Protein AF-A0A9Q9ATJ6-F1 (afdb_monomer)

Radius of gyration: 29.48 Å; Cα contacts (8 Å, |Δi|>4): 956; chains: 1; bounding box: 85×64×83 Å

Sequence (629 aa):
MHLYARLYVDLELEALQLSGSVGLPGTPNLETTREQLLGRWKDLPFPRQVELGPRILDLRKAFKDYRDTERQFNYVAARYRGAPDDFMQDSEADWRPGFGLFDEKAAKCLTEARKMAASVQAVMTSRNAGPEDPGTVALKSLWEKVDTFAQDLANDRRTQHPEMKKAADTRMAQLDRQEKRPMTPEPEEPICEAEPPTGTDGDTDVEMTDTDEIEPAWHGRLELGRGSYGAAYLWLKTDARGKIRERVVQKVCELTNMWSKNVWWSNGAPGNMGIGRQTVPNEIRAHLALRRKPGSESVVELLNYNLRYADKAADLYLEFCPFGDAYELLKQGYHSKSHGDRDKYDFEDHRSECKFIPEPFCWSAFQSLVLAGLLMANGTTDTSSPNAADPEWRLIVHRDLKLDNVFLGIPARDRFRGYPQLKVADFGGAIFIPPNDSRPPEDLMTLATKDHSAPEMDCALRYGRRDELIVPQSSKTNVWGIGIILYRLLSGRHGPVHPSSFPAGYFQWALPSRREPPDFDESTRLFYSDDLLNLVLACLRYDDRDRPTLEYLIREVRRCTNPHSPEEDRAAGLKNRRENDEGYEVGRWGLNVRRDGWRVGLALGEVGFVSGGTGEKGDVAAKLFEMGL

Organism: NCBI:txid215465

Solvent-accessible surface area (backbone atoms only — not comparable to full-atom values): 35338 Å² total; per-residue (Å²): 104,71,66,34,46,49,57,50,33,55,52,44,50,52,17,30,47,78,68,64,70,51,81,54,98,88,48,74,55,73,63,62,51,47,50,52,40,46,44,58,53,67,72,41,56,67,73,53,48,65,58,43,30,55,38,52,52,52,30,52,48,26,47,42,54,20,54,52,28,46,52,55,24,54,61,35,61,79,42,25,41,44,36,98,70,63,82,75,63,99,49,80,60,63,62,45,35,47,45,72,55,40,53,49,29,48,54,49,22,43,51,28,24,50,49,27,29,52,27,40,51,56,38,59,76,59,62,84,66,56,79,85,34,53,48,48,43,42,44,48,54,51,29,53,54,35,44,50,51,35,49,52,55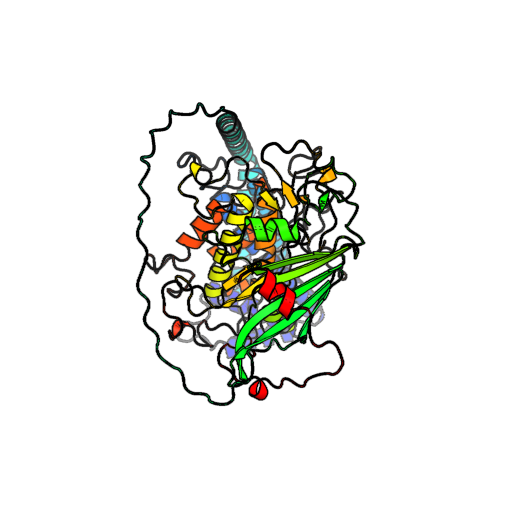,55,45,42,63,68,67,47,43,67,56,44,45,52,44,16,58,50,48,50,64,46,52,66,51,57,78,68,52,82,82,75,84,75,85,84,80,85,83,83,86,81,86,85,88,80,85,86,89,82,89,79,91,75,93,78,80,92,70,96,74,46,73,68,47,78,44,63,80,45,73,78,48,75,59,101,49,35,38,30,24,40,30,36,29,27,44,59,82,43,23,32,68,47,60,35,26,41,36,42,34,60,33,69,95,48,47,80,43,39,73,46,21,72,74,35,19,80,87,78,56,68,91,88,67,82,61,48,47,26,29,60,49,48,36,69,71,44,48,96,43,76,53,30,82,16,32,56,45,60,78,49,73,47,80,39,76,91,78,36,30,37,39,38,32,26,59,62,44,57,45,44,32,49,43,61,45,37,66,64,61,32,30,40,90,78,32,71,62,47,88,77,45,42,76,44,79,44,61,92,67,48,51,76,69,35,56,42,53,54,52,51,41,50,51,22,51,38,33,35,46,28,35,32,48,40,72,29,60,68,87,84,46,85,83,65,40,58,88,81,49,48,26,46,38,42,63,53,51,40,37,81,33,25,28,26,30,72,43,39,91,82,44,36,30,58,40,61,30,38,16,45,49,73,37,78,57,22,41,73,46,46,84,82,62,84,69,61,62,70,77,72,52,62,94,55,58,66,45,57,50,45,70,62,53,44,91,88,48,56,34,62,105,37,78,87,38,76,50,68,78,45,66,49,46,44,39,24,18,51,16,50,38,49,47,17,57,66,62,20,42,96,47,67,22,33,54,87,77,58,98,71,30,49,44,38,82,92,39,88,91,18,47,44,69,80,75,79,36,40,30,45,63,75,70,46,58,68,72,60,56,51,53,37,54,33,23,41,38,64,37,58,74,42,25,61,42,58,62,26,50,52,49,49,53,47,54,40,47,28,69,90,40,71,93,55,19,62,28,74,59,44,44,76,44,60,50,91,38,79,70,44,36,78,89,78,44,27,73,78,66,61,69,57,74,80,44,71,69,44,43,53,79,79,59,69,70,74,83,79,78,81,91,84,85,86,59,71,65,59,64,50,64,80,64,75,123

pLDDT: mean 80.81, std 18.76, range [28.34, 98.56]

Secondary structure (DSSP, 8-state):
-HHHHHHHHHHHHHHHHHTT-SSSTTSPPHHHHHHHHHHHHHHS-HHHHHHHHHHHHHHHHHHHHHHHHHHHHHHHHTT-TT-TTTTS---TTS----HHHHHHHHHHHHHHHHHHHHHHHHHHHHS---TTSHHHHHHHHHHHHHHHHHHHHHHHHHHTHHHHHHHHHHHHHHHHHHTTSPPPPPPPPPPPP-PPP---------PPPP--PPP--EEEEEEEEEETTEEEEEEEEE-TTSBEEEEEEEEEEE-TTTTT-GGGBBTB-TTSS-TT----BHHHHHHHHHTTSTTGGGB--EEEEEEETTTTEEEEEEE--TT-BHHHHHHTTT-GGGSGGGGT-TTS--TTT-----HHHHHHHHHHHHHHHHHHHHS-S--S-GGGS-TT--EEE-S---GGGEEEESPPSSS-TTSPEEEE--GGG-EEE-TT--S-GGGG-----TTT--GGG-TT---SS-TTSPPPP-HHHHHHHHHHHHHHHHH-SS-S--TTSSS--S--TTSGGGSSPPPPPHHHHTTS-HHHHHHHHHHT-SSGGGSPPHHHHHHHHHHTT-TT-TTT-TTTT-TTS-TT-GGGSTTTT-------TT-TT-BTTTTT---------SSHHHHHHTTT-

Nearest PDB structures (foldseek):
  3hiu-assembly2_D  TM=3.872E-01  e=1.191E+00  Xanthomonas campestris pv. campestris
  8d9p-assembly1_A  TM=2.263E-01  e=4.446E-01  synthetic construct
  8aey-assembly1_A  TM=4.149E-01  e=3.501E+00  Mycobacterium tuberculosis H37Rv
  5i6j-assembly1_A-2  TM=2.208E-01  e=7.771E+00  Homo sapiens

Foldseek 3Di:
DVQLLVLQLVLLVVLCVVVVNPDDVPHDDPVVSSVVSSVVLVPPPPVLSVQQSVLSVQLLVLVVQLVLLVLQLVVQQVFEQLRPCNPPDPDLLRAHFHLVSNLLSLVSNLVSLVSNLVSLVSNLVSVPDDCPRSSNVSSVVVSVVSVVVSVVSVVCSVPVSVVSNVSRVVSVVVVVVVVPDDDDDDDDDDDDDDDDDDDDDDDDDDDDDDDDFDPFDKDWQQWPDDDPFWTWIWIFTAGSQQFTAAIKIKTKGQCVVPQQQQQQKPRGHPPVDDPPDDIDGQQVVLLVLLPPAVLSVLAWHFPDKDCDPVRNIIITITGDAQQAWQVVLLVLFQAVVQQPCCVPPLSDASLVRGDAAFLLVLLLLLLSLLSVLCCLAFVHSDPPDPVVGDLFFWRKQQQAQARNQWGFHQADPAWLNQGTHIHGGDSSRIGTHTPPRPDDLVSNADDDQQFQFAPLNDPVDPDDVRNPDRDHDHSLRSLSSSLQHSQCNLQSYSGQTDCPPDHCRQADPVDPNRQFHRQGGPNSVVNADPLSRVLSSQSGHNHSSSHRDSSNSNVSSCQCCPLVCCVSPSSNNSTRDHNPDPCCDDPRNPRDTDDRLSDGRDRPVVSVDDDDDDDDPDDVVVVVVVPPD

InterPro domains:
  IPR000719 Protein kinase domain [PF00069] (396-554)
  IPR000719 Protein kinase domain [PS50011] (218-565)
  IPR000719 Protein kinase domain [SM00220] (218-561)
  IPR008271 Serine/threonine-protein kinase, active site [PS00108] (396-408)
  IPR011009 Protein kinase-like domain superfamily [SSF56112] (223-558)
  IPR050660 NEK Serine/Threonine Protein Kinase [PTHR43671] (223-564)

Structure (mmCIF, N/CA/C/O backbone):
data_AF-A0A9Q9ATJ6-F1
#
_entry.id   AF-A0A9Q9ATJ6-F1
#
loop_
_atom_site.group_PDB
_atom_site.id
_atom_site.type_symbol
_atom_site.label_atom_id
_atom_site.label_alt_id
_atom_site.label_comp_id
_atom_site.label_asym_id
_atom_site.label_entity_id
_atom_site.label_seq_id
_atom_site.pdbx_PDB_ins_code
_atom_site.Cartn_x
_atom_site.Cartn_y
_atom_site.Cartn_z
_atom_site.occupancy
_atom_site.B_iso_or_equiv
_atom_site.auth_seq_id
_atom_site.auth_comp_id
_atom_site.auth_asym_id
_atom_site.auth_atom_id
_atom_site.pdbx_PDB_model_num
ATOM 1 N N . MET A 1 1 ? -34.273 6.459 9.712 1.00 81.75 1 MET A N 1
ATOM 2 C CA . MET A 1 1 ? -35.115 5.650 10.625 1.00 81.75 1 MET A CA 1
ATOM 3 C C . MET A 1 1 ? -34.648 4.203 10.711 1.00 81.75 1 MET A C 1
ATOM 5 O O . MET A 1 1 ? -33.990 3.916 11.695 1.00 81.75 1 MET A O 1
ATOM 9 N N . HIS A 1 2 ? -34.878 3.323 9.722 1.00 85.19 2 HIS A N 1
ATOM 10 C CA . HIS A 1 2 ? -34.479 1.899 9.819 1.00 85.19 2 HIS A CA 1
ATOM 11 C C . HIS A 1 2 ? -33.005 1.673 10.217 1.00 85.19 2 HIS A C 1
ATOM 13 O O . HIS A 1 2 ? -32.747 0.879 11.115 1.00 85.19 2 HIS A O 1
ATOM 19 N N . LEU A 1 3 ? -32.062 2.433 9.641 1.00 86.88 3 LEU A N 1
ATOM 20 C CA . LEU A 1 3 ? -30.650 2.423 10.056 1.00 86.88 3 LEU A CA 1
ATOM 21 C C . LEU A 1 3 ? -30.468 2.701 11.558 1.00 86.88 3 LEU A C 1
ATOM 23 O O . LEU A 1 3 ? -29.774 1.962 12.239 1.00 86.88 3 LEU A O 1
ATOM 27 N N . TYR A 1 4 ? -31.102 3.753 12.082 1.00 92.06 4 TYR A N 1
ATOM 28 C CA . TYR A 1 4 ? -30.977 4.141 13.491 1.00 92.06 4 TYR A CA 1
ATOM 29 C C . TYR A 1 4 ? -31.569 3.086 14.430 1.00 92.06 4 TYR A C 1
ATOM 31 O O . TYR A 1 4 ? -30.982 2.810 15.469 1.00 92.06 4 TYR A O 1
ATOM 39 N N . ALA A 1 5 ? -32.671 2.444 14.029 1.00 89.69 5 ALA A N 1
ATOM 40 C CA . ALA A 1 5 ? -33.238 1.317 14.762 1.00 89.69 5 ALA A CA 1
ATOM 41 C C . ALA A 1 5 ? -32.262 0.126 14.819 1.00 89.69 5 ALA A C 1
ATOM 43 O O . ALA A 1 5 ? -32.078 -0.445 15.889 1.00 89.69 5 ALA A O 1
ATOM 44 N N . ARG A 1 6 ? -31.589 -0.207 13.702 1.00 90.38 6 ARG A N 1
ATOM 45 C CA . ARG A 1 6 ? -30.525 -1.229 13.661 1.00 90.38 6 ARG A CA 1
ATOM 46 C C . ARG A 1 6 ? -29.367 -0.860 14.595 1.00 90.38 6 ARG A C 1
ATOM 48 O O . ARG A 1 6 ? -29.085 -1.596 15.530 1.00 90.38 6 ARG A O 1
ATOM 55 N N . LEU A 1 7 ? -28.764 0.316 14.400 1.00 89.62 7 LEU A N 1
ATOM 56 C CA . LEU A 1 7 ? -27.598 0.763 15.173 1.00 89.62 7 LEU A CA 1
ATOM 57 C C . LEU A 1 7 ? -27.879 0.884 16.681 1.00 89.62 7 LEU A C 1
ATOM 59 O O . LEU A 1 7 ? -26.991 0.604 17.482 1.00 89.62 7 LEU A O 1
ATOM 63 N N . TYR A 1 8 ? -29.099 1.273 17.071 1.00 90.94 8 TYR A N 1
ATOM 64 C CA . TYR A 1 8 ? -29.541 1.262 18.468 1.00 90.94 8 TYR A CA 1
ATOM 65 C C . TYR A 1 8 ? -29.593 -0.160 19.031 1.00 90.94 8 TYR A C 1
ATOM 67 O O . TYR A 1 8 ? -28.980 -0.432 20.059 1.00 90.94 8 TYR A O 1
ATOM 75 N N . VAL A 1 9 ? -30.281 -1.073 18.342 1.00 89.69 9 VAL A N 1
ATOM 76 C CA . VAL A 1 9 ? -30.405 -2.476 18.759 1.00 89.69 9 VAL A CA 1
ATOM 77 C C . VAL A 1 9 ? -29.032 -3.138 18.896 1.00 89.69 9 VAL A C 1
ATOM 79 O O . VAL A 1 9 ? -28.782 -3.824 19.883 1.00 89.69 9 VAL A O 1
ATOM 82 N N . ASP A 1 10 ? -28.126 -2.891 17.953 1.00 88.12 10 ASP A N 1
ATOM 83 C CA . ASP A 1 10 ? -26.794 -3.495 17.959 1.00 88.12 10 ASP A CA 1
ATOM 84 C C . ASP A 1 10 ? -25.897 -2.909 19.072 1.00 88.12 10 ASP A C 1
ATOM 86 O O . ASP A 1 10 ? -25.111 -3.639 19.670 1.00 88.12 10 ASP A O 1
ATOM 90 N N . LEU A 1 11 ? -26.051 -1.621 19.417 1.00 88.81 11 LEU A N 1
ATOM 91 C CA . LEU A 1 11 ? -25.393 -0.997 20.580 1.00 88.81 11 LEU A CA 1
ATOM 92 C C . LEU A 1 11 ? -25.892 -1.574 21.918 1.00 88.81 11 LEU A C 1
ATOM 94 O O . LEU A 1 11 ? -25.098 -1.812 22.826 1.00 88.81 11 LEU A O 1
ATOM 98 N N . GLU A 1 12 ? -27.199 -1.806 22.048 1.00 88.44 12 GLU A N 1
ATOM 99 C CA . GLU A 1 12 ? -27.793 -2.391 23.257 1.00 88.44 12 GLU A CA 1
ATOM 100 C C . GLU A 1 12 ? -27.404 -3.871 23.429 1.00 88.44 12 GLU A C 1
ATOM 102 O O . GLU A 1 12 ? -27.119 -4.306 24.544 1.00 88.44 12 GLU A O 1
ATOM 107 N N . LEU A 1 13 ? -27.340 -4.648 22.338 1.00 86.75 13 LEU A N 1
ATOM 108 C CA . LEU A 1 13 ? -26.878 -6.043 22.369 1.00 86.75 13 LEU A CA 1
ATOM 109 C C . LEU A 1 13 ? -25.412 -6.153 22.813 1.00 86.75 13 LEU A C 1
ATOM 111 O O . LEU A 1 13 ? -25.091 -6.994 23.651 1.00 86.75 13 LEU A O 1
ATOM 115 N N . GLU A 1 14 ? -24.537 -5.289 22.296 1.00 84.81 14 GLU A N 1
ATOM 116 C CA . GLU A 1 14 ? -23.119 -5.227 22.675 1.00 84.81 14 GLU A CA 1
ATOM 117 C C . GLU A 1 14 ? -22.949 -4.899 24.171 1.00 84.81 14 GLU A C 1
ATOM 119 O O . GLU A 1 14 ? -22.194 -5.565 24.881 1.00 84.81 14 GLU A O 1
ATOM 124 N N . ALA A 1 15 ? -23.732 -3.953 24.698 1.00 82.44 15 ALA A N 1
ATOM 125 C CA . ALA A 1 15 ? -23.761 -3.648 26.129 1.00 82.44 15 ALA A CA 1
ATOM 126 C C . ALA A 1 15 ? -24.281 -4.811 27.000 1.00 82.44 15 ALA A C 1
ATOM 128 O O . ALA A 1 15 ? -23.748 -5.083 28.082 1.00 82.44 15 ALA A O 1
ATOM 129 N N . LEU A 1 16 ? -25.313 -5.524 26.540 1.00 81.31 16 LEU A N 1
ATOM 130 C CA . LEU A 1 16 ? -25.863 -6.693 27.234 1.00 81.31 16 LEU A CA 1
ATOM 131 C C . LEU A 1 16 ? -24.885 -7.880 27.253 1.00 81.31 16 LEU A C 1
ATOM 133 O O . LEU A 1 16 ? -24.848 -8.618 28.236 1.00 81.31 16 LEU A O 1
ATOM 137 N N . GLN A 1 17 ? -24.057 -8.035 26.218 1.00 80.25 17 GLN A N 1
ATOM 138 C CA . GLN A 1 17 ? -22.956 -9.005 26.203 1.00 80.25 17 GLN A CA 1
ATOM 139 C C . GLN A 1 17 ? -21.839 -8.598 27.176 1.00 80.25 17 GLN A C 1
ATOM 141 O O . GLN A 1 17 ? -21.421 -9.409 28.000 1.00 80.25 17 GLN A O 1
ATOM 146 N N . LEU A 1 18 ? -21.405 -7.331 27.151 1.00 74.31 18 LEU A N 1
ATOM 147 C CA . LEU A 1 18 ? -20.355 -6.807 28.039 1.00 74.31 18 LEU A CA 1
ATOM 148 C C . LEU A 1 18 ? -20.734 -6.835 29.532 1.00 74.31 18 LEU A C 1
ATOM 150 O O . LEU A 1 18 ? -19.852 -6.924 30.383 1.00 74.31 18 LEU A O 1
ATOM 154 N N . SER A 1 19 ? -22.028 -6.783 29.854 1.00 68.06 19 SER A N 1
ATOM 155 C CA . SER A 1 19 ? -22.553 -6.938 31.222 1.00 68.06 19 SER A CA 1
ATOM 156 C C . SER A 1 19 ? -22.833 -8.394 31.627 1.00 68.06 19 SER A C 1
ATOM 158 O O . SER A 1 19 ? -23.316 -8.628 32.732 1.00 68.06 19 SER A O 1
ATOM 160 N N . GLY A 1 20 ? -22.558 -9.380 30.762 1.00 64.94 20 GLY A N 1
ATOM 161 C CA . GLY A 1 20 ? -22.837 -10.799 31.027 1.00 64.94 20 GLY A CA 1
ATOM 162 C C . GLY A 1 20 ? -24.331 -11.158 31.068 1.00 64.94 20 GLY A C 1
ATOM 163 O O . GLY A 1 20 ? -24.693 -12.233 31.543 1.00 64.94 20 GLY A O 1
ATOM 164 N N . SER A 1 21 ? -25.202 -10.272 30.577 1.00 60.81 21 SER A N 1
ATOM 165 C CA . SER A 1 21 ? -26.665 -10.371 30.694 1.00 60.81 21 SER A CA 1
ATOM 166 C C . SER A 1 21 ? -27.323 -11.239 29.609 1.00 60.81 21 SER A C 1
ATOM 168 O O . SER A 1 21 ? -28.523 -11.502 29.675 1.00 60.81 21 SER A O 1
ATOM 170 N N . VAL A 1 22 ? -26.563 -11.675 28.599 1.00 53.81 22 VAL A N 1
ATOM 171 C CA . VAL A 1 22 ? -27.028 -12.478 27.453 1.00 53.81 22 VAL A CA 1
ATOM 172 C C . VAL A 1 22 ? -26.066 -13.643 27.220 1.00 53.81 22 VAL A C 1
ATOM 174 O O . VAL A 1 22 ? -24.855 -13.442 27.175 1.00 53.81 22 VAL A O 1
ATOM 177 N N . GLY A 1 23 ? -26.603 -14.855 27.036 1.00 51.09 23 GLY A N 1
ATOM 178 C CA . GLY A 1 23 ? -25.827 -16.058 26.695 1.00 51.09 23 GLY A CA 1
ATOM 179 C C . GLY A 1 23 ? -25.661 -17.080 27.826 1.00 51.09 23 GLY A C 1
ATOM 180 O O . GLY A 1 23 ? -25.114 -18.156 27.593 1.00 51.09 23 GLY A O 1
ATOM 181 N N . LEU A 1 24 ? -26.161 -16.796 29.033 1.00 51.16 24 LEU A N 1
ATOM 182 C CA . LEU A 1 24 ? -26.224 -17.779 30.121 1.00 51.16 24 LEU A CA 1
ATOM 183 C C . LEU A 1 24 ? -27.413 -18.749 29.938 1.00 51.16 24 LEU A C 1
ATOM 185 O O . LEU A 1 24 ? -28.456 -18.331 29.415 1.00 51.16 24 LEU A O 1
ATOM 189 N N . PRO A 1 25 ? -27.314 -20.013 30.405 1.00 41.91 25 PRO A N 1
ATOM 190 C CA . PRO A 1 25 ? -28.431 -20.958 30.390 1.00 41.91 25 PRO A CA 1
ATOM 191 C C . PRO A 1 25 ? -29.649 -20.399 31.142 1.00 41.91 25 PRO A C 1
ATOM 193 O O . PRO A 1 25 ? -29.608 -20.223 32.357 1.00 41.91 25 PRO A O 1
ATOM 196 N N . GLY A 1 26 ? -30.729 -20.109 30.409 1.00 55.41 26 GLY A N 1
ATOM 197 C CA . GLY A 1 26 ? -31.951 -19.488 30.940 1.00 55.41 26 GLY A CA 1
ATOM 198 C C . GLY A 1 26 ? -32.192 -18.033 30.511 1.00 55.41 26 GLY A C 1
ATOM 199 O O . GLY A 1 26 ? -33.264 -17.504 30.792 1.00 55.41 26 GLY A O 1
ATOM 200 N N . THR A 1 27 ? -31.256 -17.387 29.804 1.00 57.25 27 THR A N 1
ATOM 201 C CA . THR A 1 27 ? -31.516 -16.086 29.150 1.00 57.25 27 THR A CA 1
ATOM 202 C C . THR A 1 27 ? -32.397 -16.246 27.894 1.00 57.25 27 THR A C 1
ATOM 204 O O . THR A 1 27 ? -32.376 -17.315 27.276 1.00 57.25 27 THR A O 1
ATOM 207 N N . PRO A 1 28 ? -33.182 -15.222 27.489 1.00 61.66 28 PRO A N 1
ATOM 208 C CA . PRO A 1 28 ? -33.899 -15.225 26.210 1.00 61.66 28 PRO A CA 1
ATOM 209 C C . PRO A 1 28 ? -32.955 -15.433 25.018 1.00 61.66 28 PRO A C 1
ATOM 211 O O . PRO A 1 28 ? -31.783 -15.058 25.081 1.00 61.66 28 PRO A O 1
ATOM 214 N N . ASN A 1 29 ? -33.453 -15.986 23.904 1.00 76.88 29 ASN A N 1
ATOM 215 C CA . ASN A 1 29 ? -32.613 -16.130 22.712 1.00 76.88 29 ASN A CA 1
ATOM 216 C C . ASN A 1 29 ? -32.259 -14.753 22.103 1.00 76.88 29 ASN A C 1
ATOM 218 O O . ASN A 1 29 ? -32.886 -13.724 22.391 1.00 76.88 29 ASN A O 1
ATOM 222 N N . LEU A 1 30 ? -31.226 -14.731 21.254 1.00 78.38 30 LEU A N 1
ATOM 223 C CA . LEU A 1 30 ? -30.707 -13.493 20.668 1.00 78.38 30 LEU A CA 1
ATOM 224 C C . LEU A 1 30 ? -31.780 -12.740 19.859 1.00 78.38 30 LEU A C 1
ATOM 226 O O . LEU A 1 30 ? -31.857 -11.519 19.941 1.00 78.38 30 LEU A O 1
ATOM 230 N N . GLU A 1 31 ? -32.633 -13.460 19.128 1.00 83.06 31 GLU A N 1
ATOM 231 C CA . GLU A 1 31 ? -33.714 -12.889 18.313 1.00 83.06 31 GLU A CA 1
ATOM 232 C C . GLU A 1 31 ? -34.796 -12.233 19.175 1.00 83.06 31 GLU A C 1
ATOM 234 O O . GLU A 1 31 ? -35.115 -11.071 18.952 1.00 83.06 31 GLU A O 1
ATOM 239 N N . THR A 1 32 ? -35.274 -12.916 20.221 1.00 84.44 32 THR A N 1
ATOM 240 C CA . THR A 1 32 ? -36.240 -12.375 21.196 1.00 84.44 32 THR A CA 1
ATOM 241 C C . THR A 1 32 ? -35.705 -11.086 21.820 1.00 84.44 32 THR A C 1
ATOM 243 O O . THR A 1 32 ? -36.421 -10.093 21.941 1.00 84.44 32 THR A O 1
ATOM 246 N N . THR A 1 33 ? -34.415 -11.072 22.170 1.00 84.56 33 THR A N 1
ATOM 247 C CA . THR A 1 33 ? -33.736 -9.882 22.701 1.00 84.56 33 THR A CA 1
ATOM 248 C C . THR A 1 33 ? -33.688 -8.767 21.646 1.00 84.56 33 THR A C 1
ATOM 250 O O . THR A 1 33 ? -33.995 -7.612 21.942 1.00 84.56 33 THR A O 1
ATOM 253 N N . ARG A 1 34 ? -33.378 -9.104 20.387 1.00 88.06 34 ARG A N 1
ATOM 254 C CA . ARG A 1 34 ? -33.343 -8.163 19.255 1.00 88.06 34 ARG A CA 1
ATOM 255 C C . ARG A 1 34 ? -34.715 -7.545 18.964 1.00 88.06 34 ARG A C 1
ATOM 257 O O . ARG A 1 34 ? -34.797 -6.344 18.715 1.00 88.06 34 ARG A O 1
ATOM 264 N N . GLU A 1 35 ? -35.788 -8.330 19.046 1.00 89.81 35 GLU A N 1
ATOM 265 C CA . GLU A 1 35 ? -37.169 -7.860 18.894 1.00 89.81 35 GLU A CA 1
ATOM 266 C C . GLU A 1 35 ? -37.602 -6.943 20.043 1.00 89.81 35 GLU A C 1
ATOM 268 O O . GLU A 1 35 ? -38.184 -5.889 19.785 1.00 89.81 35 GLU A O 1
ATOM 273 N N . GLN A 1 36 ? -37.267 -7.279 21.295 1.00 88.38 36 GLN A N 1
ATOM 274 C CA . GLN A 1 36 ? -37.548 -6.430 22.462 1.00 88.38 36 GLN A CA 1
ATOM 275 C C . GLN A 1 36 ? -36.838 -5.071 22.373 1.00 88.38 36 GLN A C 1
ATOM 277 O O . GLN A 1 36 ? -37.448 -4.031 22.628 1.00 88.38 36 GLN A O 1
ATOM 282 N N . LEU A 1 37 ? -35.568 -5.056 21.958 1.00 90.31 37 LEU A N 1
ATOM 283 C CA . LEU A 1 37 ? -34.804 -3.824 21.735 1.00 90.31 37 LEU A CA 1
ATOM 284 C C . LEU A 1 37 ? -35.362 -3.011 20.552 1.00 90.31 37 LEU A C 1
ATOM 286 O O . LEU A 1 37 ? -35.451 -1.785 20.624 1.00 90.31 37 LEU A O 1
ATOM 290 N N . LEU A 1 38 ? -35.813 -3.677 19.485 1.00 92.62 38 LEU A N 1
ATOM 291 C CA . LEU A 1 38 ? -36.494 -3.019 18.366 1.00 92.62 38 LEU A CA 1
ATOM 292 C C . LEU A 1 38 ? -37.870 -2.458 18.775 1.00 92.62 38 LEU A C 1
ATOM 294 O O . LEU A 1 38 ? -38.293 -1.438 18.228 1.00 92.62 38 LEU A O 1
ATOM 298 N N . GLY A 1 39 ? -38.549 -3.090 19.738 1.00 90.88 39 GLY A N 1
ATOM 299 C CA . GLY A 1 39 ? -39.724 -2.559 20.434 1.00 90.88 39 GLY A CA 1
ATOM 300 C C . GLY A 1 39 ? -39.390 -1.265 21.175 1.00 90.88 39 GLY A C 1
ATOM 301 O O . GLY A 1 39 ? -39.901 -0.214 20.794 1.00 90.88 39 GLY A O 1
ATOM 302 N N . ARG A 1 40 ? -38.421 -1.311 22.109 1.00 89.25 40 ARG A N 1
ATOM 303 C CA . ARG A 1 40 ? -37.918 -0.127 22.844 1.00 89.25 40 ARG A CA 1
ATOM 304 C C . ARG A 1 40 ? -37.632 1.056 21.915 1.00 89.25 40 ARG A C 1
ATOM 306 O O . ARG A 1 40 ? -38.018 2.173 22.238 1.00 89.25 40 ARG A O 1
ATOM 313 N N . TRP A 1 41 ? -37.004 0.829 20.755 1.00 91.50 41 TRP A N 1
ATOM 314 C CA . TRP A 1 41 ? -36.769 1.894 19.771 1.00 91.50 41 TRP A CA 1
ATOM 315 C C . TRP A 1 41 ? -38.059 2.468 19.168 1.00 91.50 41 TRP A C 1
ATOM 317 O O . TRP A 1 41 ? -38.184 3.686 19.040 1.00 91.50 41 TRP A O 1
ATOM 327 N N . LYS A 1 42 ? -39.004 1.612 18.756 1.00 92.19 42 LYS A N 1
ATOM 328 C CA . LYS A 1 42 ? -40.281 2.035 18.152 1.00 92.19 42 LYS A CA 1
ATOM 329 C C . LYS A 1 42 ? -41.137 2.836 19.135 1.00 92.19 42 LYS A C 1
ATOM 331 O O . LYS A 1 42 ? -41.785 3.788 18.705 1.00 92.19 42 LYS A O 1
ATOM 336 N N . ASP A 1 43 ? -41.087 2.477 20.415 1.00 92.50 43 ASP A N 1
ATOM 337 C CA . ASP A 1 43 ? -41.852 3.111 21.494 1.00 92.50 43 ASP A CA 1
ATOM 338 C C . ASP A 1 43 ? -41.289 4.486 21.910 1.00 92.50 43 ASP A C 1
ATOM 340 O O . ASP A 1 43 ? -41.991 5.285 22.535 1.00 92.50 43 ASP A O 1
ATOM 344 N N . LEU A 1 44 ? -40.043 4.819 21.534 1.00 89.69 44 LEU A N 1
ATOM 345 C CA . LEU A 1 44 ? -39.509 6.174 21.705 1.00 89.69 44 LEU A CA 1
ATO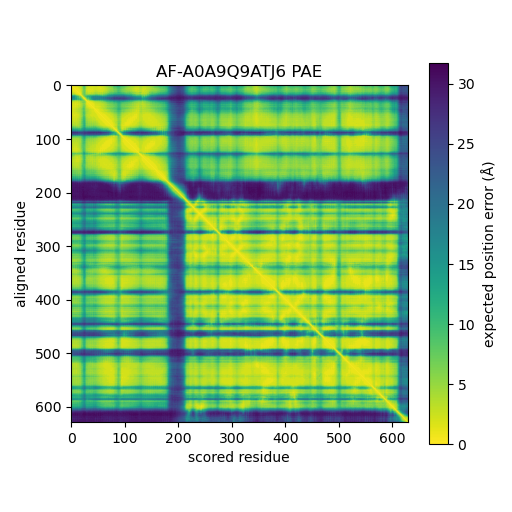M 346 C C . LEU A 1 44 ? -40.322 7.178 20.865 1.00 89.69 44 LEU A C 1
ATOM 348 O O . LEU A 1 44 ? -40.479 6.973 19.657 1.00 89.69 44 LEU A O 1
ATOM 352 N N . PRO A 1 45 ? -40.753 8.325 21.430 1.00 91.94 45 PRO A N 1
ATOM 353 C CA . PRO A 1 45 ? -41.395 9.386 20.659 1.00 91.94 45 PRO A CA 1
ATOM 354 C C . PRO A 1 45 ? -40.536 9.823 19.467 1.00 91.94 45 PRO A C 1
ATOM 356 O O . PRO A 1 45 ? -39.322 9.982 19.601 1.00 91.94 45 PRO A O 1
ATOM 359 N N . PHE A 1 46 ? -41.156 10.085 18.312 1.00 91.38 46 PHE A N 1
ATOM 360 C CA . PHE A 1 46 ? -40.434 10.414 17.074 1.00 91.38 46 PHE A CA 1
ATOM 361 C C . PHE A 1 46 ? -39.350 11.511 17.225 1.00 91.38 46 PHE A C 1
ATOM 363 O O . PHE A 1 46 ? -38.244 11.292 16.728 1.00 91.38 46 PHE A O 1
ATOM 370 N N . PRO A 1 47 ? -39.556 12.622 17.972 1.00 91.62 47 PRO A N 1
ATOM 371 C CA . PRO A 1 47 ? -38.490 13.598 18.226 1.00 91.62 47 PRO A CA 1
ATOM 372 C C . PRO A 1 47 ? -37.253 13.012 18.928 1.00 91.62 47 PRO A C 1
ATOM 374 O O . PRO A 1 47 ? -36.133 13.398 18.606 1.00 91.62 47 PRO A O 1
ATOM 377 N N . ARG A 1 48 ? -37.426 12.038 19.835 1.00 89.50 48 ARG A N 1
ATOM 378 C CA . ARG A 1 48 ? -36.313 11.328 20.490 1.00 89.50 48 ARG A CA 1
ATOM 379 C C . ARG A 1 48 ? -35.626 10.340 19.553 1.00 89.50 48 ARG A C 1
ATOM 381 O O . ARG A 1 48 ? -34.408 10.243 19.603 1.00 89.50 48 ARG A O 1
ATOM 388 N N . GLN A 1 49 ? -36.354 9.670 18.656 1.00 90.50 49 GLN A N 1
ATOM 389 C CA . GLN A 1 49 ? -35.726 8.846 17.610 1.00 90.50 49 GLN A CA 1
ATOM 390 C C . GLN A 1 49 ? -34.872 9.696 16.645 1.00 90.50 49 GLN A C 1
ATOM 392 O O . GLN A 1 49 ? -33.807 9.257 16.208 1.00 90.50 49 GLN A O 1
ATOM 397 N N . VAL A 1 50 ? -35.328 10.915 16.328 1.00 90.62 50 VAL A N 1
ATOM 398 C CA . VAL A 1 50 ? -34.600 11.892 15.496 1.00 90.62 50 VAL A CA 1
ATOM 399 C C . VAL A 1 50 ? -33.389 12.487 16.224 1.00 90.62 50 VAL A C 1
ATOM 401 O O . VAL A 1 50 ? -32.380 12.743 15.579 1.00 90.62 50 VAL A O 1
ATOM 404 N N . GLU A 1 51 ? -33.446 12.662 17.546 1.00 91.50 51 GLU A N 1
ATOM 405 C CA . GLU A 1 51 ? -32.298 13.100 18.353 1.00 91.50 51 GLU A CA 1
ATOM 406 C C . GLU A 1 51 ? -31.260 11.985 18.574 1.00 91.50 51 GLU A C 1
ATOM 408 O O . GLU A 1 51 ? -30.064 12.200 18.387 1.00 91.50 51 GLU A O 1
ATOM 413 N N . LEU A 1 52 ? -31.699 10.800 19.003 1.00 92.25 52 LEU A N 1
ATOM 414 C CA . LEU A 1 52 ? -30.816 9.724 19.458 1.00 92.25 52 LEU A CA 1
ATOM 415 C C . LEU A 1 52 ? -30.147 8.982 18.291 1.00 92.25 52 LEU A C 1
ATOM 417 O O . LEU A 1 52 ? -28.990 8.582 18.401 1.00 92.25 52 LEU A O 1
ATOM 421 N N . GLY A 1 53 ? -30.849 8.824 17.165 1.00 92.25 53 GLY A N 1
ATOM 422 C CA . GLY A 1 53 ? -30.365 8.073 16.002 1.00 92.25 53 GLY A CA 1
ATOM 423 C C . GLY A 1 53 ? -29.059 8.610 15.401 1.00 92.25 53 GLY A C 1
ATOM 424 O O . GLY A 1 53 ? -28.111 7.835 15.266 1.00 92.25 53 GLY A O 1
ATOM 425 N N . PRO A 1 54 ? -28.966 9.919 15.088 1.00 94.19 54 PRO A N 1
ATOM 426 C CA . PRO A 1 54 ? -27.725 10.549 14.646 1.00 94.19 54 PRO A CA 1
ATOM 427 C C . PRO A 1 54 ? -26.599 10.417 15.674 1.00 94.19 54 PRO A C 1
ATOM 429 O O . PRO A 1 54 ? -25.514 9.989 15.308 1.00 94.19 54 PRO A O 1
ATOM 432 N N . ARG A 1 55 ? -26.867 10.648 16.969 1.00 95.25 55 ARG A N 1
ATOM 433 C CA . ARG A 1 55 ? -25.840 10.535 18.025 1.00 95.25 55 ARG A CA 1
ATOM 434 C C . ARG A 1 55 ? -25.244 9.126 18.133 1.00 95.25 55 ARG A C 1
ATOM 436 O O . ARG A 1 55 ? -24.064 8.988 18.436 1.00 95.25 55 ARG A O 1
ATOM 443 N N . ILE A 1 56 ? -26.035 8.078 17.882 1.00 93.56 56 ILE A N 1
ATOM 444 C CA . ILE A 1 56 ? -25.547 6.688 17.847 1.00 93.56 56 ILE A CA 1
ATOM 445 C C . ILE A 1 56 ? -24.696 6.425 16.593 1.00 93.56 56 ILE A C 1
ATOM 447 O O . ILE A 1 56 ? -23.694 5.716 16.679 1.00 93.56 56 ILE A O 1
ATOM 451 N N . LEU A 1 57 ? -25.048 7.015 15.446 1.00 92.56 57 LEU A N 1
ATOM 452 C CA . LEU A 1 57 ? -24.218 6.967 14.237 1.00 92.56 57 LEU A CA 1
ATOM 453 C C . LEU A 1 57 ? -22.886 7.716 14.440 1.00 92.56 57 LEU A C 1
ATOM 455 O O . LEU A 1 57 ? -21.831 7.178 14.106 1.00 92.56 57 LEU A O 1
ATOM 459 N N . ASP A 1 58 ? -22.925 8.901 15.053 1.00 93.88 58 ASP A N 1
ATOM 460 C CA . ASP A 1 58 ? -21.739 9.688 15.411 1.00 93.88 58 ASP A CA 1
ATOM 461 C C . ASP A 1 58 ? -20.841 8.920 16.395 1.00 93.88 58 ASP A C 1
ATOM 463 O O . ASP A 1 58 ? -19.630 8.856 16.194 1.00 93.88 58 ASP A O 1
ATOM 467 N N . LEU A 1 59 ? -21.425 8.255 17.402 1.00 94.38 59 LEU A N 1
ATOM 468 C CA . LEU A 1 59 ? -20.710 7.371 18.329 1.00 94.38 59 LEU A CA 1
ATOM 469 C C . LEU A 1 59 ? -20.038 6.192 17.608 1.00 94.38 59 LEU A C 1
ATOM 471 O O . LEU A 1 59 ? -18.858 5.934 17.840 1.00 94.38 59 LEU A O 1
ATOM 475 N N . ARG A 1 60 ? -20.751 5.489 16.716 1.00 92.88 60 ARG A N 1
ATOM 476 C CA . ARG A 1 60 ? -20.173 4.384 15.926 1.00 92.88 60 ARG A CA 1
ATOM 477 C C . ARG A 1 60 ? -19.012 4.864 15.052 1.00 92.88 60 ARG A C 1
ATOM 479 O O . ARG A 1 60 ? -17.985 4.189 14.991 1.00 92.88 60 ARG A O 1
ATOM 486 N N . LYS A 1 61 ? -19.127 6.052 14.448 1.00 92.06 61 LYS A N 1
ATOM 487 C CA . LYS A 1 61 ? -18.037 6.660 13.677 1.00 92.06 61 LYS A CA 1
ATOM 488 C C . LYS A 1 61 ? -16.849 7.053 14.567 1.00 92.06 61 LYS A C 1
ATOM 490 O O . LYS A 1 61 ? -15.720 6.694 14.247 1.00 92.06 61 LYS A O 1
ATOM 495 N N . ALA A 1 62 ? -17.092 7.734 15.688 1.00 94.50 62 ALA A N 1
ATOM 496 C CA . ALA A 1 62 ? -16.043 8.157 16.617 1.00 94.50 62 ALA A CA 1
ATOM 497 C C . ALA A 1 62 ? -15.292 6.961 17.227 1.00 94.5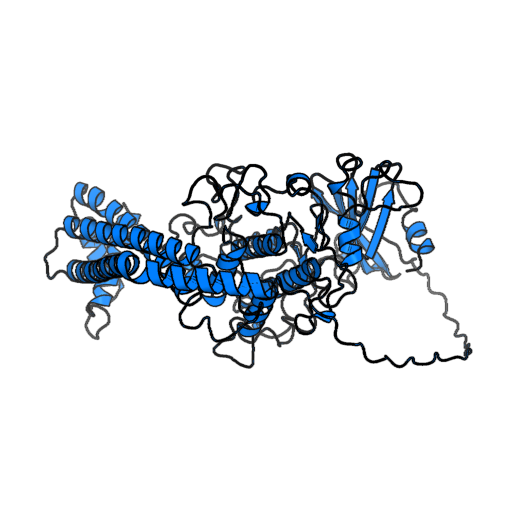0 62 ALA A C 1
ATOM 499 O O . ALA A 1 62 ? -14.083 7.040 17.432 1.00 94.50 62 ALA A O 1
ATOM 500 N N . PHE A 1 63 ? -15.975 5.833 17.446 1.00 93.75 63 PHE A N 1
ATOM 501 C CA . PHE A 1 63 ? -15.349 4.582 17.876 1.00 93.75 63 PHE A CA 1
ATOM 502 C C . PHE A 1 63 ? -14.414 4.000 16.808 1.00 93.75 63 PHE A C 1
ATOM 504 O O . PHE A 1 63 ? -13.317 3.557 17.148 1.00 93.75 63 PHE A O 1
ATOM 511 N N . LYS A 1 64 ? -14.799 4.055 15.522 1.00 92.50 64 LYS A N 1
ATOM 512 C CA . LYS A 1 64 ? -13.911 3.677 14.410 1.00 92.50 64 LYS A CA 1
ATOM 513 C C . LYS A 1 64 ? -12.697 4.605 14.333 1.00 92.50 64 LYS A C 1
ATOM 515 O O . LYS A 1 64 ? -11.571 4.118 14.373 1.00 92.50 64 LYS A O 1
ATOM 520 N N . ASP A 1 65 ? -12.920 5.922 14.295 1.00 93.38 65 ASP A N 1
ATOM 521 C CA . ASP A 1 65 ? -11.851 6.932 14.222 1.00 93.38 65 ASP A CA 1
ATOM 522 C C . ASP A 1 65 ? -10.855 6.781 15.396 1.00 93.38 65 ASP A C 1
ATOM 524 O O . ASP A 1 65 ? -9.638 6.882 15.209 1.00 93.38 65 ASP A O 1
ATOM 528 N N . TYR A 1 66 ? -11.361 6.486 16.601 1.00 95.50 66 TYR A N 1
ATOM 529 C CA . TYR A 1 66 ? -10.549 6.185 17.780 1.00 95.50 66 TYR A CA 1
ATOM 530 C C . TYR A 1 66 ? -9.740 4.889 17.616 1.00 95.50 66 TYR A C 1
ATOM 532 O O . TYR A 1 66 ? -8.517 4.954 17.665 1.00 95.50 66 TYR A O 1
ATOM 540 N N . ARG A 1 67 ? -10.372 3.733 17.353 1.00 93.88 67 ARG A N 1
ATOM 541 C CA . ARG A 1 67 ? -9.660 2.440 17.226 1.00 93.88 67 ARG A CA 1
ATOM 542 C C . ARG A 1 67 ? -8.644 2.423 16.081 1.00 93.88 67 ARG A C 1
ATOM 544 O O . ARG A 1 67 ? -7.569 1.841 16.218 1.00 93.88 67 ARG A O 1
ATOM 551 N N . ASP A 1 68 ? -8.956 3.077 14.963 1.00 93.19 68 ASP A N 1
ATOM 552 C CA . ASP A 1 68 ? -8.026 3.240 13.844 1.00 93.19 68 ASP A CA 1
ATOM 553 C C . ASP A 1 68 ? -6.782 4.039 14.292 1.00 93.19 68 ASP A C 1
ATOM 555 O O . ASP A 1 68 ? -5.644 3.628 14.055 1.00 93.19 68 ASP A O 1
ATOM 559 N N . THR A 1 69 ? -6.970 5.160 15.000 1.00 94.56 69 THR A N 1
ATOM 560 C CA . THR A 1 69 ? -5.852 6.015 15.445 1.00 94.56 69 THR A CA 1
ATOM 561 C C . THR A 1 69 ? -5.077 5.462 16.644 1.00 94.56 69 THR A C 1
ATOM 563 O O . THR A 1 69 ? -3.859 5.633 16.678 1.00 94.56 69 THR A O 1
ATOM 566 N N . GLU A 1 70 ? -5.728 4.736 17.554 1.00 95.12 70 GLU A N 1
ATOM 567 C CA . GLU A 1 70 ? -5.121 3.959 18.646 1.00 95.12 70 GLU A CA 1
ATOM 568 C C . GLU A 1 70 ? -4.193 2.870 18.090 1.00 95.12 70 GLU A C 1
ATOM 570 O O . GLU A 1 70 ? -3.020 2.799 18.462 1.00 95.12 70 GLU A O 1
ATOM 575 N N . ARG A 1 71 ? -4.662 2.075 17.117 1.00 93.69 71 ARG A N 1
ATOM 576 C CA . ARG A 1 71 ? -3.853 1.025 16.476 1.00 93.69 71 ARG A CA 1
ATOM 577 C C . ARG A 1 71 ? -2.646 1.603 15.731 1.00 93.69 71 ARG A C 1
ATOM 579 O O . ARG A 1 71 ? -1.533 1.098 15.883 1.00 93.69 71 ARG A O 1
ATOM 586 N N . GLN A 1 72 ? -2.839 2.693 14.982 1.00 93.19 72 GLN A N 1
ATOM 587 C CA . GLN A 1 72 ? -1.745 3.388 14.288 1.00 93.19 72 GLN A CA 1
ATOM 588 C C . GLN A 1 72 ? -0.747 4.051 15.252 1.00 93.19 72 GLN A C 1
ATOM 590 O O . GLN A 1 72 ? 0.450 4.067 14.963 1.00 93.19 72 GLN A O 1
ATOM 595 N N . PHE A 1 73 ? -1.202 4.567 16.398 1.00 94.94 73 PHE A N 1
ATOM 596 C CA . PHE A 1 73 ? -0.326 5.053 17.465 1.00 94.94 73 PHE A CA 1
ATOM 597 C C . PHE A 1 73 ? 0.505 3.909 18.056 1.00 94.94 73 PHE A C 1
ATOM 599 O O . PHE A 1 73 ? 1.732 3.988 18.024 1.00 94.94 73 PHE A O 1
ATOM 606 N N . ASN A 1 74 ? -0.131 2.816 18.486 1.00 93.62 74 ASN A N 1
ATOM 607 C CA . ASN A 1 74 ? 0.541 1.668 19.101 1.00 93.62 74 ASN A CA 1
ATOM 608 C C . ASN A 1 74 ? 1.575 1.012 18.163 1.00 93.62 74 ASN A C 1
ATOM 610 O O . ASN A 1 74 ? 2.682 0.683 18.593 1.00 93.62 74 ASN A O 1
ATOM 614 N N . TYR A 1 75 ? 1.266 0.885 16.864 1.00 91.94 75 TYR A N 1
ATOM 615 C CA . TYR A 1 75 ? 2.203 0.350 15.866 1.00 91.94 75 TYR A CA 1
ATOM 616 C C . TYR A 1 75 ? 3.499 1.174 15.755 1.00 91.94 75 TYR A C 1
ATOM 618 O O . TYR A 1 75 ? 4.586 0.596 15.647 1.00 91.94 75 TYR A O 1
ATOM 626 N N . VAL A 1 76 ? 3.385 2.509 15.793 1.00 92.69 76 VAL A N 1
ATOM 627 C CA . VAL A 1 76 ? 4.515 3.450 15.692 1.00 92.69 76 VAL A CA 1
ATOM 628 C C . VAL A 1 76 ? 5.239 3.612 17.037 1.00 92.69 76 VAL A C 1
ATOM 630 O O . VAL A 1 76 ? 6.467 3.695 17.057 1.00 92.69 76 VAL A O 1
ATOM 633 N N . ALA A 1 77 ? 4.512 3.604 18.157 1.00 91.31 77 ALA A N 1
ATOM 634 C CA . ALA A 1 77 ? 5.061 3.694 19.512 1.00 91.31 77 ALA A CA 1
ATOM 635 C C . ALA A 1 77 ? 6.052 2.562 19.818 1.00 91.31 77 ALA A C 1
ATOM 637 O O . ALA A 1 77 ? 7.115 2.811 20.377 1.00 91.31 77 ALA A O 1
ATOM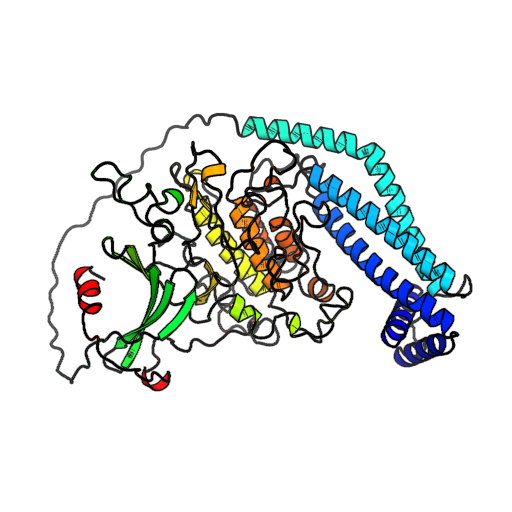 638 N N . ALA A 1 78 ? 5.757 1.344 19.363 1.00 88.38 78 ALA A N 1
ATOM 639 C CA . ALA A 1 78 ? 6.638 0.188 19.518 1.00 88.38 78 ALA A CA 1
ATOM 640 C C . ALA A 1 78 ? 7.876 0.190 18.590 1.00 88.38 78 ALA A C 1
ATOM 642 O O . ALA A 1 78 ? 8.602 -0.800 18.570 1.00 88.38 78 ALA A O 1
ATOM 643 N N . ARG A 1 79 ? 8.077 1.218 17.744 1.00 88.44 79 ARG A N 1
ATOM 644 C CA . ARG A 1 79 ? 9.062 1.179 16.641 1.00 88.44 79 ARG A CA 1
ATOM 645 C C . ARG A 1 79 ? 9.804 2.485 16.351 1.00 88.44 79 ARG A C 1
ATOM 647 O O . ARG A 1 79 ? 10.627 2.482 15.448 1.00 88.44 79 ARG A O 1
ATOM 654 N N . TYR A 1 80 ? 9.534 3.610 17.012 1.00 89.12 80 TYR A N 1
ATOM 655 C CA . TYR A 1 80 ? 10.148 4.888 16.614 1.00 89.12 80 TYR A CA 1
ATOM 656 C C . TYR A 1 80 ? 11.665 4.960 16.926 1.00 89.12 80 TYR A C 1
ATOM 658 O O . TYR A 1 80 ? 12.163 4.280 17.824 1.00 89.12 80 TYR A O 1
ATOM 666 N N . ARG A 1 81 ? 12.421 5.785 16.184 1.00 83.56 81 ARG A N 1
ATOM 667 C CA . ARG A 1 81 ? 13.851 6.061 16.459 1.00 83.56 81 ARG A CA 1
ATOM 668 C C . ARG A 1 81 ? 13.993 6.838 17.765 1.00 83.56 81 ARG A C 1
ATOM 670 O O . ARG A 1 81 ? 13.379 7.893 17.900 1.00 83.56 81 ARG A O 1
ATOM 677 N N . GLY A 1 82 ? 14.806 6.353 18.696 1.00 79.25 82 GLY A N 1
ATOM 678 C CA . GLY A 1 82 ? 14.858 6.815 20.085 1.00 79.25 82 GLY A CA 1
ATOM 679 C C . GLY A 1 82 ? 13.856 6.127 21.022 1.00 79.25 82 GLY A C 1
ATOM 680 O O . GLY A 1 82 ? 13.627 6.629 22.124 1.00 79.25 82 GLY A O 1
ATOM 681 N N . ALA A 1 83 ? 13.240 5.016 20.607 1.00 80.81 83 ALA A N 1
ATOM 682 C CA . ALA A 1 83 ? 12.540 4.111 21.519 1.00 80.81 83 ALA A CA 1
ATOM 683 C C . ALA A 1 83 ? 13.539 3.375 22.444 1.00 80.81 83 ALA A C 1
ATOM 685 O O . ALA A 1 83 ? 14.713 3.248 22.087 1.00 80.81 83 ALA A O 1
ATOM 686 N N . PRO A 1 84 ? 13.117 2.867 23.621 1.00 74.75 84 PRO A N 1
ATOM 687 C CA . PRO A 1 84 ? 14.027 2.228 24.582 1.00 74.75 84 PRO A CA 1
ATOM 688 C C . PRO A 1 84 ? 14.785 0.994 24.060 1.00 74.75 84 PRO A C 1
ATOM 690 O O . PRO A 1 84 ? 15.803 0.620 24.635 1.00 74.75 84 PRO A O 1
ATOM 693 N N . ASP A 1 85 ? 14.302 0.366 22.988 1.00 72.81 85 ASP A N 1
ATOM 694 C CA . ASP A 1 85 ? 14.888 -0.809 22.334 1.00 72.81 85 ASP A CA 1
ATOM 695 C C . ASP A 1 85 ? 15.757 -0.468 21.101 1.00 72.81 85 ASP A C 1
ATOM 697 O O . ASP A 1 85 ? 16.468 -1.330 20.587 1.00 72.81 85 ASP A O 1
ATOM 701 N N . ASP A 1 86 ? 15.770 0.795 20.656 1.00 70.44 86 ASP A N 1
ATOM 702 C CA . ASP A 1 86 ? 16.503 1.286 19.471 1.00 70.44 86 ASP A CA 1
ATOM 703 C C . ASP A 1 86 ? 18.042 1.275 19.633 1.00 70.44 86 ASP A C 1
ATOM 705 O O . ASP A 1 86 ? 18.787 1.672 18.740 1.00 70.44 86 ASP A O 1
ATOM 709 N N . PHE A 1 87 ? 18.538 0.804 20.778 1.00 56.41 87 PHE A N 1
ATOM 710 C CA . PHE A 1 87 ? 19.962 0.619 21.073 1.00 56.41 87 PHE A CA 1
ATOM 711 C C . PHE A 1 87 ? 20.488 -0.790 20.737 1.00 56.41 87 PHE A C 1
ATOM 713 O O . PHE A 1 87 ? 21.674 -1.043 20.925 1.00 56.41 87 PHE A O 1
ATOM 720 N N . MET A 1 88 ? 19.632 -1.718 20.288 1.00 49.56 88 MET A N 1
ATOM 721 C CA . MET A 1 88 ? 20.000 -3.137 20.134 1.00 49.56 88 MET A CA 1
ATOM 722 C C . MET A 1 88 ? 20.532 -3.545 18.750 1.00 49.56 88 MET A C 1
ATOM 724 O O . MET A 1 88 ? 21.217 -4.563 18.663 1.00 49.56 88 MET A O 1
ATOM 728 N N . GLN A 1 89 ? 20.203 -2.827 17.669 1.00 50.12 89 GLN A N 1
ATOM 729 C CA . GLN A 1 89 ? 20.521 -3.248 16.292 1.00 50.12 89 GLN A CA 1
ATOM 730 C C . GLN A 1 89 ? 20.888 -2.047 15.400 1.00 50.12 89 GLN A C 1
ATOM 732 O O . GLN A 1 89 ? 20.022 -1.298 14.959 1.00 50.12 89 GLN A O 1
ATOM 737 N N . ASP A 1 90 ? 22.185 -1.871 15.124 1.00 46.44 90 ASP A N 1
ATOM 738 C CA . ASP A 1 90 ? 22.730 -0.824 14.240 1.00 46.44 90 ASP A CA 1
ATOM 739 C C . ASP A 1 90 ? 22.748 -1.284 12.762 1.00 46.44 90 ASP A C 1
ATOM 741 O O . ASP A 1 90 ? 23.812 -1.411 12.156 1.00 46.44 90 ASP A O 1
ATOM 745 N N . SER A 1 91 ? 21.582 -1.582 12.172 1.00 53.34 91 SER A N 1
ATOM 746 C CA . SER A 1 91 ? 21.481 -2.015 10.765 1.00 53.34 91 SER A CA 1
ATOM 747 C C . SER A 1 91 ? 20.416 -1.245 9.972 1.00 53.34 91 SER A C 1
ATOM 749 O O . SER A 1 91 ? 19.325 -0.977 10.472 1.00 53.34 91 SER A O 1
ATOM 751 N N . GLU A 1 92 ? 20.680 -0.936 8.695 1.00 49.22 92 GLU A N 1
ATOM 752 C CA . GLU A 1 92 ? 19.674 -0.341 7.790 1.00 49.22 92 GLU A CA 1
ATOM 753 C C . GLU A 1 92 ? 18.484 -1.276 7.501 1.00 49.22 92 GLU A C 1
ATOM 755 O O . GLU A 1 92 ? 17.416 -0.835 7.055 1.00 49.22 92 GLU A O 1
ATOM 760 N N . ALA A 1 93 ? 18.648 -2.575 7.776 1.00 51.28 93 ALA A N 1
ATOM 761 C CA . ALA A 1 93 ? 17.568 -3.549 7.711 1.00 51.28 93 ALA A CA 1
ATOM 762 C C . ALA A 1 93 ? 16.578 -3.403 8.881 1.00 51.28 93 ALA A C 1
ATOM 764 O O . ALA A 1 93 ? 15.497 -3.980 8.803 1.00 51.28 93 ALA A O 1
ATOM 765 N N . ASP A 1 94 ? 16.894 -2.615 9.916 1.00 67.38 94 ASP A N 1
ATOM 766 C CA . ASP A 1 94 ? 16.039 -2.305 11.069 1.00 67.38 94 ASP A CA 1
ATOM 767 C C . ASP A 1 94 ? 15.417 -0.908 10.951 1.00 67.38 94 ASP A C 1
ATOM 769 O O . ASP A 1 94 ? 15.529 -0.056 11.833 1.00 67.38 94 ASP A O 1
ATOM 773 N N . TRP A 1 95 ? 14.733 -0.660 9.827 1.00 83.19 95 TRP A N 1
ATOM 774 C CA . TRP A 1 95 ? 14.017 0.596 9.619 1.00 83.19 95 TRP A CA 1
ATOM 775 C C . TRP A 1 95 ? 13.041 0.908 10.766 1.00 83.19 95 TRP A C 1
ATOM 777 O O . TRP A 1 95 ? 12.217 0.087 11.175 1.00 83.19 95 TRP A O 1
ATOM 787 N N . ARG A 1 96 ? 13.085 2.173 11.196 1.00 86.88 96 ARG A N 1
ATOM 788 C CA . ARG A 1 96 ? 12.198 2.783 12.187 1.00 86.88 96 ARG A CA 1
ATOM 789 C C . ARG A 1 96 ? 11.685 4.147 11.699 1.00 86.88 96 ARG A C 1
ATOM 791 O O . ARG A 1 96 ? 12.465 4.894 11.093 1.00 86.88 96 ARG A O 1
ATOM 798 N N . PRO A 1 97 ? 10.424 4.536 11.967 1.00 90.00 97 PRO A N 1
ATOM 799 C CA . PRO A 1 97 ? 9.945 5.904 11.747 1.00 90.00 97 PRO A CA 1
ATOM 800 C C . PRO A 1 97 ? 10.566 6.895 12.748 1.00 90.00 97 PRO A C 1
ATOM 802 O O . PRO A 1 97 ? 10.962 6.526 13.853 1.00 90.00 97 PRO A O 1
ATOM 805 N N . GLY A 1 98 ? 10.646 8.173 12.387 1.00 88.62 98 GLY A N 1
ATOM 806 C CA . GLY A 1 98 ? 11.142 9.232 13.267 1.00 88.62 98 GLY A CA 1
ATOM 807 C C . GLY A 1 98 ? 10.135 9.638 14.350 1.00 88.62 98 GLY A C 1
ATOM 808 O O . GLY A 1 98 ? 8.920 9.564 14.155 1.00 88.62 98 GLY A O 1
ATOM 809 N N . PHE A 1 99 ? 10.634 10.154 15.479 1.00 91.19 99 PHE A N 1
ATOM 810 C CA . PHE A 1 99 ? 9.813 10.580 16.627 1.00 91.19 99 PHE A CA 1
ATOM 811 C C . PHE A 1 99 ? 8.669 11.547 16.266 1.00 91.19 99 PHE A C 1
ATOM 813 O O . PHE A 1 99 ? 7.589 11.486 16.845 1.00 91.19 99 PHE A O 1
ATOM 820 N N . GLY A 1 100 ? 8.858 12.417 15.269 1.00 90.25 100 GLY A N 1
ATOM 821 C CA . GLY A 1 100 ? 7.799 13.323 14.815 1.00 90.25 100 GLY A CA 1
ATOM 822 C C . GLY A 1 100 ? 6.566 12.616 14.229 1.00 90.25 100 GLY A C 1
ATOM 823 O O . GLY A 1 100 ? 5.500 13.221 14.203 1.00 90.25 100 GLY A O 1
ATOM 824 N N . LEU A 1 101 ? 6.679 11.359 13.778 1.00 91.19 101 LEU A N 1
ATOM 825 C CA . LEU A 1 101 ? 5.529 10.550 13.359 1.00 91.19 101 LEU A CA 1
ATOM 826 C C . LEU A 1 101 ? 4.795 9.994 14.581 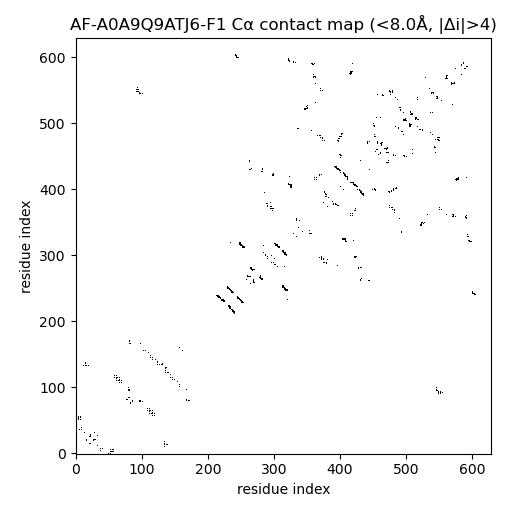1.00 91.19 101 LEU A C 1
ATOM 828 O O . LEU A 1 101 ? 3.571 10.062 14.641 1.00 91.19 101 LEU A O 1
ATOM 832 N N . PHE A 1 102 ? 5.547 9.483 15.560 1.00 94.25 102 PHE A N 1
ATOM 833 C CA . PHE A 1 102 ? 5.021 9.038 16.852 1.00 94.25 102 PHE A CA 1
ATOM 834 C C . PHE A 1 102 ? 4.238 10.161 17.544 1.00 94.25 102 PHE A C 1
ATOM 836 O O . PHE A 1 102 ? 3.084 9.959 17.924 1.00 94.25 102 PHE A O 1
ATOM 843 N N . ASP A 1 103 ? 4.809 11.369 17.614 1.00 93.69 103 ASP A N 1
ATOM 844 C CA . ASP A 1 103 ? 4.127 12.519 18.203 1.00 93.69 103 ASP A CA 1
ATOM 845 C C . ASP A 1 103 ? 2.864 12.915 17.419 1.00 93.69 103 ASP A C 1
ATOM 847 O O . ASP A 1 103 ? 1.838 13.208 18.029 1.00 93.69 103 ASP A O 1
ATOM 851 N N . GLU A 1 104 ? 2.881 12.843 16.085 1.00 92.69 104 GLU A N 1
ATOM 852 C CA . GLU A 1 104 ? 1.692 13.095 15.263 1.00 92.69 104 GLU A CA 1
ATOM 853 C C . GLU A 1 104 ? 0.578 12.063 15.526 1.00 92.69 104 GLU A C 1
ATOM 855 O O . GLU A 1 104 ? -0.581 12.445 15.720 1.00 92.69 104 GLU A O 1
ATOM 860 N N . LYS A 1 105 ? 0.902 10.760 15.593 1.00 94.25 105 LYS A N 1
ATOM 861 C CA . LYS A 1 105 ? -0.112 9.719 15.860 1.00 94.25 105 LYS A CA 1
ATOM 862 C C . LYS A 1 105 ? -0.651 9.820 17.281 1.00 94.25 105 LYS A C 1
ATOM 864 O O . LYS A 1 105 ? -1.861 9.733 17.454 1.00 94.25 105 LYS A O 1
ATOM 869 N N . ALA A 1 106 ? 0.199 10.107 18.266 1.00 95.94 106 ALA A N 1
ATOM 870 C CA . ALA A 1 106 ? -0.223 10.383 19.637 1.00 95.94 106 ALA A CA 1
ATOM 871 C C . ALA A 1 106 ? -1.163 11.605 19.719 1.00 95.94 106 ALA A C 1
ATOM 873 O O . ALA A 1 106 ? -2.170 11.565 20.423 1.00 95.94 106 ALA A O 1
ATOM 874 N N . ALA A 1 107 ? -0.887 12.682 18.971 1.00 95.44 107 ALA A N 1
ATOM 875 C CA . ALA A 1 107 ? -1.746 13.870 18.927 1.00 95.44 107 ALA A CA 1
ATOM 876 C C . ALA A 1 107 ? -3.106 13.581 18.266 1.00 95.44 107 ALA A C 1
ATOM 878 O O . ALA A 1 107 ? -4.148 14.037 18.750 1.00 95.44 107 ALA A O 1
ATOM 879 N N . LYS A 1 108 ? -3.110 12.798 17.180 1.00 94.56 108 LYS A N 1
ATOM 880 C CA . LYS A 1 108 ? -4.329 12.377 16.475 1.00 94.56 108 LYS A CA 1
ATOM 881 C C . LYS A 1 108 ? -5.171 11.428 17.336 1.00 94.56 108 LYS A C 1
ATOM 883 O O . LYS A 1 108 ? -6.348 11.698 17.541 1.00 94.56 108 LYS A O 1
ATOM 888 N N . CYS A 1 109 ? -4.554 10.400 17.918 1.00 96.69 109 CYS A N 1
ATOM 889 C CA . CYS A 1 109 ? -5.186 9.450 18.836 1.00 96.69 109 CYS A CA 1
ATOM 890 C C . CYS A 1 109 ? -5.830 10.162 20.037 1.00 96.69 109 CYS A C 1
ATOM 892 O O . CYS A 1 109 ? -7.011 9.969 20.309 1.00 96.69 109 CYS A O 1
ATOM 894 N N . LEU A 1 110 ? -5.111 11.090 20.683 1.00 97.75 110 LEU A N 1
ATOM 895 C CA . LEU A 1 110 ? -5.659 11.930 21.756 1.00 97.75 110 LEU A CA 1
ATOM 896 C C . LEU A 1 110 ? -6.871 12.776 21.309 1.00 97.75 110 LEU A C 1
ATOM 898 O O . LEU A 1 110 ? -7.785 13.033 22.096 1.00 97.75 110 LEU A O 1
ATOM 902 N N . THR A 1 111 ? -6.887 13.225 20.053 1.00 97.06 111 THR A N 1
ATOM 903 C CA . THR A 1 111 ? -7.990 14.020 19.495 1.00 97.06 111 THR A CA 1
ATOM 904 C C . THR A 1 111 ? -9.234 13.163 19.254 1.00 97.06 111 THR A C 1
ATOM 906 O O . THR A 1 111 ? -10.333 13.567 19.638 1.00 97.06 111 THR A O 1
ATOM 909 N N . GLU A 1 112 ? -9.079 11.969 18.675 1.00 97.06 112 GLU A N 1
ATOM 910 C CA . GLU A 1 112 ? -10.202 11.053 18.438 1.00 97.06 112 GLU A CA 1
ATOM 911 C C . GLU A 1 112 ? -10.712 10.406 19.737 1.00 97.06 112 GLU A C 1
ATOM 913 O O . GLU A 1 112 ? -11.923 10.288 19.906 1.00 97.06 112 GLU A O 1
ATOM 918 N N . ALA A 1 113 ? -9.843 10.125 20.717 1.00 97.81 113 ALA A N 1
ATOM 919 C CA . ALA A 1 113 ? -10.244 9.670 22.054 1.00 97.81 113 ALA A CA 1
ATOM 920 C C . ALA A 1 113 ? -11.199 10.665 22.739 1.00 97.81 113 ALA A C 1
ATOM 922 O O . ALA A 1 113 ? -12.270 10.296 23.217 1.00 97.81 113 ALA A O 1
ATOM 923 N N . ARG A 1 114 ? -10.874 11.964 22.705 1.00 97.81 114 ARG A N 1
ATOM 924 C CA . ARG A 1 114 ? -11.733 13.016 23.280 1.00 97.81 114 ARG A CA 1
ATOM 925 C C . ARG A 1 114 ? -13.066 13.165 22.547 1.00 97.81 114 ARG A C 1
ATOM 927 O O . ARG A 1 114 ? -14.092 13.381 23.190 1.00 97.81 114 ARG A O 1
ATOM 934 N N . LYS A 1 115 ? -13.079 13.017 21.217 1.00 97.50 115 LYS A N 1
ATOM 935 C CA . LYS A 1 115 ? -14.323 12.981 20.423 1.00 97.50 115 LYS A CA 1
ATOM 936 C C . LYS A 1 115 ? -15.172 11.755 20.758 1.00 97.50 115 LYS A C 1
ATOM 938 O O . LYS A 1 115 ? -16.389 11.881 20.871 1.00 97.50 115 LYS A O 1
ATOM 943 N N . MET A 1 116 ? -14.544 10.595 20.943 1.00 96.88 116 MET A N 1
ATOM 944 C CA . MET A 1 116 ? -15.204 9.358 21.353 1.00 96.88 116 MET A CA 1
ATOM 945 C C . MET A 1 116 ? -15.843 9.516 22.739 1.00 96.88 116 MET A C 1
ATOM 947 O O . MET A 1 116 ? -17.050 9.319 22.867 1.00 96.88 116 MET A O 1
ATOM 951 N N . ALA A 1 117 ? -15.099 9.994 23.742 1.00 96.62 117 ALA A N 1
ATOM 952 C CA . ALA A 1 117 ? -15.637 10.287 25.074 1.00 96.62 117 ALA A CA 1
ATOM 953 C C . ALA A 1 117 ? -16.823 11.277 25.022 1.00 96.62 117 ALA A C 1
ATOM 955 O O . ALA A 1 117 ? -17.887 11.003 25.581 1.00 96.62 117 ALA A O 1
ATOM 956 N N . ALA A 1 118 ? -16.702 12.381 24.275 1.00 97.12 118 ALA A N 1
ATOM 957 C CA . ALA A 1 118 ? -17.799 13.335 24.087 1.00 97.12 118 ALA A CA 1
ATOM 958 C C . ALA A 1 118 ? -19.030 12.714 23.389 1.00 97.12 118 ALA A C 1
ATOM 960 O O . ALA A 1 118 ? -20.168 13.028 23.744 1.00 97.12 118 ALA A O 1
ATOM 961 N N . SER A 1 119 ? -18.822 11.803 22.433 1.00 96.69 119 SER A N 1
ATOM 962 C CA . SER A 1 119 ? -19.901 11.100 21.720 1.00 96.69 119 SER A CA 1
ATOM 963 C C . SER A 1 119 ? -20.627 10.101 22.626 1.00 96.69 119 SER A C 1
ATOM 965 O O . SER A 1 119 ? -21.858 10.058 22.631 1.00 96.69 119 SER A O 1
ATOM 967 N N . VAL A 1 120 ? -19.887 9.359 23.460 1.00 95.00 120 VAL A N 1
ATOM 968 C CA . VAL A 1 120 ? -20.462 8.475 24.489 1.00 95.00 120 VAL A CA 1
ATOM 969 C C . VAL A 1 120 ? -21.314 9.288 25.465 1.00 95.00 120 VAL A C 1
ATOM 971 O O . VAL A 1 120 ? -22.478 8.954 25.684 1.00 95.00 120 VAL A O 1
ATOM 974 N N . GLN A 1 121 ? -20.783 10.402 25.980 1.00 94.38 121 GLN A N 1
ATOM 975 C CA . GLN A 1 121 ? -21.507 11.293 26.891 1.00 94.38 121 GLN A CA 1
ATOM 976 C C . GLN A 1 121 ? -22.780 11.868 26.242 1.00 94.38 121 GLN A C 1
ATOM 978 O O . GLN A 1 121 ? -23.834 11.914 26.878 1.00 94.38 121 GLN A O 1
ATOM 983 N N . ALA A 1 122 ? -22.724 12.257 24.964 1.00 93.94 122 ALA A N 1
ATOM 984 C CA . ALA A 1 122 ? -23.885 12.748 24.221 1.00 93.94 122 ALA A CA 1
ATOM 985 C C . ALA A 1 122 ? -24.980 11.679 24.045 1.00 93.94 122 ALA A C 1
ATOM 987 O O . ALA A 1 122 ? -26.169 11.999 24.156 1.00 93.94 122 ALA A O 1
ATOM 988 N N . VAL A 1 123 ? -24.606 10.416 23.810 1.00 93.81 123 VAL A N 1
ATOM 989 C CA . VAL A 1 123 ? -25.553 9.290 23.765 1.00 93.81 123 VAL A CA 1
ATOM 990 C C . VAL A 1 123 ? -26.128 9.011 25.156 1.00 93.81 123 VAL A C 1
ATOM 992 O O . VAL A 1 123 ? -27.349 8.950 25.282 1.00 93.81 123 VAL A O 1
ATOM 995 N N . MET A 1 124 ? -25.303 8.928 26.207 1.00 90.81 124 MET A N 1
ATOM 996 C CA . MET A 1 124 ? -25.757 8.706 27.592 1.00 90.81 124 MET A CA 1
ATOM 997 C C . MET A 1 124 ? -26.805 9.738 28.031 1.00 90.81 124 MET A C 1
ATOM 999 O O . MET A 1 124 ? -27.895 9.355 28.454 1.00 90.81 124 MET A O 1
ATOM 1003 N N . THR A 1 125 ? -26.534 11.033 27.836 1.00 89.62 125 THR A N 1
ATOM 1004 C CA . THR A 1 125 ? -27.473 12.128 28.152 1.00 89.62 125 THR A CA 1
ATOM 1005 C C . THR A 1 125 ? -28.796 12.026 27.379 1.00 89.62 125 THR A C 1
ATOM 1007 O O . THR A 1 125 ? -29.826 12.509 27.844 1.00 89.62 125 THR A O 1
ATOM 1010 N N . SER A 1 126 ? -28.793 11.374 26.212 1.00 87.94 126 SER A N 1
ATOM 1011 C CA . SER A 1 126 ? -29.963 11.254 25.329 1.00 87.94 126 SER A CA 1
ATOM 1012 C C . SER A 1 126 ? -30.774 9.967 25.525 1.00 87.94 126 SER A C 1
ATOM 1014 O O . SER A 1 126 ? -31.902 9.890 25.042 1.00 87.94 126 SER A O 1
ATOM 1016 N N . ARG A 1 127 ? -30.234 8.953 26.221 1.00 84.50 127 ARG A N 1
ATOM 1017 C CA . ARG A 1 127 ? -30.861 7.620 26.365 1.00 84.50 127 ARG A CA 1
ATOM 1018 C C . ARG A 1 127 ? -32.134 7.599 27.211 1.00 84.50 127 ARG A C 1
ATOM 1020 O O . ARG A 1 127 ? -32.947 6.702 27.021 1.00 84.50 127 ARG A O 1
ATOM 1027 N N . ASN A 1 128 ? -32.302 8.546 28.140 1.00 74.00 128 ASN A N 1
ATOM 1028 C CA . ASN A 1 128 ? -33.433 8.591 29.084 1.00 74.00 128 ASN A CA 1
ATOM 1029 C C . ASN A 1 128 ? -33.674 7.241 29.810 1.00 74.00 128 ASN A C 1
ATOM 1031 O O . ASN A 1 128 ? -34.811 6.822 30.025 1.00 74.00 128 ASN A O 1
ATOM 1035 N N . ALA A 1 129 ? -32.586 6.551 30.156 1.00 80.75 129 ALA A N 1
ATOM 1036 C CA . ALA A 1 129 ? -32.584 5.278 30.868 1.00 80.75 129 ALA A CA 1
ATOM 1037 C C . ALA A 1 129 ? -32.025 5.464 32.290 1.00 80.75 129 ALA A C 1
ATOM 1039 O O . ALA A 1 129 ? -31.348 6.455 32.570 1.00 80.75 129 ALA A O 1
ATOM 1040 N N . GLY A 1 130 ? -32.315 4.525 33.194 1.00 82.81 130 GLY A N 1
ATOM 1041 C CA . GLY A 1 130 ? -31.794 4.567 34.564 1.00 82.81 130 GLY A CA 1
ATOM 1042 C C . GLY A 1 130 ? -30.267 4.390 34.629 1.00 82.81 130 GLY A C 1
ATOM 1043 O O . GLY A 1 130 ? -29.668 3.914 33.660 1.00 82.81 130 GLY A O 1
ATOM 1044 N N . PRO A 1 131 ? -29.628 4.729 35.767 1.00 82.62 131 PRO A N 1
ATOM 1045 C CA . PRO A 1 131 ? -28.197 4.485 35.969 1.00 82.62 131 PRO A CA 1
ATOM 1046 C C . PRO A 1 131 ? -27.848 2.989 35.913 1.00 82.62 131 PRO A C 1
ATOM 1048 O O . PRO A 1 131 ? -26.792 2.640 35.401 1.00 82.62 131 PRO A O 1
ATOM 1051 N N . GLU A 1 132 ? -28.774 2.127 36.349 1.00 85.06 132 GLU A N 1
ATOM 1052 C CA . GLU A 1 132 ? -28.652 0.660 36.350 1.00 85.06 132 GLU A CA 1
ATOM 1053 C C . GLU A 1 132 ? -29.063 -0.009 35.017 1.00 85.06 132 GLU A C 1
ATOM 1055 O O . GLU A 1 132 ? -29.094 -1.234 34.926 1.00 85.06 132 GLU A O 1
ATOM 1060 N N . ASP A 1 133 ? -29.429 0.752 33.974 1.00 85.62 133 ASP A N 1
ATOM 1061 C CA . ASP A 1 133 ? -29.692 0.165 32.650 1.00 85.62 133 ASP A CA 1
ATOM 1062 C C . ASP A 1 133 ? -28.368 -0.371 32.058 1.00 85.62 133 ASP A C 1
ATOM 1064 O O . ASP A 1 133 ? -27.391 0.383 32.009 1.00 85.62 133 ASP A O 1
ATOM 1068 N N . PRO A 1 134 ? -28.298 -1.631 31.576 1.00 82.44 134 PRO A N 1
ATOM 1069 C CA . PRO A 1 134 ? -27.039 -2.230 31.122 1.00 82.44 134 PRO A CA 1
ATOM 1070 C C . PRO A 1 134 ? -26.306 -1.435 30.034 1.00 82.44 134 PRO A C 1
ATOM 1072 O O . PRO A 1 134 ? -25.076 -1.395 30.032 1.00 82.44 134 PRO A O 1
ATOM 1075 N N . GLY A 1 135 ? -27.034 -0.754 29.142 1.00 84.06 135 GLY A N 1
ATOM 1076 C CA . GLY A 1 135 ? -26.446 0.132 28.139 1.00 84.06 135 GLY A CA 1
ATOM 1077 C C . GLY A 1 135 ? -25.917 1.437 28.730 1.00 84.06 135 GLY A C 1
ATOM 1078 O O . GLY A 1 135 ? -24.855 1.899 28.319 1.00 84.06 135 GLY A O 1
ATOM 1079 N N . THR A 1 136 ? -26.579 2.005 29.743 1.00 88.19 136 THR A N 1
ATOM 1080 C CA . THR A 1 136 ? -26.027 3.126 30.526 1.00 88.19 136 THR A CA 1
ATOM 1081 C C . THR A 1 136 ? -24.743 2.720 31.259 1.00 88.19 136 THR A C 1
ATOM 1083 O O . THR A 1 136 ? -23.758 3.457 31.200 1.00 88.19 136 THR A O 1
ATOM 1086 N N . VAL A 1 137 ? -24.714 1.540 31.890 1.00 88.00 137 VAL A N 1
ATOM 1087 C CA . VAL A 1 137 ? -23.535 1.012 32.606 1.00 88.00 137 VAL A CA 1
ATOM 1088 C C . VAL A 1 137 ? -22.371 0.737 31.646 1.00 88.00 137 VAL A C 1
ATOM 1090 O O . VAL A 1 137 ? -21.246 1.171 31.903 1.00 88.00 137 VAL A O 1
ATOM 1093 N N . ALA A 1 138 ? -22.628 0.076 30.513 1.00 87.62 138 ALA A N 1
ATOM 1094 C CA . ALA A 1 138 ? -21.603 -0.213 29.510 1.00 87.62 138 ALA A CA 1
ATOM 1095 C C . ALA A 1 138 ? -21.028 1.069 28.885 1.00 87.62 138 ALA A C 1
ATOM 1097 O O . ALA A 1 138 ? -19.807 1.206 28.788 1.00 87.62 138 ALA A O 1
ATOM 1098 N N . LEU A 1 139 ? -21.883 2.038 28.530 1.00 90.94 139 LEU A N 1
ATOM 1099 C CA . LEU A 1 139 ? -21.438 3.341 28.026 1.00 90.94 139 LEU A CA 1
ATOM 1100 C C . LEU A 1 139 ? -20.645 4.119 29.083 1.00 90.94 139 LEU A C 1
ATOM 1102 O O . LEU A 1 139 ? -19.627 4.710 28.737 1.00 90.94 139 LEU A O 1
ATOM 1106 N N . LYS A 1 140 ? -21.027 4.067 30.367 1.00 91.44 140 LYS A N 1
ATOM 1107 C CA . LYS A 1 140 ? -20.237 4.676 31.450 1.00 91.44 140 LYS A CA 1
ATOM 1108 C C . LYS A 1 140 ? -18.841 4.055 31.545 1.00 91.44 140 LYS A C 1
ATOM 1110 O O . LYS A 1 140 ? -17.864 4.794 31.550 1.00 91.44 140 LYS A O 1
ATOM 1115 N N . SER A 1 141 ? -18.732 2.723 31.532 1.00 90.94 141 SER A N 1
ATOM 1116 C CA . SER A 1 141 ? -17.428 2.038 31.557 1.00 90.94 141 SER A CA 1
ATOM 1117 C C . SER A 1 141 ? -16.574 2.350 30.321 1.00 90.94 141 SER A C 1
ATOM 1119 O O . SER A 1 141 ? -15.354 2.467 30.426 1.00 90.94 141 SER A O 1
ATOM 1121 N N . LEU A 1 142 ? -17.198 2.499 29.147 1.00 91.75 142 LEU A N 1
ATOM 1122 C CA . LEU A 1 142 ? -16.519 2.898 27.913 1.00 91.75 142 LEU A CA 1
ATOM 1123 C C . LEU A 1 142 ? -16.032 4.355 27.974 1.00 91.75 142 LEU A C 1
ATOM 1125 O O . LEU A 1 142 ? -14.903 4.628 27.576 1.00 91.75 142 LEU A O 1
ATOM 1129 N N . TRP A 1 143 ? -16.848 5.268 28.513 1.00 95.12 143 TRP A N 1
ATOM 1130 C CA . TRP A 1 143 ? -16.463 6.661 28.750 1.00 95.12 143 TRP A CA 1
ATOM 1131 C C . TRP A 1 143 ? -15.274 6.756 29.710 1.00 95.12 143 TRP A C 1
ATOM 1133 O O . TRP A 1 143 ? -14.278 7.380 29.364 1.00 95.12 143 TRP A O 1
ATOM 1143 N N . GLU A 1 144 ? -15.344 6.081 30.862 1.00 95.31 144 GLU A N 1
ATOM 1144 C CA . GLU A 1 144 ? -14.278 6.073 31.875 1.00 95.31 144 GLU A CA 1
ATOM 1145 C C . GLU A 1 144 ? -12.944 5.592 31.284 1.00 95.31 144 GLU A C 1
ATOM 1147 O O . GLU A 1 144 ? -11.929 6.264 31.436 1.00 95.31 144 GLU A O 1
ATOM 1152 N N . LYS A 1 145 ? -12.947 4.482 30.531 1.00 94.69 145 LYS A N 1
ATOM 1153 C CA . LYS A 1 145 ? -11.738 3.947 29.875 1.00 94.69 145 LYS A CA 1
ATOM 1154 C C . LYS A 1 145 ? -11.121 4.928 28.875 1.00 94.69 145 LYS A C 1
ATOM 1156 O O . LYS A 1 145 ? -9.912 5.149 28.904 1.00 94.69 145 LYS A O 1
ATOM 1161 N N . VAL A 1 146 ? -11.939 5.495 27.984 1.00 95.19 146 VAL A N 1
ATOM 1162 C CA . VAL A 1 146 ? -11.456 6.379 26.910 1.00 95.19 146 VAL A CA 1
ATOM 1163 C C . VAL A 1 146 ? -11.024 7.742 27.458 1.00 95.19 146 VAL A C 1
ATOM 1165 O O . VAL A 1 146 ? -10.037 8.298 26.978 1.00 95.19 146 VAL A O 1
ATOM 1168 N N . ASP A 1 147 ? -11.711 8.272 28.475 1.00 96.69 147 ASP A N 1
ATOM 1169 C CA . ASP A 1 147 ? -11.329 9.539 29.102 1.00 96.69 147 ASP A CA 1
ATOM 1170 C C . ASP A 1 147 ? -10.051 9.393 29.942 1.00 96.69 147 ASP A C 1
ATOM 1172 O O . ASP A 1 147 ? -9.144 10.203 29.776 1.00 96.69 147 ASP A O 1
ATOM 1176 N N . THR A 1 148 ? -9.895 8.321 30.736 1.00 97.44 148 THR A N 1
ATOM 1177 C CA . THR A 1 148 ? -8.625 8.025 31.432 1.00 97.44 148 THR A CA 1
ATOM 1178 C C . THR A 1 148 ? -7.462 7.908 30.444 1.00 97.44 148 THR A C 1
ATOM 1180 O O . THR A 1 148 ? -6.478 8.628 30.592 1.00 97.44 148 THR A O 1
ATOM 1183 N N . PHE A 1 149 ? -7.601 7.126 29.366 1.00 97.00 149 PHE A N 1
ATOM 1184 C CA . PHE A 1 149 ? -6.574 7.047 28.319 1.00 97.00 149 PHE A CA 1
ATOM 1185 C C . PHE A 1 149 ? -6.253 8.422 27.696 1.00 97.00 149 PHE A C 1
ATOM 1187 O O . PHE A 1 149 ? -5.089 8.757 27.467 1.00 97.00 149 PHE A O 1
ATOM 1194 N N . ALA A 1 150 ? -7.268 9.263 27.460 1.00 97.69 150 ALA A N 1
ATOM 1195 C CA . ALA A 1 150 ? -7.087 10.621 26.944 1.00 97.69 150 ALA A CA 1
ATOM 1196 C C . ALA A 1 150 ? -6.486 11.610 27.968 1.00 97.69 150 ALA A C 1
ATOM 1198 O O . ALA A 1 150 ? -5.941 12.646 27.569 1.00 97.69 150 ALA A O 1
ATOM 1199 N N . GLN A 1 151 ? -6.580 11.334 29.270 1.00 97.75 151 GLN A N 1
ATOM 1200 C CA . GLN A 1 151 ? -5.887 12.082 30.319 1.00 97.75 151 GLN A CA 1
ATOM 1201 C C . GLN A 1 151 ? -4.420 11.643 30.413 1.00 97.75 151 GLN A C 1
ATOM 1203 O O . GLN A 1 151 ? -3.535 12.499 30.334 1.00 97.75 151 GLN A O 1
ATOM 1208 N N . ASP A 1 152 ? -4.160 10.336 30.474 1.00 97.25 152 ASP A N 1
ATOM 1209 C CA . ASP A 1 152 ? -2.817 9.754 30.591 1.00 97.25 152 ASP A CA 1
ATOM 1210 C C . ASP A 1 152 ? -1.946 10.110 29.377 1.00 97.25 152 ASP A C 1
ATOM 1212 O O . ASP A 1 152 ? -0.886 10.722 29.525 1.00 97.25 152 ASP A O 1
ATOM 1216 N N . LEU A 1 153 ? -2.443 9.883 28.154 1.00 96.88 153 LEU A N 1
ATOM 1217 C CA . LEU A 1 153 ? -1.737 10.257 26.923 1.00 96.88 153 LEU A CA 1
ATOM 1218 C C . LEU A 1 153 ? -1.511 11.778 26.823 1.00 96.88 153 LEU A C 1
ATOM 1220 O O . LEU A 1 153 ? -0.513 12.227 26.262 1.00 96.88 153 LEU A O 1
ATOM 1224 N N . ALA A 1 154 ? -2.402 12.607 27.378 1.00 97.50 154 ALA A N 1
ATOM 1225 C CA . ALA A 1 154 ? -2.193 14.057 27.428 1.00 97.50 154 ALA A CA 1
ATOM 1226 C C . ALA A 1 154 ? -1.164 14.492 28.484 1.00 97.50 154 ALA A C 1
ATOM 1228 O O . ALA A 1 154 ? -0.554 15.556 28.327 1.00 97.50 154 ALA A O 1
ATOM 1229 N N . ASN A 1 155 ? -0.976 13.698 29.539 1.00 97.25 155 ASN A N 1
ATOM 1230 C CA . ASN A 1 155 ? 0.061 13.897 30.541 1.00 97.25 155 ASN A CA 1
ATOM 1231 C C . ASN A 1 155 ? 1.431 13.478 29.992 1.00 97.25 155 ASN A C 1
ATOM 1233 O O . ASN A 1 155 ? 2.350 14.293 29.997 1.00 97.25 155 ASN A O 1
ATOM 1237 N N . ASP A 1 156 ? 1.548 12.285 29.409 1.00 94.50 156 ASP A N 1
ATOM 1238 C CA . ASP A 1 156 ? 2.811 11.769 28.859 1.00 94.50 156 ASP A CA 1
ATOM 1239 C C . ASP A 1 156 ? 3.334 12.609 27.687 1.00 94.50 156 ASP A C 1
ATOM 1241 O O . ASP A 1 156 ? 4.533 12.888 27.591 1.00 94.50 156 ASP A O 1
ATOM 1245 N N . ARG A 1 157 ? 2.426 13.144 26.859 1.00 95.31 157 ARG A N 1
ATOM 1246 C CA . ARG A 1 157 ? 2.748 14.161 25.843 1.00 95.31 157 ARG A CA 1
ATOM 1247 C C . ARG A 1 157 ? 3.314 15.467 26.406 1.00 95.31 157 ARG A C 1
ATOM 1249 O O . ARG A 1 157 ? 3.938 16.223 25.663 1.00 95.31 157 ARG A O 1
ATOM 1256 N N . ARG A 1 158 ? 3.071 15.771 27.683 1.00 95.81 158 ARG A N 1
ATOM 1257 C CA . ARG A 1 158 ? 3.567 16.974 28.369 1.00 95.81 158 ARG A CA 1
ATOM 1258 C C . ARG A 1 158 ? 4.858 16.702 29.140 1.00 95.81 158 ARG A C 1
ATOM 1260 O O . ARG A 1 158 ? 5.705 17.588 29.197 1.00 95.81 158 ARG A O 1
ATOM 1267 N N . THR A 1 159 ? 4.990 15.521 29.741 1.00 95.56 159 THR A N 1
ATOM 1268 C CA . THR A 1 159 ? 6.084 15.169 30.658 1.00 95.56 159 THR A CA 1
ATOM 1269 C C . THR A 1 159 ? 7.191 14.363 29.980 1.00 95.56 159 THR A C 1
ATOM 1271 O O . THR A 1 159 ? 8.349 14.756 30.065 1.00 95.56 159 THR A O 1
ATOM 1274 N N . GLN A 1 160 ? 6.851 13.280 29.273 1.00 93.06 160 GLN A N 1
ATOM 1275 C CA . GLN A 1 160 ? 7.817 12.311 28.739 1.00 93.06 160 GLN A CA 1
ATOM 1276 C C . GLN A 1 160 ? 8.274 12.642 27.311 1.00 93.06 160 GLN A C 1
ATOM 1278 O O . GLN A 1 160 ? 9.462 12.558 26.991 1.00 93.06 160 GLN A O 1
ATOM 1283 N N . HIS A 1 161 ? 7.346 13.064 26.444 1.00 93.56 161 HIS A N 1
ATOM 1284 C CA . HIS A 1 161 ? 7.631 13.341 25.028 1.00 93.56 161 HIS A CA 1
ATOM 1285 C C . HIS A 1 161 ? 8.808 14.314 24.777 1.00 93.56 161 HIS A C 1
ATOM 1287 O O . HIS A 1 161 ? 9.558 14.071 23.829 1.00 93.56 161 HIS A O 1
ATOM 1293 N N . PRO A 1 162 ? 9.044 15.379 25.577 1.00 93.81 162 PRO A N 1
ATOM 1294 C CA . PRO A 1 162 ? 10.217 16.242 25.400 1.00 93.81 162 PRO A CA 1
ATOM 1295 C C . PRO A 1 162 ? 11.559 15.511 25.575 1.00 93.81 162 PRO A C 1
ATOM 1297 O O . PRO A 1 162 ? 12.515 15.798 24.852 1.00 93.81 162 PRO A O 1
ATOM 1300 N N . GLU A 1 163 ? 11.635 14.549 26.499 1.00 91.00 163 GLU A N 1
ATOM 1301 C CA . GLU A 1 163 ? 12.846 13.760 26.749 1.00 91.00 163 GLU A CA 1
ATOM 1302 C C . GLU A 1 163 ? 13.022 12.659 25.699 1.00 91.00 163 GLU A C 1
ATOM 1304 O O . GLU A 1 163 ? 14.112 12.508 25.143 1.00 91.00 163 GLU A O 1
ATOM 1309 N N . MET A 1 164 ? 11.933 11.971 25.337 1.00 91.81 164 MET A N 1
ATOM 1310 C CA . MET A 1 164 ? 11.909 11.001 24.233 1.00 91.81 164 MET A CA 1
ATOM 1311 C C . MET A 1 164 ? 12.341 11.644 22.907 1.00 91.81 164 MET A C 1
ATOM 1313 O O . MET A 1 164 ? 13.153 11.073 22.178 1.00 91.81 164 MET A O 1
ATOM 1317 N N . LYS A 1 165 ? 11.877 12.871 22.619 1.00 91.62 165 LYS A N 1
ATOM 1318 C CA . LYS A 1 165 ? 12.327 13.643 21.454 1.00 91.62 165 LYS A CA 1
ATOM 1319 C C . LYS A 1 165 ? 13.829 13.910 21.510 1.00 91.62 165 LYS A C 1
ATOM 1321 O O . LYS A 1 165 ? 14.522 13.694 20.523 1.00 91.62 165 LYS A O 1
ATOM 1326 N N . LYS A 1 166 ? 14.350 14.355 22.657 1.00 89.38 166 LYS A N 1
ATOM 1327 C CA . LYS A 1 166 ? 15.784 14.628 22.835 1.00 89.38 166 LYS A CA 1
ATOM 1328 C C . LYS A 1 166 ? 16.634 13.368 22.620 1.00 89.38 166 LYS A C 1
ATOM 1330 O O . LYS A 1 166 ? 17.708 13.467 22.026 1.00 89.38 166 LYS A O 1
ATOM 1335 N N . ALA A 1 167 ? 16.163 12.198 23.056 1.00 87.31 167 ALA A N 1
ATOM 1336 C CA . ALA A 1 167 ? 16.808 10.916 22.771 1.00 87.31 167 ALA A CA 1
ATOM 1337 C C . ALA A 1 167 ? 16.793 10.594 21.264 1.00 87.31 167 ALA A C 1
ATOM 1339 O O . ALA A 1 167 ? 17.845 10.308 20.692 1.00 87.31 167 ALA A O 1
ATOM 1340 N N . ALA A 1 168 ? 15.640 10.736 20.603 1.00 86.69 168 ALA A N 1
ATOM 1341 C CA . ALA A 1 168 ? 15.482 10.522 19.164 1.00 86.69 168 ALA A CA 1
ATOM 1342 C C . ALA A 1 168 ? 16.363 11.449 18.306 1.00 86.69 168 ALA A C 1
ATOM 1344 O O . ALA A 1 168 ? 17.070 10.981 17.414 1.00 86.69 168 ALA A O 1
ATOM 1345 N N . ASP A 1 169 ? 16.370 12.751 18.605 1.00 86.56 169 ASP A N 1
ATOM 1346 C CA . ASP A 1 169 ? 17.198 13.750 17.919 1.00 86.56 169 ASP A CA 1
ATOM 1347 C C . ASP A 1 169 ? 18.702 13.460 18.135 1.00 86.56 169 ASP A C 1
ATOM 1349 O O . ASP A 1 169 ? 19.512 13.626 17.220 1.00 86.56 169 ASP A O 1
ATOM 1353 N N . THR A 1 170 ? 19.083 12.950 19.316 1.00 85.75 170 THR A N 1
ATOM 1354 C CA . THR A 1 170 ? 20.462 12.515 19.616 1.00 85.75 170 THR A CA 1
ATOM 1355 C C . THR A 1 170 ? 20.857 11.271 18.81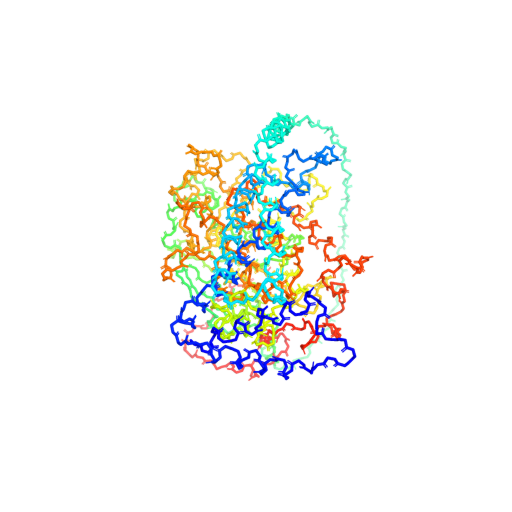6 1.00 85.75 170 THR A C 1
ATOM 1357 O O . THR A 1 170 ? 21.953 11.240 18.257 1.00 85.75 170 THR A O 1
ATOM 1360 N N . ARG A 1 171 ? 19.976 10.266 18.717 1.00 81.12 171 ARG A N 1
ATOM 1361 C CA . ARG A 1 171 ? 20.198 9.035 17.935 1.00 81.12 171 ARG A CA 1
ATOM 1362 C C . ARG A 1 171 ? 20.284 9.328 16.437 1.00 81.12 171 ARG A C 1
ATOM 1364 O O . ARG A 1 171 ? 21.208 8.854 15.784 1.00 81.12 171 ARG A O 1
ATOM 1371 N N . MET A 1 172 ? 19.413 10.193 15.908 1.00 78.81 172 MET A N 1
ATOM 1372 C CA . MET A 1 172 ? 19.538 10.707 14.537 1.00 78.81 172 MET A CA 1
ATOM 1373 C C . MET A 1 172 ? 20.908 11.353 14.308 1.00 78.81 172 MET A C 1
ATOM 1375 O O . MET A 1 172 ? 21.607 10.979 13.374 1.00 78.81 172 MET A O 1
ATOM 1379 N N . ALA A 1 173 ? 21.354 12.233 15.211 1.00 80.00 173 ALA A N 1
ATOM 1380 C CA . ALA A 1 173 ? 22.666 12.880 15.121 1.00 80.00 173 ALA A CA 1
ATOM 1381 C C . ALA A 1 173 ? 23.877 11.932 15.298 1.00 80.00 173 ALA A C 1
ATOM 1383 O O . ALA A 1 173 ? 25.013 12.376 15.107 1.00 80.00 173 ALA A O 1
ATOM 1384 N N . GLN A 1 174 ? 23.668 10.660 15.665 1.00 78.56 174 GLN A N 1
ATOM 1385 C CA . GLN A 1 174 ? 24.686 9.601 15.640 1.00 78.56 174 GLN A CA 1
ATOM 1386 C C . GLN A 1 174 ? 24.707 8.887 14.281 1.00 78.56 174 GLN A C 1
ATOM 1388 O O . GLN A 1 174 ? 25.779 8.787 13.683 1.00 78.56 174 GLN A O 1
ATOM 1393 N N . LEU A 1 175 ? 23.541 8.475 13.768 1.00 72.12 175 LEU A N 1
ATOM 1394 C CA . LEU A 1 175 ? 23.390 7.835 12.451 1.00 72.12 175 LEU A CA 1
ATOM 1395 C C . LEU A 1 175 ? 23.924 8.748 11.332 1.00 72.12 175 LEU A C 1
ATOM 1397 O O . LEU A 1 175 ? 24.817 8.359 10.580 1.00 72.12 175 LEU A O 1
ATOM 1401 N N . ASP A 1 176 ? 23.529 10.027 11.351 1.00 71.00 176 ASP A N 1
ATOM 1402 C CA . ASP A 1 176 ? 24.013 11.094 10.461 1.00 71.00 176 ASP A CA 1
ATOM 1403 C C . ASP A 1 176 ? 25.549 11.267 10.451 1.00 71.00 176 ASP A C 1
ATOM 1405 O O . ASP A 1 176 ? 26.080 11.933 9.557 1.00 71.00 176 ASP A O 1
ATOM 1409 N N . ARG A 1 177 ? 26.273 10.748 11.455 1.00 73.50 177 ARG A N 1
ATOM 1410 C CA . ARG A 1 177 ? 27.748 10.771 11.542 1.00 73.50 177 ARG A CA 1
ATOM 1411 C C . ARG A 1 177 ? 28.391 9.448 11.131 1.00 73.50 177 ARG A C 1
ATOM 1413 O O . ARG A 1 177 ? 29.562 9.459 10.759 1.00 73.50 177 ARG A O 1
ATOM 1420 N N . GLN A 1 178 ? 27.661 8.337 11.214 1.00 64.44 178 GLN A N 1
ATOM 1421 C CA . GLN A 1 178 ? 28.100 7.035 10.711 1.00 64.44 178 GLN A CA 1
ATOM 1422 C C . GLN A 1 178 ? 28.032 7.022 9.179 1.00 64.44 178 GLN A C 1
ATOM 1424 O O . GLN A 1 178 ? 29.051 6.752 8.550 1.00 64.44 178 GLN A O 1
ATOM 1429 N N . GLU A 1 179 ? 26.913 7.462 8.590 1.00 58.19 179 GLU A N 1
ATOM 1430 C CA . GLU A 1 179 ? 26.737 7.626 7.131 1.00 58.19 179 GLU A CA 1
ATOM 1431 C C . GLU A 1 179 ? 27.809 8.528 6.487 1.00 58.19 179 GLU A C 1
ATOM 1433 O O . GLU A 1 179 ? 28.182 8.347 5.333 1.00 58.19 179 GLU A O 1
ATOM 1438 N N . LYS A 1 180 ? 28.324 9.516 7.235 1.00 49.31 180 LYS A N 1
ATOM 1439 C CA . LYS A 1 180 ? 29.304 10.505 6.748 1.00 49.31 180 LYS A CA 1
ATOM 1440 C C . LYS A 1 180 ? 30.769 10.108 6.991 1.00 49.31 180 LYS A C 1
ATOM 1442 O O . LYS A 1 180 ? 31.661 10.932 6.776 1.00 49.31 180 LYS A O 1
ATOM 1447 N N . ARG A 1 181 ? 31.053 8.877 7.436 1.00 38.94 181 ARG A N 1
ATOM 1448 C CA . ARG A 1 181 ? 32.424 8.339 7.438 1.00 38.94 181 ARG A CA 1
ATOM 1449 C C . ARG A 1 181 ? 32.787 7.859 6.026 1.00 38.94 181 ARG A C 1
ATOM 1451 O O . ARG A 1 181 ? 32.093 6.988 5.514 1.00 38.94 181 ARG A O 1
ATOM 1458 N N . PRO A 1 182 ? 33.881 8.345 5.410 1.00 38.53 182 PRO A N 1
ATOM 1459 C CA . PRO A 1 182 ? 34.360 7.757 4.165 1.00 38.53 182 PRO A CA 1
ATOM 1460 C C . PRO A 1 182 ? 34.812 6.316 4.427 1.00 38.53 182 PRO A C 1
ATOM 1462 O O . PRO A 1 182 ? 35.595 6.074 5.350 1.00 38.53 182 PRO A O 1
ATOM 1465 N N . MET A 1 183 ? 34.339 5.369 3.616 1.00 35.09 183 MET A N 1
ATOM 1466 C CA . MET A 1 183 ? 34.875 4.009 3.624 1.00 35.09 183 MET A CA 1
ATOM 1467 C C . MET A 1 183 ? 36.331 4.046 3.153 1.00 35.09 183 MET A C 1
ATOM 1469 O O . MET A 1 183 ? 36.623 4.433 2.023 1.00 35.09 183 MET A O 1
ATOM 1473 N N . THR A 1 184 ? 37.253 3.635 4.019 1.00 33.09 184 THR A N 1
ATOM 1474 C CA . THR A 1 184 ? 38.585 3.205 3.590 1.00 33.09 184 THR A CA 1
ATOM 1475 C C . THR A 1 184 ? 38.442 1.841 2.916 1.00 33.09 184 THR A C 1
ATOM 1477 O O . THR A 1 184 ? 37.926 0.937 3.575 1.00 33.09 184 THR A O 1
ATOM 1480 N N . PRO A 1 185 ? 38.873 1.65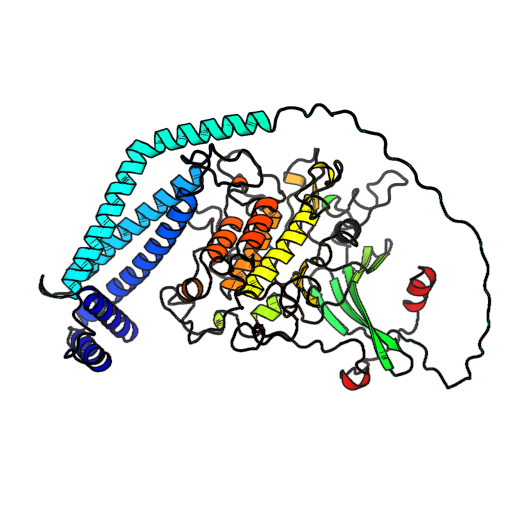8 1.655 1.00 36.22 185 PRO A N 1
ATOM 1481 C CA . PRO A 1 185 ? 38.839 0.345 1.026 1.00 36.22 185 PRO A CA 1
ATOM 1482 C C . PRO A 1 185 ? 39.807 -0.600 1.747 1.00 36.22 185 PRO A C 1
ATOM 1484 O O . PRO A 1 185 ? 40.978 -0.265 1.944 1.00 36.22 185 PRO A O 1
ATOM 1487 N N . GLU A 1 186 ? 39.319 -1.776 2.137 1.00 34.97 186 GLU A N 1
ATOM 1488 C CA . GLU A 1 186 ? 40.187 -2.900 2.492 1.00 34.97 186 GLU A CA 1
ATOM 1489 C C . GLU A 1 186 ? 40.759 -3.528 1.204 1.00 34.97 186 GLU A C 1
ATOM 1491 O O . GLU A 1 186 ? 40.123 -3.442 0.150 1.00 34.97 186 GLU A O 1
ATOM 1496 N N . PRO A 1 187 ? 41.981 -4.092 1.236 1.00 32.75 187 PRO A N 1
ATOM 1497 C CA . PRO A 1 187 ? 42.641 -4.597 0.035 1.00 32.75 187 PRO A CA 1
ATOM 1498 C C . PRO A 1 187 ? 41.978 -5.877 -0.492 1.00 32.75 187 PRO A C 1
ATOM 1500 O O . PRO A 1 187 ? 41.728 -6.813 0.262 1.00 32.75 187 PRO A O 1
ATOM 1503 N N . GLU A 1 188 ? 41.743 -5.924 -1.802 1.00 36.41 188 GLU A N 1
ATOM 1504 C CA . GLU A 1 188 ? 41.158 -7.076 -2.497 1.00 36.41 188 GLU A CA 1
ATOM 1505 C C . GLU A 1 188 ? 42.133 -8.270 -2.550 1.00 36.41 188 GLU A C 1
ATOM 1507 O O . GLU A 1 188 ? 43.324 -8.104 -2.830 1.00 36.41 188 GLU A O 1
ATOM 1512 N N . GLU A 1 189 ? 41.625 -9.489 -2.336 1.00 35.06 189 GLU A N 1
ATOM 1513 C CA . GLU A 1 189 ? 42.368 -10.726 -2.614 1.00 35.06 189 GLU A CA 1
ATOM 1514 C C . GLU A 1 189 ? 42.210 -11.144 -4.094 1.00 35.06 189 GLU A C 1
ATOM 1516 O O . GLU A 1 189 ? 41.134 -10.974 -4.674 1.00 35.06 189 GLU A O 1
ATOM 1521 N N . PRO A 1 190 ? 43.258 -11.694 -4.739 1.00 32.94 190 PRO A N 1
ATOM 1522 C CA . PRO A 1 190 ? 43.248 -11.959 -6.176 1.00 32.94 190 PRO A CA 1
ATOM 1523 C C . PRO A 1 190 ? 42.400 -13.183 -6.555 1.00 32.94 190 PRO A C 1
ATOM 1525 O O . PRO A 1 190 ? 42.625 -14.296 -6.080 1.00 32.94 190 PRO A O 1
ATOM 1528 N N . ILE A 1 191 ? 41.471 -12.988 -7.494 1.00 33.28 191 ILE A N 1
ATOM 1529 C CA . ILE A 1 191 ? 40.661 -14.058 -8.092 1.00 33.28 191 ILE A CA 1
ATOM 1530 C C . ILE A 1 191 ? 41.524 -14.890 -9.054 1.00 33.28 191 ILE A C 1
ATOM 1532 O O . ILE A 1 191 ? 42.256 -14.342 -9.876 1.00 33.28 191 ILE A O 1
ATOM 1536 N N . CYS A 1 192 ? 41.422 -16.220 -8.982 1.00 29.44 192 CYS A N 1
ATOM 1537 C CA . CYS A 1 192 ? 42.096 -17.121 -9.918 1.00 29.44 192 CYS A CA 1
ATOM 1538 C C . CYS A 1 192 ? 41.328 -17.240 -11.244 1.00 29.44 192 CYS A C 1
ATOM 1540 O O . CYS A 1 192 ? 40.133 -17.537 -11.250 1.00 29.44 192 CYS A O 1
ATOM 1542 N N . GLU A 1 193 ? 42.028 -17.069 -12.365 1.00 30.97 193 GLU A N 1
ATOM 1543 C CA . GLU A 1 193 ? 41.496 -17.314 -13.710 1.00 30.97 193 GLU A CA 1
ATOM 1544 C C . GLU A 1 193 ? 41.386 -18.824 -14.006 1.00 30.97 193 GLU A C 1
ATOM 1546 O O . GLU A 1 193 ? 42.135 -19.634 -13.455 1.00 30.97 193 GLU A O 1
ATOM 1551 N N . ALA A 1 194 ? 40.457 -19.209 -14.887 1.00 33.72 194 ALA A N 1
ATOM 1552 C CA . ALA A 1 194 ? 40.248 -20.591 -15.324 1.00 33.72 194 ALA A CA 1
ATOM 1553 C C . ALA A 1 194 ? 40.313 -20.696 -16.858 1.00 33.72 194 ALA A C 1
ATOM 1555 O O . ALA A 1 194 ? 39.778 -19.843 -17.567 1.00 33.72 194 ALA A O 1
ATOM 1556 N N . GLU A 1 195 ? 40.973 -21.739 -17.367 1.00 35.31 195 GLU A N 1
ATOM 1557 C CA . GLU A 1 195 ? 41.272 -21.894 -18.798 1.00 35.31 195 GLU A CA 1
ATOM 1558 C C . GLU A 1 195 ? 40.061 -22.337 -19.654 1.00 35.31 195 GLU A C 1
ATOM 1560 O O . GLU A 1 195 ? 39.172 -23.043 -19.166 1.00 35.31 195 GLU A O 1
ATOM 1565 N N . PRO A 1 196 ? 40.023 -21.967 -20.951 1.00 38.41 196 PRO A N 1
ATOM 1566 C CA . PRO A 1 196 ? 38.968 -22.375 -21.876 1.00 38.41 196 PRO A CA 1
ATOM 1567 C C . PRO A 1 196 ? 39.205 -23.780 -22.475 1.00 38.41 196 PRO A C 1
ATOM 1569 O O . PRO A 1 196 ? 40.340 -24.126 -22.813 1.00 38.41 196 PRO A O 1
ATOM 1572 N N . PRO A 1 197 ? 38.147 -24.581 -22.708 1.00 34.78 197 PRO A N 1
ATOM 1573 C CA . PRO A 1 197 ? 38.254 -25.831 -23.456 1.00 34.78 197 PRO A CA 1
ATOM 1574 C C . PRO A 1 197 ? 38.416 -25.589 -24.968 1.00 34.78 197 PRO A C 1
ATOM 1576 O O . PRO A 1 197 ? 38.001 -24.567 -25.513 1.00 34.78 197 PRO A O 1
ATOM 1579 N N . THR A 1 198 ? 38.990 -26.576 -25.655 1.00 32.41 198 THR A N 1
ATOM 1580 C CA . THR A 1 198 ? 39.230 -26.598 -27.109 1.00 32.41 198 THR A CA 1
ATOM 1581 C C . THR A 1 198 ? 38.606 -27.850 -27.734 1.00 32.41 198 THR A C 1
ATOM 1583 O O . THR A 1 198 ? 38.279 -28.790 -27.014 1.00 32.41 198 THR A O 1
ATOM 1586 N N . GLY A 1 199 ? 38.510 -27.905 -29.068 1.00 28.50 199 GLY A N 1
ATOM 1587 C CA . GLY A 1 199 ? 38.390 -29.184 -29.785 1.00 28.50 199 GLY A CA 1
ATOM 1588 C C . GLY A 1 199 ? 37.006 -29.517 -30.344 1.00 28.50 199 GLY A C 1
ATOM 1589 O O . GLY A 1 199 ? 36.135 -30.035 -29.659 1.00 28.50 199 GLY A O 1
ATOM 1590 N N . THR A 1 200 ? 36.887 -29.223 -31.629 1.00 29.94 200 THR A N 1
ATOM 1591 C CA . THR A 1 200 ? 35.874 -29.560 -32.634 1.00 29.94 200 THR A CA 1
ATOM 1592 C C . THR A 1 200 ? 35.494 -31.048 -32.808 1.00 29.94 200 THR A C 1
ATOM 1594 O O . THR A 1 200 ? 36.203 -31.950 -32.371 1.00 29.94 200 THR A O 1
ATOM 1597 N N . ASP A 1 201 ? 34.429 -31.233 -33.605 1.00 28.58 201 ASP A N 1
ATOM 1598 C CA . ASP A 1 201 ? 34.101 -32.364 -34.504 1.00 28.58 201 ASP A CA 1
ATOM 1599 C C . ASP A 1 201 ? 33.164 -33.492 -34.024 1.00 28.58 201 ASP A C 1
ATOM 1601 O O . ASP A 1 201 ? 33.295 -34.054 -32.938 1.00 28.58 201 ASP A O 1
ATOM 1605 N N . GLY A 1 202 ? 32.205 -33.836 -34.901 1.00 29.39 202 GLY A N 1
ATOM 1606 C CA . GLY A 1 202 ? 31.193 -34.874 -34.671 1.00 29.39 202 GLY A CA 1
ATOM 1607 C C . GLY A 1 202 ? 29.955 -34.801 -35.581 1.00 29.39 202 GLY A C 1
ATOM 1608 O O . GLY A 1 202 ? 28.842 -34.785 -35.063 1.00 29.39 202 GLY A O 1
ATOM 1609 N N . ASP A 1 203 ? 30.122 -34.754 -36.910 1.00 28.77 203 ASP A N 1
ATOM 1610 C CA . ASP A 1 203 ? 28.995 -34.872 -37.858 1.00 28.77 203 ASP A CA 1
ATOM 1611 C C . ASP A 1 203 ? 28.282 -36.231 -37.748 1.00 28.77 203 ASP A C 1
ATOM 1613 O O . ASP A 1 203 ? 28.912 -37.273 -37.536 1.00 28.77 203 ASP A O 1
ATOM 1617 N N . THR A 1 204 ? 26.963 -36.252 -37.960 1.00 29.78 204 THR A N 1
ATOM 1618 C CA . THR A 1 204 ? 26.239 -37.453 -38.421 1.00 29.78 204 THR A CA 1
ATOM 1619 C C . THR A 1 204 ? 24.879 -37.075 -39.013 1.00 29.78 204 THR A C 1
ATOM 1621 O O . THR A 1 204 ? 23.964 -36.693 -38.285 1.00 29.78 204 THR A O 1
ATOM 1624 N N . ASP A 1 205 ? 24.734 -37.205 -40.333 1.00 28.34 205 ASP A N 1
ATOM 1625 C CA . ASP A 1 205 ? 23.462 -36.982 -41.026 1.00 28.34 205 ASP A CA 1
ATOM 1626 C C . ASP A 1 205 ? 22.401 -38.029 -40.654 1.00 28.34 205 ASP A C 1
ATOM 1628 O O . ASP A 1 205 ? 22.685 -39.226 -40.548 1.00 28.34 205 ASP A O 1
ATOM 1632 N N . VAL A 1 206 ? 21.145 -37.585 -40.556 1.00 32.44 206 VAL A N 1
ATOM 1633 C CA . VAL A 1 206 ? 19.957 -38.448 -40.610 1.00 32.44 206 VAL A CA 1
ATOM 1634 C C . VAL A 1 206 ? 18.915 -37.764 -41.492 1.00 32.44 206 VAL A C 1
ATOM 1636 O O . VAL A 1 206 ? 18.407 -36.699 -41.145 1.00 32.44 206 VAL A O 1
ATOM 1639 N N . GLU A 1 207 ? 18.593 -38.375 -42.632 1.00 31.31 207 GLU A N 1
ATOM 1640 C CA . GLU A 1 207 ? 17.580 -37.862 -43.557 1.00 31.31 207 GLU A CA 1
ATOM 1641 C C . GLU A 1 207 ? 16.190 -37.824 -42.896 1.00 31.31 207 GLU A C 1
ATOM 1643 O O . GLU A 1 207 ? 15.702 -38.824 -42.364 1.00 31.31 207 GLU A O 1
ATOM 1648 N N . MET A 1 208 ? 15.528 -36.669 -42.970 1.00 31.77 208 MET A N 1
ATOM 1649 C CA . MET A 1 208 ? 14.120 -36.495 -42.607 1.00 31.77 208 MET A CA 1
ATOM 1650 C C . MET A 1 208 ? 13.275 -36.523 -43.883 1.00 31.77 208 MET A C 1
ATOM 1652 O O . MET A 1 208 ? 13.518 -35.752 -44.807 1.00 31.77 208 MET A O 1
ATOM 1656 N N . THR A 1 209 ? 12.286 -37.413 -43.946 1.00 32.47 209 THR A N 1
ATOM 1657 C CA . THR A 1 209 ? 11.403 -37.565 -45.113 1.00 32.47 209 THR A CA 1
ATOM 1658 C C . THR A 1 209 ? 10.335 -36.474 -45.175 1.00 32.47 209 THR A C 1
ATOM 1660 O O . THR A 1 209 ? 9.665 -36.235 -44.169 1.00 32.47 209 THR A O 1
ATOM 1663 N N . ASP A 1 210 ? 10.109 -35.909 -46.365 1.00 38.12 210 ASP A N 1
ATOM 1664 C CA . ASP A 1 210 ? 9.054 -34.925 -46.644 1.00 38.12 210 ASP A CA 1
ATOM 1665 C C . ASP A 1 210 ? 7.664 -35.336 -46.125 1.00 38.12 210 ASP A C 1
ATOM 1667 O O . ASP A 1 210 ? 7.133 -36.396 -46.471 1.00 38.12 210 ASP A O 1
ATOM 1671 N N . THR A 1 211 ? 7.021 -34.421 -45.396 1.00 37.19 211 THR A N 1
ATOM 1672 C CA . THR A 1 211 ? 5.556 -34.324 -45.293 1.00 37.19 211 THR A CA 1
ATOM 1673 C C . THR A 1 211 ? 5.172 -32.848 -45.255 1.00 37.19 211 THR A C 1
ATOM 1675 O O . THR A 1 211 ? 5.577 -32.171 -44.314 1.00 37.19 211 THR A O 1
ATOM 1678 N N . ASP A 1 212 ? 4.404 -32.380 -46.246 1.00 45.31 212 ASP A N 1
ATOM 1679 C CA . ASP A 1 212 ? 4.046 -30.972 -46.518 1.00 45.31 212 ASP A CA 1
ATOM 1680 C C . ASP A 1 212 ? 3.982 -30.056 -45.273 1.00 45.31 212 ASP A C 1
ATOM 1682 O O . ASP A 1 212 ? 2.963 -29.986 -44.575 1.00 45.31 212 ASP A O 1
ATOM 1686 N N . GLU A 1 213 ? 5.067 -29.326 -44.989 1.00 42.91 213 GLU A N 1
ATOM 1687 C CA . GLU A 1 213 ? 5.131 -28.438 -43.827 1.00 42.91 213 GLU A CA 1
ATOM 1688 C C . GLU A 1 213 ? 4.496 -27.069 -44.109 1.00 42.91 213 GLU A C 1
ATOM 1690 O O . GLU A 1 213 ? 4.820 -26.377 -45.074 1.00 42.91 213 GLU A O 1
ATOM 1695 N N . ILE A 1 214 ? 3.622 -26.628 -43.202 1.00 49.56 214 ILE A N 1
ATOM 1696 C CA . ILE A 1 214 ? 3.210 -25.225 -43.123 1.00 49.56 214 ILE A CA 1
ATOM 1697 C C . ILE A 1 214 ? 4.320 -24.465 -42.390 1.00 49.56 214 ILE A C 1
ATOM 1699 O O . ILE A 1 214 ? 4.554 -24.718 -41.209 1.00 49.56 214 ILE A O 1
ATOM 1703 N N . GLU A 1 215 ? 4.981 -23.521 -43.066 1.00 56.12 215 GLU A N 1
ATOM 1704 C CA . GLU A 1 215 ? 6.049 -22.703 -42.470 1.00 56.12 215 GLU A CA 1
ATOM 1705 C C . GLU A 1 215 ? 5.626 -22.069 -41.121 1.00 56.12 215 GLU A C 1
ATOM 1707 O O . GLU A 1 215 ? 4.469 -21.652 -40.967 1.00 56.12 215 GLU A O 1
ATOM 1712 N N . PRO A 1 216 ? 6.545 -21.942 -40.138 1.00 60.41 216 PRO A N 1
ATOM 1713 C CA . PRO A 1 216 ? 6.252 -21.421 -38.800 1.00 60.41 216 PRO A CA 1
ATOM 1714 C C . PRO A 1 216 ? 5.960 -19.909 -38.808 1.00 60.41 216 PRO A C 1
ATOM 1716 O O . PRO A 1 216 ? 6.799 -19.069 -38.474 1.00 60.41 216 PRO A O 1
ATOM 1719 N N . ALA A 1 217 ? 4.736 -19.559 -39.196 1.00 70.69 217 ALA A N 1
ATOM 1720 C CA . ALA A 1 217 ? 4.290 -18.186 -39.368 1.00 70.69 217 ALA A CA 1
ATOM 1721 C C . ALA A 1 217 ? 4.049 -17.447 -38.038 1.00 70.69 217 ALA A C 1
ATOM 1723 O O . ALA A 1 217 ? 3.537 -18.002 -37.059 1.00 70.69 217 ALA A O 1
ATOM 1724 N N . TRP A 1 218 ? 4.346 -16.144 -38.054 1.00 81.69 218 TRP A N 1
ATOM 1725 C CA . TRP A 1 218 ? 3.846 -15.182 -37.074 1.00 81.69 218 TRP A CA 1
ATOM 1726 C C . TRP A 1 218 ? 2.450 -14.696 -37.476 1.00 81.69 218 TRP A C 1
ATOM 1728 O O . TRP A 1 218 ? 2.239 -14.190 -38.579 1.00 81.69 218 TRP A O 1
ATOM 1738 N N . HIS A 1 219 ? 1.512 -14.809 -36.543 1.00 79.12 219 HIS A N 1
ATOM 1739 C CA . HIS A 1 219 ? 0.135 -14.333 -36.634 1.00 79.12 219 HIS A CA 1
ATOM 1740 C C . HIS A 1 219 ? -0.107 -13.258 -35.572 1.00 79.12 219 HIS A C 1
ATOM 1742 O O . HIS A 1 219 ? 0.639 -13.150 -34.601 1.00 79.12 219 HIS A O 1
ATOM 1748 N N . GLY A 1 220 ? -1.214 -12.529 -35.696 1.00 63.44 220 GLY A N 1
ATOM 1749 C CA . GLY A 1 220 ? -1.703 -11.649 -34.635 1.00 63.44 220 GLY A CA 1
ATOM 1750 C C . GLY A 1 220 ? -1.284 -10.190 -34.767 1.00 63.44 220 GLY A C 1
ATOM 1751 O O . GLY A 1 220 ? -0.127 -9.836 -34.618 1.00 63.44 220 GLY A O 1
ATOM 1752 N N . ARG A 1 221 ? -2.284 -9.322 -34.930 1.00 70.56 221 ARG A N 1
ATOM 1753 C CA . ARG A 1 221 ? -2.228 -7.933 -34.460 1.00 70.56 221 ARG A CA 1
ATOM 1754 C C . ARG A 1 221 ? -3.451 -7.676 -33.578 1.00 70.56 221 ARG A C 1
ATOM 1756 O O . ARG A 1 221 ? -4.263 -6.794 -33.841 1.00 70.56 221 ARG A O 1
ATOM 1763 N N . LEU A 1 222 ? -3.631 -8.526 -32.566 1.00 83.69 222 LEU A N 1
ATOM 1764 C CA . LEU A 1 222 ? -4.731 -8.384 -31.616 1.00 83.69 222 LEU A CA 1
ATOM 1765 C C . LEU A 1 222 ? -4.389 -7.257 -30.641 1.00 83.69 222 LEU A C 1
ATOM 1767 O O . LEU A 1 222 ? -3.487 -7.411 -29.822 1.00 83.69 222 LEU A O 1
ATOM 1771 N N . GLU A 1 223 ? -5.094 -6.133 -30.727 1.00 88.69 223 GLU A N 1
ATOM 1772 C CA . GLU A 1 223 ? -4.927 -5.024 -29.787 1.00 88.69 223 GLU A CA 1
ATOM 1773 C C . GLU A 1 223 ? -5.338 -5.464 -28.373 1.00 88.69 223 GLU A C 1
ATOM 1775 O O . GLU A 1 223 ? -6.494 -5.806 -28.125 1.00 88.69 223 GLU A O 1
ATOM 1780 N N . LEU A 1 224 ? -4.370 -5.483 -27.454 1.00 86.88 224 LEU A N 1
ATOM 1781 C CA . LEU A 1 224 ? -4.583 -5.772 -26.034 1.00 86.88 224 LEU A CA 1
ATOM 1782 C C . LEU A 1 224 ? -5.032 -4.522 -25.269 1.00 86.88 224 LEU A C 1
ATOM 1784 O O . LEU A 1 224 ? -5.761 -4.629 -24.288 1.00 86.88 224 LEU A O 1
ATOM 1788 N N . GLY A 1 225 ? -4.588 -3.345 -25.715 1.00 83.06 225 GLY A N 1
ATOM 1789 C CA . GLY A 1 225 ? -4.913 -2.064 -25.102 1.00 83.06 225 GLY A CA 1
ATOM 1790 C C . GLY A 1 225 ? -4.179 -0.895 -25.757 1.00 83.06 225 GLY A C 1
ATOM 1791 O O . GLY A 1 225 ? -3.207 -1.073 -26.496 1.00 83.06 225 GLY A O 1
ATOM 1792 N N . ARG A 1 226 ? -4.651 0.320 -25.467 1.00 84.06 226 ARG A N 1
ATOM 1793 C CA . ARG A 1 226 ? -4.165 1.579 -26.042 1.00 84.06 226 ARG A CA 1
ATOM 1794 C C . ARG A 1 226 ? -4.178 2.678 -24.987 1.00 84.06 226 ARG A C 1
ATOM 1796 O O . ARG A 1 226 ? -5.143 2.803 -24.239 1.00 84.06 226 ARG A O 1
ATOM 1803 N N . GLY A 1 227 ? -3.116 3.476 -24.952 1.00 76.00 227 GLY A N 1
ATOM 1804 C CA . GLY A 1 227 ? -2.947 4.598 -24.031 1.00 76.00 227 GLY A CA 1
ATOM 1805 C C . GLY A 1 227 ? -2.417 5.844 -24.739 1.00 76.00 227 GLY A C 1
ATOM 1806 O O . GLY A 1 227 ? -2.209 5.850 -25.951 1.00 76.00 227 GLY A O 1
ATOM 1807 N N . SER A 1 228 ? -2.165 6.905 -23.974 1.00 70.56 228 SER A N 1
ATOM 1808 C CA . SER A 1 228 ? -1.811 8.240 -24.491 1.00 70.56 228 SER A CA 1
ATOM 1809 C C . SER A 1 228 ? -0.498 8.324 -25.283 1.00 70.56 228 SER A C 1
ATOM 1811 O O . SER A 1 228 ? -0.246 9.346 -25.913 1.00 70.56 228 SER A O 1
ATOM 1813 N N . TYR A 1 229 ? 0.339 7.283 -25.230 1.00 71.19 229 TYR A N 1
ATOM 1814 C CA . TYR A 1 229 ? 1.672 7.241 -25.843 1.00 71.19 229 TYR A CA 1
ATOM 1815 C C . TYR A 1 229 ? 1.865 6.064 -26.812 1.00 71.19 229 TYR A C 1
ATOM 1817 O O . TYR A 1 229 ? 2.956 5.899 -27.353 1.00 71.19 229 TYR A O 1
ATOM 1825 N N . GLY A 1 230 ? 0.849 5.218 -27.025 1.00 83.69 230 GLY A N 1
ATOM 1826 C CA . GLY A 1 230 ? 1.022 4.001 -27.816 1.00 83.69 230 GLY A CA 1
ATOM 1827 C C . GLY A 1 230 ? -0.094 2.965 -27.697 1.00 83.69 230 GLY A C 1
ATOM 1828 O O . GLY A 1 230 ? -1.114 3.180 -27.039 1.00 83.69 230 GLY A O 1
ATOM 1829 N N . ALA A 1 231 ? 0.117 1.814 -28.333 1.00 89.88 231 ALA A N 1
ATOM 1830 C CA . ALA A 1 231 ? -0.777 0.657 -28.270 1.00 89.88 231 ALA A CA 1
ATOM 1831 C C . ALA A 1 231 ? 0.013 -0.655 -28.179 1.00 89.88 231 ALA A C 1
ATOM 1833 O O . ALA A 1 231 ? 1.110 -0.763 -28.730 1.00 89.88 231 ALA A O 1
ATOM 1834 N N . ALA A 1 232 ? -0.557 -1.643 -27.490 1.00 92.56 232 ALA A N 1
ATOM 1835 C CA . ALA A 1 232 ? 0.018 -2.969 -27.299 1.00 92.56 232 ALA A CA 1
ATOM 1836 C C . ALA A 1 232 ? -0.746 -4.010 -28.129 1.00 92.56 232 ALA A C 1
ATOM 1838 O O . ALA A 1 232 ? -1.971 -4.106 -28.027 1.00 92.56 232 ALA A O 1
ATOM 1839 N N . TYR A 1 233 ? -0.028 -4.810 -28.918 1.00 93.62 233 TYR A N 1
ATOM 1840 C CA . TYR A 1 233 ? -0.599 -5.853 -29.774 1.00 93.62 233 TYR A CA 1
ATOM 1841 C C . TYR A 1 233 ? 0.010 -7.222 -29.456 1.00 93.62 233 TYR A C 1
ATOM 1843 O O . TYR A 1 233 ? 1.228 -7.339 -29.321 1.00 93.62 233 TYR A O 1
ATOM 1851 N N . LEU A 1 234 ? -0.822 -8.261 -29.363 1.00 93.38 234 LEU A N 1
ATOM 1852 C CA . LEU A 1 234 ? -0.380 -9.647 -29.208 1.00 93.38 234 LEU A CA 1
ATOM 1853 C C . LEU A 1 234 ? -0.064 -10.277 -30.569 1.00 93.38 234 LEU A C 1
ATOM 1855 O O . LEU A 1 234 ? -0.936 -10.358 -31.441 1.00 93.38 234 LEU A O 1
ATOM 1859 N N . TRP A 1 235 ? 1.166 -10.777 -30.675 1.00 92.81 235 TRP A N 1
ATOM 1860 C CA . TRP A 1 235 ? 1.685 -11.618 -31.749 1.00 92.81 235 TRP A CA 1
ATOM 1861 C C . TRP A 1 235 ? 1.872 -13.058 -31.247 1.00 92.81 235 TRP A C 1
ATOM 1863 O O . TRP A 1 235 ? 2.290 -13.287 -30.107 1.00 92.81 235 TRP A O 1
ATOM 1873 N N . LEU A 1 236 ? 1.573 -14.033 -32.104 1.00 91.81 236 LEU A N 1
ATOM 1874 C CA . LEU A 1 236 ? 1.598 -15.470 -31.822 1.00 91.81 236 LEU A CA 1
ATOM 1875 C C . LEU A 1 236 ? 2.316 -16.204 -32.956 1.00 91.81 236 LEU A C 1
ATOM 1877 O O . LEU A 1 236 ? 1.893 -16.118 -34.106 1.00 91.81 236 LEU A O 1
ATOM 1881 N N . LYS A 1 237 ? 3.358 -16.974 -32.648 1.00 90.31 237 LYS A N 1
ATOM 1882 C CA . LYS A 1 237 ? 4.012 -17.866 -33.620 1.00 90.31 237 LYS A CA 1
ATOM 1883 C C . LYS A 1 237 ? 3.391 -19.252 -33.523 1.00 90.31 237 LYS A C 1
ATOM 1885 O O . LYS A 1 237 ? 3.203 -19.740 -32.402 1.00 90.31 237 LYS A O 1
ATOM 1890 N N . THR A 1 238 ? 3.101 -19.905 -34.645 1.00 87.94 238 THR A N 1
ATOM 1891 C CA . THR A 1 238 ? 2.645 -21.307 -34.648 1.00 87.94 238 THR A CA 1
ATOM 1892 C C . THR A 1 238 ? 3.713 -22.269 -35.151 1.00 87.94 238 THR A C 1
ATOM 1894 O O . THR A 1 238 ? 4.594 -21.881 -35.911 1.00 87.94 238 THR A O 1
ATOM 1897 N N . ASP A 1 239 ? 3.609 -23.542 -34.766 1.00 86.69 239 ASP A N 1
ATOM 1898 C CA . ASP A 1 239 ? 4.243 -24.632 -35.516 1.00 86.69 239 ASP A CA 1
ATOM 1899 C C . ASP A 1 239 ? 3.439 -25.005 -36.778 1.00 86.69 239 ASP A C 1
ATOM 1901 O O . ASP A 1 239 ? 2.318 -24.528 -36.983 1.00 86.69 239 ASP A O 1
ATOM 1905 N N . ALA A 1 240 ? 3.990 -25.913 -37.590 1.00 83.56 240 ALA A N 1
ATOM 1906 C CA . ALA A 1 240 ? 3.355 -26.454 -38.795 1.00 83.56 240 ALA A CA 1
ATOM 1907 C C . ALA A 1 240 ? 2.016 -27.183 -38.544 1.00 83.56 240 ALA A C 1
ATOM 1909 O O . ALA A 1 240 ? 1.279 -27.478 -39.481 1.00 83.56 240 ALA A O 1
ATOM 1910 N N . ARG A 1 241 ? 1.662 -27.458 -37.279 1.00 82.81 241 ARG A N 1
ATOM 1911 C CA . ARG A 1 241 ? 0.375 -28.048 -36.866 1.00 82.81 241 ARG A CA 1
ATOM 1912 C C . ARG A 1 241 ? -0.613 -26.981 -36.374 1.00 82.81 241 ARG A C 1
ATOM 1914 O O . ARG A 1 241 ? -1.633 -27.317 -35.771 1.00 82.81 241 ARG A O 1
ATOM 1921 N N . GLY A 1 242 ? -0.309 -25.701 -36.599 1.00 83.06 242 GLY A N 1
ATOM 1922 C CA . GLY A 1 242 ? -1.133 -24.560 -36.207 1.00 83.06 242 GLY A CA 1
ATOM 1923 C C . GLY A 1 242 ? -1.193 -24.319 -34.697 1.00 83.06 242 GLY A C 1
ATOM 1924 O O . GLY A 1 242 ? -2.091 -23.607 -34.241 1.00 83.06 242 GLY A O 1
ATOM 1925 N N . LYS A 1 243 ? -0.286 -24.905 -33.901 1.00 89.12 243 LYS A N 1
ATOM 1926 C CA . LYS A 1 243 ? -0.277 -24.746 -32.440 1.00 89.12 243 LYS A CA 1
ATOM 1927 C C . LYS A 1 243 ? 0.613 -23.593 -32.007 1.00 89.12 243 LYS A C 1
ATOM 1929 O O . LYS A 1 243 ? 1.738 -23.473 -32.484 1.00 89.12 243 LYS A O 1
ATOM 1934 N N . ILE A 1 244 ? 0.130 -22.779 -31.068 1.00 90.88 244 ILE A N 1
ATOM 1935 C CA . ILE A 1 244 ? 0.870 -21.641 -30.503 1.00 90.88 244 ILE A CA 1
ATOM 1936 C C . ILE A 1 244 ? 2.172 -22.146 -29.863 1.00 90.88 244 ILE A C 1
ATOM 1938 O O . ILE A 1 244 ? 2.132 -23.003 -28.977 1.00 90.88 244 ILE A O 1
ATOM 1942 N N . ARG A 1 245 ? 3.312 -21.590 -30.283 1.00 92.12 245 ARG A N 1
ATOM 1943 C CA . ARG A 1 245 ? 4.655 -21.870 -29.746 1.00 92.12 245 ARG A CA 1
ATOM 1944 C C . ARG A 1 245 ? 5.231 -20.684 -28.982 1.00 92.12 245 ARG A C 1
ATOM 1946 O O . ARG A 1 245 ? 5.633 -20.850 -27.836 1.00 92.12 245 ARG A O 1
ATOM 1953 N N . GLU A 1 246 ? 5.209 -19.496 -29.581 1.00 91.25 246 GLU A N 1
ATOM 1954 C CA . GLU A 1 246 ? 5.741 -18.259 -28.989 1.00 91.25 246 GLU A CA 1
ATOM 1955 C C . GLU A 1 246 ? 4.663 -17.173 -28.935 1.00 91.25 246 GLU A C 1
ATOM 1957 O O . GLU A 1 246 ? 3.692 -17.200 -29.697 1.00 91.25 246 GLU A O 1
ATOM 1962 N N . ARG A 1 247 ? 4.819 -16.233 -27.995 1.00 93.38 247 ARG A N 1
ATOM 1963 C CA . ARG A 1 247 ? 3.833 -15.192 -27.672 1.00 93.38 247 ARG A CA 1
ATOM 1964 C C . ARG A 1 247 ? 4.567 -13.917 -27.286 1.00 93.38 247 ARG A C 1
ATOM 1966 O O . ARG A 1 247 ? 5.344 -13.939 -26.333 1.00 93.38 247 ARG A O 1
ATOM 1973 N N . VAL A 1 248 ? 4.319 -12.830 -28.006 1.00 95.00 248 VAL A N 1
ATOM 1974 C CA . VAL A 1 248 ? 5.047 -11.563 -27.851 1.00 95.00 248 VAL A CA 1
ATOM 1975 C C . VAL A 1 248 ? 4.057 -10.409 -27.829 1.00 95.00 248 VAL A C 1
ATOM 1977 O O . VAL A 1 248 ? 3.137 -10.359 -28.644 1.00 95.00 248 VAL A O 1
ATOM 1980 N N . VAL A 1 249 ? 4.252 -9.461 -26.915 1.00 95.88 249 VAL A N 1
ATOM 1981 C CA . VAL A 1 249 ? 3.520 -8.192 -26.911 1.00 95.88 249 VAL A CA 1
ATOM 1982 C C . VAL A 1 249 ? 4.377 -7.137 -27.594 1.00 95.88 249 VAL A C 1
ATOM 1984 O O . VAL A 1 249 ? 5.429 -6.762 -27.085 1.00 95.88 249 VAL A O 1
ATOM 1987 N N . GLN A 1 250 ? 3.922 -6.631 -28.736 1.00 95.12 250 GLN A N 1
ATOM 1988 C CA . GLN A 1 250 ? 4.521 -5.471 -29.388 1.00 95.12 250 GLN A CA 1
ATOM 1989 C C . GLN A 1 250 ? 3.857 -4.201 -28.841 1.00 95.12 250 GLN A C 1
ATOM 1991 O O . GLN A 1 250 ? 2.710 -3.905 -29.184 1.00 95.12 250 GLN A O 1
ATOM 1996 N N . LYS A 1 251 ? 4.568 -3.441 -28.002 1.00 94.75 251 LYS A N 1
ATOM 1997 C CA . LYS A 1 251 ? 4.176 -2.083 -27.596 1.00 94.75 251 LYS A CA 1
ATOM 1998 C C . LYS A 1 251 ? 4.755 -1.093 -28.608 1.00 94.75 251 LYS A C 1
ATOM 2000 O O . LYS A 1 251 ? 5.969 -0.928 -28.685 1.00 94.75 251 LYS A O 1
ATOM 2005 N N . VAL A 1 252 ? 3.891 -0.452 -29.390 1.00 93.12 252 VAL A N 1
ATOM 2006 C CA . VAL A 1 252 ? 4.267 0.599 -30.350 1.00 93.12 252 VAL A CA 1
ATOM 2007 C C . VAL A 1 252 ? 4.114 1.953 -29.662 1.00 93.12 252 VAL A C 1
ATOM 2009 O O . VAL A 1 252 ? 2.989 2.345 -29.344 1.00 93.12 252 VAL A O 1
ATOM 2012 N N . CYS A 1 253 ? 5.229 2.648 -29.435 1.00 91.56 253 CYS A N 1
ATOM 2013 C CA . CYS A 1 253 ? 5.316 3.926 -28.726 1.00 91.56 253 CYS A CA 1
ATOM 2014 C C . CYS A 1 253 ? 5.577 5.097 -29.689 1.00 91.56 253 CYS A C 1
ATOM 2016 O O . CYS A 1 253 ? 6.541 5.075 -30.461 1.00 91.56 253 CYS A O 1
ATOM 2018 N N . GLU A 1 254 ? 4.773 6.160 -29.593 1.00 90.69 254 GLU A N 1
ATOM 2019 C CA . GLU A 1 254 ? 5.033 7.435 -30.270 1.00 90.69 254 GLU A CA 1
ATOM 2020 C C . GLU A 1 254 ? 5.813 8.375 -29.338 1.00 90.69 254 GLU A C 1
ATOM 2022 O O . GLU A 1 254 ? 5.330 8.773 -28.278 1.00 90.69 254 GLU A O 1
ATOM 2027 N N . LEU A 1 255 ? 7.027 8.764 -29.737 1.00 88.81 255 LEU A N 1
ATOM 2028 C CA . LEU A 1 255 ? 7.943 9.540 -28.896 1.00 88.81 255 LEU A CA 1
ATOM 2029 C C . LEU A 1 255 ? 8.006 11.025 -29.292 1.00 88.81 255 LEU A C 1
ATOM 2031 O O . LEU A 1 255 ? 8.752 11.784 -28.673 1.00 88.81 255 LEU A O 1
ATOM 2035 N N . THR A 1 256 ? 7.209 11.475 -30.271 1.00 88.25 256 THR A N 1
ATOM 2036 C CA . THR A 1 256 ? 7.170 12.856 -30.798 1.00 88.25 256 THR A CA 1
ATOM 2037 C C . THR A 1 256 ? 7.165 13.922 -29.696 1.00 88.25 256 THR A C 1
ATOM 2039 O O . THR A 1 256 ? 7.968 14.855 -29.725 1.00 88.25 256 THR A O 1
ATOM 2042 N N . ASN A 1 257 ? 6.320 13.745 -28.674 1.00 83.75 257 ASN A N 1
ATOM 2043 C CA . ASN A 1 257 ? 6.138 14.689 -27.562 1.00 83.75 257 ASN A CA 1
ATOM 2044 C C . ASN A 1 257 ? 7.251 14.644 -26.492 1.00 83.75 257 ASN A C 1
ATOM 2046 O O . ASN A 1 257 ? 7.294 15.503 -25.603 1.00 83.75 257 ASN A O 1
ATOM 2050 N N . MET A 1 258 ? 8.148 13.657 -26.562 1.00 83.44 258 MET A N 1
ATOM 2051 C CA . MET A 1 258 ? 9.268 13.419 -25.636 1.00 83.44 258 MET A CA 1
ATOM 2052 C C . MET A 1 258 ? 10.639 13.564 -26.321 1.00 83.44 258 MET A C 1
ATOM 2054 O O . MET A 1 258 ? 11.660 13.654 -25.639 1.00 83.44 258 MET A O 1
ATOM 2058 N N . TRP A 1 259 ? 10.676 13.629 -27.656 1.00 87.62 259 TRP A N 1
ATOM 2059 C CA . TRP A 1 259 ? 11.888 13.489 -28.467 1.00 87.62 259 TRP A CA 1
ATOM 2060 C C . TRP A 1 259 ? 13.009 14.472 -28.113 1.00 87.62 259 TRP A C 1
ATOM 2062 O O . TRP A 1 259 ? 14.161 14.073 -28.033 1.00 87.62 259 TRP A O 1
ATOM 2072 N N . SER A 1 260 ? 12.681 15.741 -27.860 1.00 86.12 260 SER A N 1
ATOM 2073 C CA . SER A 1 260 ? 13.648 16.813 -27.563 1.00 86.12 260 SER A CA 1
ATOM 2074 C C . SER A 1 260 ? 13.952 17.012 -26.069 1.00 86.12 260 SER A C 1
ATOM 2076 O O . SER A 1 260 ? 14.725 17.899 -25.709 1.00 86.12 260 SER A O 1
ATOM 2078 N N . LYS A 1 261 ? 13.335 16.228 -25.176 1.00 84.44 261 LYS A N 1
ATOM 2079 C CA . LYS A 1 261 ? 13.340 16.462 -23.723 1.00 84.44 261 LYS A CA 1
ATOM 2080 C C . LYS A 1 261 ? 14.311 15.509 -23.020 1.00 84.44 261 LYS A C 1
ATOM 2082 O O . LYS A 1 261 ? 13.959 14.362 -22.757 1.00 84.44 261 LYS A O 1
ATOM 2087 N N . ASN A 1 262 ? 15.503 16.004 -22.668 1.00 84.12 262 ASN A N 1
ATOM 2088 C CA . ASN A 1 262 ? 16.617 15.218 -22.105 1.00 84.12 262 ASN A CA 1
ATOM 2089 C C . ASN A 1 262 ? 16.228 14.239 -20.977 1.00 84.12 262 ASN A C 1
ATOM 2091 O O . ASN A 1 262 ? 16.770 13.140 -20.936 1.00 84.12 262 ASN A O 1
ATOM 2095 N N . VAL A 1 263 ? 15.288 14.607 -20.097 1.00 80.25 263 VAL A N 1
ATOM 2096 C CA . VAL A 1 263 ? 14.857 13.792 -18.942 1.00 80.25 263 VAL A CA 1
ATOM 2097 C C . VAL A 1 263 ? 14.331 12.394 -19.312 1.00 80.25 263 VAL A C 1
ATOM 2099 O O . VAL A 1 263 ? 14.461 11.477 -18.508 1.00 80.25 263 VAL A O 1
ATOM 2102 N N . TRP A 1 264 ? 13.800 12.201 -20.527 1.00 84.75 264 TRP A N 1
ATOM 2103 C CA . TRP A 1 264 ? 13.232 10.923 -20.994 1.00 84.75 264 TRP A CA 1
ATOM 2104 C C . TRP A 1 264 ? 14.235 9.996 -21.698 1.00 84.75 264 TRP A C 1
ATOM 2106 O O . TRP A 1 264 ? 13.837 8.951 -22.214 1.00 84.75 264 TRP A O 1
ATOM 2116 N N . TRP A 1 265 ? 15.516 10.370 -21.750 1.00 88.12 265 TRP A N 1
ATOM 2117 C CA . TRP A 1 265 ? 16.541 9.684 -22.537 1.00 88.12 265 TRP A CA 1
ATOM 2118 C C . TRP A 1 265 ? 17.776 9.352 -21.702 1.00 88.12 265 TRP A C 1
ATOM 2120 O O . TRP A 1 265 ? 18.313 10.215 -21.008 1.00 88.12 265 TRP A O 1
ATOM 2130 N N . SER A 1 266 ? 18.295 8.128 -21.843 1.00 86.94 266 SER A N 1
ATOM 2131 C CA . SER A 1 266 ? 19.304 7.569 -20.928 1.00 86.94 266 SER A CA 1
ATOM 2132 C C . SER A 1 266 ? 20.575 8.415 -20.786 1.00 86.94 266 SER A C 1
ATOM 2134 O O . SER A 1 266 ? 21.202 8.412 -19.722 1.00 86.94 266 SER A O 1
ATOM 2136 N N . ASN A 1 267 ? 20.939 9.111 -21.871 1.00 81.69 267 ASN A N 1
ATOM 2137 C CA . ASN A 1 267 ? 22.142 9.933 -22.012 1.00 81.69 267 ASN A CA 1
ATOM 2138 C C . ASN A 1 267 ? 21.838 11.395 -22.418 1.00 81.69 267 ASN A C 1
ATOM 2140 O O . ASN A 1 267 ? 22.777 12.133 -22.698 1.00 81.69 267 ASN A O 1
ATOM 2144 N N . GLY A 1 268 ? 20.564 11.810 -22.475 1.00 81.94 268 GLY A N 1
ATOM 2145 C CA . GLY A 1 268 ? 20.123 13.057 -23.123 1.00 81.94 268 GLY A CA 1
ATOM 2146 C C . GLY A 1 268 ? 19.477 12.830 -24.499 1.00 81.94 268 GLY A C 1
ATOM 2147 O O . GLY A 1 268 ? 19.570 11.741 -25.068 1.00 81.94 268 GLY A O 1
ATOM 2148 N N . ALA A 1 269 ? 18.761 13.836 -25.009 1.00 85.56 269 ALA A N 1
ATOM 2149 C CA . ALA A 1 269 ? 17.893 13.701 -26.182 1.00 85.56 269 ALA A CA 1
ATOM 2150 C C . ALA A 1 269 ? 18.663 13.615 -27.523 1.00 85.56 269 ALA A C 1
ATOM 2152 O O . ALA A 1 269 ? 19.712 14.252 -27.672 1.00 85.56 269 ALA A O 1
ATOM 2153 N N . PRO A 1 270 ? 18.142 12.894 -28.539 1.00 82.62 270 PRO A N 1
ATOM 2154 C CA . PRO A 1 270 ? 18.701 12.882 -29.889 1.00 82.62 270 PRO A CA 1
ATOM 2155 C C . PRO A 1 270 ? 18.866 14.299 -30.458 1.00 82.62 270 PRO A C 1
ATOM 2157 O O . PRO A 1 270 ? 17.931 15.095 -30.451 1.00 82.62 270 PRO A O 1
ATOM 2160 N N . GLY A 1 271 ? 20.064 14.605 -30.962 1.00 74.44 271 GLY A N 1
ATOM 2161 C CA . GLY A 1 271 ? 20.437 15.936 -31.461 1.00 74.44 271 GLY A CA 1
ATOM 2162 C C . GLY A 1 271 ? 21.111 16.848 -30.426 1.00 74.44 271 GLY A C 1
ATOM 2163 O O . GLY A 1 271 ? 21.897 17.701 -30.819 1.00 74.44 271 GLY A O 1
ATOM 2164 N N . ASN A 1 272 ? 20.921 16.613 -29.121 1.00 69.88 272 ASN A N 1
ATOM 2165 C CA . ASN A 1 272 ? 21.616 17.347 -28.048 1.00 69.88 272 ASN A CA 1
ATOM 2166 C C . ASN A 1 272 ? 22.977 16.716 -27.670 1.00 69.88 272 ASN A C 1
ATOM 2168 O O . ASN A 1 272 ? 23.581 17.085 -26.664 1.00 69.88 272 ASN A O 1
ATOM 2172 N N . MET A 1 273 ? 23.448 15.736 -28.446 1.00 62.62 273 MET A N 1
ATOM 2173 C CA . MET A 1 273 ? 24.618 14.913 -28.133 1.00 62.62 273 MET A CA 1
ATOM 2174 C C . MET A 1 273 ? 25.838 15.315 -28.961 1.00 62.62 273 MET A C 1
ATOM 2176 O O . MET A 1 273 ? 25.742 15.496 -30.174 1.00 62.62 273 MET A O 1
ATOM 2180 N N . GLY A 1 274 ? 27.012 15.335 -28.325 1.00 54.34 274 GLY A N 1
ATOM 2181 C CA . GLY A 1 274 ? 28.282 15.258 -29.048 1.00 54.34 274 GLY A CA 1
ATOM 2182 C C . GLY A 1 274 ? 28.381 13.956 -29.857 1.00 54.34 274 GLY A C 1
ATOM 2183 O O . GLY A 1 274 ? 27.833 12.923 -29.458 1.00 54.34 274 GLY A O 1
ATOM 2184 N N . ILE A 1 275 ? 29.072 14.018 -30.998 1.00 44.78 275 ILE A N 1
ATOM 2185 C CA . ILE A 1 275 ? 29.172 12.923 -31.976 1.00 44.78 275 ILE A CA 1
ATOM 2186 C C . ILE A 1 275 ? 29.632 11.621 -31.293 1.00 44.78 275 ILE A C 1
ATOM 2188 O O . ILE A 1 275 ? 30.606 11.611 -30.546 1.00 44.78 275 ILE A O 1
ATOM 2192 N N . GLY A 1 276 ? 28.929 10.517 -31.569 1.00 50.66 276 GLY A N 1
ATOM 2193 C CA . GLY A 1 276 ? 29.304 9.159 -31.147 1.00 50.66 276 GLY A CA 1
ATOM 2194 C C . GLY A 1 276 ? 28.552 8.586 -29.938 1.00 50.66 276 GLY A C 1
ATOM 2195 O O . GLY A 1 276 ? 28.555 7.370 -29.757 1.00 50.66 276 GLY A O 1
ATOM 2196 N N . ARG A 1 277 ? 27.850 9.394 -29.128 1.00 59.75 277 ARG A N 1
ATOM 2197 C CA . ARG A 1 277 ? 27.052 8.866 -28.002 1.00 59.75 277 ARG A CA 1
ATOM 2198 C C . ARG A 1 277 ? 25.659 8.411 -28.449 1.00 59.75 277 ARG A C 1
ATOM 2200 O O . ARG A 1 277 ? 24.767 9.235 -28.635 1.00 59.75 277 ARG A O 1
ATOM 2207 N N . GLN A 1 278 ? 25.449 7.096 -28.542 1.00 70.62 278 GLN A N 1
ATOM 2208 C CA . GLN A 1 278 ? 24.102 6.528 -28.679 1.00 70.62 278 GLN A CA 1
ATOM 2209 C C . GLN A 1 278 ? 23.237 6.853 -27.447 1.00 70.62 278 GLN A C 1
ATOM 2211 O O . GLN A 1 278 ? 23.719 6.890 -26.310 1.00 70.62 278 GLN A O 1
ATOM 2216 N N . THR A 1 279 ? 21.942 7.074 -27.670 1.00 86.56 279 THR A N 1
ATOM 2217 C CA . THR A 1 279 ? 20.949 7.356 -26.625 1.00 86.56 279 THR A CA 1
ATOM 2218 C C . THR A 1 279 ? 19.637 6.648 -26.953 1.00 86.56 279 THR A C 1
ATOM 2220 O O . THR A 1 279 ? 19.256 6.561 -28.123 1.00 86.56 279 THR A O 1
ATOM 2223 N N . VAL A 1 280 ? 18.964 6.129 -25.926 1.00 91.88 280 VAL A N 1
ATOM 2224 C CA . VAL A 1 280 ? 17.684 5.410 -26.030 1.00 91.88 280 VAL A CA 1
ATOM 2225 C C . VAL A 1 280 ? 16.690 5.976 -25.007 1.00 91.88 280 VAL A C 1
ATOM 2227 O O . VAL A 1 280 ? 17.134 6.534 -23.996 1.00 91.88 280 VAL A O 1
ATOM 2230 N N . PRO A 1 281 ? 15.370 5.835 -25.224 1.00 92.88 281 PRO A N 1
ATOM 2231 C CA . PRO A 1 281 ? 14.367 6.207 -24.231 1.00 92.88 281 PRO A CA 1
ATOM 2232 C C . PRO A 1 281 ? 14.603 5.495 -22.894 1.00 92.88 281 PRO A C 1
ATOM 2234 O O . PRO A 1 281 ? 15.065 4.349 -22.867 1.00 92.88 281 PRO A O 1
ATOM 2237 N N . ASN A 1 282 ? 14.248 6.151 -21.787 1.00 91.94 282 ASN A N 1
ATOM 2238 C CA . ASN A 1 282 ? 14.410 5.592 -20.441 1.00 91.94 282 ASN A CA 1
ATOM 2239 C C . ASN A 1 282 ? 13.701 4.242 -20.275 1.00 91.94 282 ASN A C 1
ATOM 2241 O O . ASN A 1 282 ? 14.244 3.370 -19.606 1.00 91.94 282 ASN A O 1
ATOM 2245 N N . GLU A 1 283 ? 12.553 4.045 -20.931 1.00 94.38 283 GLU A N 1
ATOM 2246 C CA . GLU A 1 283 ? 11.821 2.775 -20.930 1.00 94.38 283 GLU A CA 1
ATOM 2247 C C . GLU A 1 283 ? 12.692 1.611 -21.422 1.00 94.38 283 GLU A C 1
ATOM 2249 O O . GLU A 1 283 ? 12.901 0.627 -20.711 1.00 94.38 283 GLU A O 1
ATOM 2254 N N . ILE A 1 284 ? 13.282 1.768 -22.612 1.00 95.69 284 ILE A N 1
ATOM 2255 C CA . ILE A 1 284 ? 14.173 0.770 -23.213 1.00 95.69 284 ILE A CA 1
ATOM 2256 C C . ILE A 1 284 ? 15.410 0.581 -22.330 1.00 95.69 284 ILE A C 1
ATOM 2258 O O . ILE A 1 284 ? 15.809 -0.551 -22.067 1.00 95.69 284 ILE A O 1
ATOM 2262 N N . ARG A 1 285 ? 15.997 1.669 -21.805 1.00 95.62 285 ARG A N 1
ATOM 2263 C CA . ARG A 1 285 ? 17.148 1.573 -20.893 1.00 95.62 285 ARG A CA 1
ATOM 2264 C C . ARG A 1 285 ? 16.819 0.795 -19.617 1.00 95.62 285 ARG A C 1
ATOM 2266 O O . ARG A 1 285 ? 17.668 0.029 -19.174 1.00 95.62 285 ARG A O 1
ATOM 2273 N N . ALA A 1 286 ? 15.634 0.980 -19.038 1.00 96.25 286 ALA A N 1
ATOM 2274 C CA . ALA A 1 286 ? 15.249 0.344 -17.781 1.00 96.25 286 ALA A CA 1
ATOM 2275 C C . ALA A 1 286 ? 15.077 -1.159 -17.977 1.00 96.25 286 ALA A C 1
ATOM 2277 O O . ALA A 1 286 ? 15.731 -1.940 -17.293 1.00 96.25 286 ALA A O 1
ATOM 2278 N N . HIS A 1 287 ? 14.312 -1.570 -18.989 1.00 96.88 287 HIS A N 1
ATOM 2279 C CA . HIS A 1 287 ? 14.202 -2.984 -19.333 1.00 96.88 287 HIS A CA 1
ATOM 2280 C C . HIS A 1 287 ? 15.565 -3.616 -19.690 1.00 96.88 287 HIS A C 1
ATOM 2282 O O . HIS A 1 287 ? 15.850 -4.727 -19.247 1.00 96.88 287 HIS A O 1
ATOM 2288 N N . LEU A 1 288 ? 16.439 -2.920 -20.434 1.00 95.50 288 LEU A N 1
ATOM 2289 C CA . LEU A 1 288 ? 17.790 -3.415 -20.749 1.00 95.50 288 LEU A CA 1
ATOM 2290 C C . LEU A 1 288 ? 18.693 -3.561 -19.513 1.00 95.50 288 LEU A C 1
ATOM 2292 O O . LEU A 1 288 ? 19.538 -4.452 -19.507 1.00 95.50 288 LEU A O 1
ATOM 2296 N N . ALA A 1 289 ? 18.526 -2.710 -18.496 1.00 94.44 289 ALA A N 1
ATOM 2297 C CA . ALA A 1 289 ? 19.284 -2.767 -17.244 1.00 94.44 289 ALA A CA 1
ATOM 2298 C C . ALA A 1 289 ? 18.733 -3.809 -16.251 1.00 94.44 289 ALA A C 1
ATOM 2300 O O . ALA A 1 289 ? 19.491 -4.338 -15.441 1.00 94.44 289 ALA A O 1
ATOM 2301 N N . LEU A 1 290 ? 17.428 -4.100 -16.307 1.00 95.50 290 LEU A N 1
ATOM 2302 C CA . LEU A 1 290 ? 16.730 -5.001 -15.381 1.00 95.50 290 LEU A CA 1
ATOM 2303 C C . LEU A 1 290 ? 16.659 -6.460 -15.868 1.00 95.50 290 LEU A C 1
ATOM 2305 O O . LEU A 1 290 ? 16.591 -7.365 -15.037 1.00 95.50 290 LEU A O 1
ATOM 2309 N N . ARG A 1 291 ? 16.659 -6.711 -17.186 1.00 92.81 291 ARG A N 1
ATOM 2310 C CA . ARG A 1 291 ? 16.502 -8.064 -17.760 1.00 92.81 291 ARG A CA 1
ATOM 2311 C C . ARG A 1 291 ? 17.627 -9.027 -17.358 1.00 92.81 291 ARG A C 1
ATOM 2313 O O . ARG A 1 291 ? 18.774 -8.621 -17.188 1.00 92.81 291 ARG A O 1
ATOM 2320 N N . ARG A 1 292 ? 17.302 -10.325 -17.302 1.00 89.06 292 ARG A N 1
ATOM 2321 C CA . ARG A 1 292 ? 18.240 -11.447 -17.071 1.00 89.06 292 ARG A CA 1
ATOM 2322 C C . ARG A 1 292 ? 19.041 -11.374 -15.756 1.00 89.06 292 ARG A C 1
ATOM 2324 O O . ARG A 1 292 ? 20.070 -12.031 -15.625 1.00 89.06 292 ARG A O 1
ATOM 2331 N N . LYS A 1 293 ? 18.555 -10.618 -14.766 1.00 91.06 293 LYS A N 1
ATOM 2332 C CA . LYS A 1 293 ? 19.069 -10.588 -13.383 1.00 91.06 293 LYS A CA 1
ATOM 2333 C C . LYS A 1 293 ? 18.221 -11.491 -12.466 1.00 91.06 293 LYS A C 1
ATOM 2335 O O . LYS A 1 293 ? 17.031 -11.666 -12.744 1.00 91.06 293 LYS A O 1
ATOM 2340 N N . PRO A 1 294 ? 18.761 -12.038 -11.361 1.00 89.50 294 PRO A N 1
ATOM 2341 C CA . PRO A 1 294 ? 17.943 -12.685 -10.331 1.00 89.50 294 PRO A CA 1
ATOM 2342 C C . PRO A 1 294 ? 16.833 -11.743 -9.839 1.00 89.50 294 PRO A C 1
ATOM 2344 O O . PRO A 1 294 ? 17.086 -10.558 -9.643 1.00 89.50 294 PRO A O 1
ATOM 2347 N N . GLY A 1 295 ? 15.601 -12.235 -9.695 1.00 88.06 295 GLY A N 1
ATOM 2348 C CA . GLY A 1 295 ? 14.438 -11.420 -9.329 1.00 88.06 295 GLY A CA 1
ATOM 2349 C C . GLY A 1 295 ? 13.747 -10.715 -10.505 1.00 88.06 295 GLY A C 1
ATOM 2350 O O . GLY A 1 295 ? 12.614 -10.246 -10.335 1.00 88.06 295 GLY A O 1
ATOM 2351 N N . SER A 1 296 ? 14.376 -10.656 -11.692 1.00 93.31 296 SER A N 1
ATOM 2352 C CA . SER A 1 296 ? 13.827 -9.958 -12.870 1.00 93.31 296 SER A CA 1
ATOM 2353 C C . SER A 1 296 ? 12.576 -10.627 -13.432 1.00 93.31 296 SER A C 1
ATOM 2355 O O . SER A 1 296 ? 11.812 -9.986 -14.148 1.00 93.31 296 SER A O 1
ATOM 2357 N N . GLU A 1 297 ? 12.263 -11.850 -12.994 1.00 93.62 297 GLU A N 1
ATOM 2358 C CA . GLU A 1 297 ? 10.960 -12.474 -13.205 1.00 93.62 297 GLU A CA 1
ATOM 2359 C C . GLU A 1 297 ? 9.784 -11.657 -12.618 1.00 93.62 297 GLU A C 1
ATOM 2361 O O . GLU A 1 297 ? 8.642 -11.875 -13.013 1.00 93.62 297 GLU A O 1
ATOM 2366 N N . SER A 1 298 ? 10.048 -10.691 -11.726 1.00 96.38 298 SER A N 1
ATOM 2367 C CA . SER A 1 298 ? 9.058 -9.756 -11.153 1.00 96.38 298 SER A CA 1
ATOM 2368 C C . SER A 1 298 ? 8.899 -8.453 -11.962 1.00 96.38 298 SER A C 1
ATOM 2370 O O . SER A 1 298 ? 8.207 -7.521 -11.546 1.00 96.38 298 SER A O 1
ATOM 2372 N N . VAL A 1 299 ? 9.534 -8.378 -13.131 1.00 97.62 299 VAL A N 1
ATOM 2373 C CA . VAL A 1 299 ? 9.418 -7.312 -14.137 1.00 97.62 299 VAL A CA 1
ATOM 2374 C C . VAL A 1 299 ? 8.964 -7.963 -15.453 1.00 97.62 299 VAL A C 1
ATOM 2376 O O . VAL A 1 299 ? 9.164 -9.163 -15.652 1.00 97.62 299 VAL A O 1
ATOM 2379 N N . VAL A 1 300 ? 8.314 -7.207 -16.341 1.00 97.62 300 VAL A N 1
ATOM 2380 C CA . VAL A 1 300 ? 8.039 -7.657 -17.718 1.00 97.62 300 VAL A CA 1
ATOM 2381 C C . VAL A 1 300 ? 9.341 -7.617 -18.531 1.00 97.62 300 VAL A C 1
ATOM 2383 O O . VAL A 1 300 ? 9.940 -6.552 -18.706 1.00 97.62 300 VAL A O 1
ATOM 2386 N N . GLU A 1 301 ? 9.800 -8.768 -19.024 1.00 96.12 301 GLU A N 1
ATOM 2387 C CA . GLU A 1 301 ? 11.025 -8.873 -19.821 1.00 96.12 301 GLU A CA 1
ATOM 2388 C C . GLU A 1 301 ? 10.871 -8.218 -21.206 1.00 96.12 301 GLU A C 1
ATOM 2390 O O . GLU A 1 301 ? 9.874 -8.411 -21.907 1.00 96.12 301 GLU A O 1
ATOM 2395 N N . LEU A 1 302 ? 11.906 -7.472 -21.611 1.00 97.06 302 LEU A N 1
ATOM 2396 C CA . LEU A 1 302 ? 12.096 -6.982 -22.976 1.00 97.06 302 LEU A CA 1
ATOM 2397 C C . LEU A 1 302 ? 12.936 -7.983 -23.767 1.00 97.06 302 LEU A C 1
ATOM 2399 O O . LEU A 1 302 ? 14.151 -8.100 -23.569 1.00 97.06 302 LEU A O 1
ATOM 2403 N N . LEU A 1 303 ? 12.265 -8.654 -24.696 1.00 95.62 303 LEU A N 1
ATOM 2404 C CA . LEU A 1 303 ? 12.833 -9.637 -25.608 1.00 95.62 303 LEU A CA 1
ATOM 2405 C C . LEU A 1 303 ? 13.705 -8.934 -26.661 1.00 95.62 303 LEU A C 1
ATOM 2407 O O . LEU A 1 303 ? 14.866 -9.295 -26.846 1.00 95.62 303 LEU A O 1
ATOM 2411 N N . ASN A 1 304 ? 13.170 -7.888 -27.303 1.00 95.12 304 ASN A N 1
ATOM 2412 C CA . ASN A 1 304 ? 13.873 -7.072 -28.301 1.00 95.12 304 ASN A CA 1
ATOM 2413 C C . ASN A 1 304 ? 13.257 -5.656 -28.408 1.00 95.12 304 ASN A C 1
ATOM 2415 O O . ASN A 1 304 ? 12.179 -5.407 -27.868 1.00 95.12 304 ASN A O 1
ATOM 2419 N N . TYR A 1 305 ? 13.898 -4.724 -29.116 1.00 96.12 305 TYR A N 1
ATOM 2420 C CA . TYR A 1 305 ? 13.333 -3.406 -29.435 1.00 96.12 305 TYR A CA 1
ATOM 2421 C C . TYR A 1 305 ? 13.790 -2.888 -30.806 1.00 96.12 305 TYR A C 1
ATOM 2423 O O . TYR A 1 305 ? 14.859 -3.235 -31.296 1.00 96.12 305 TYR A O 1
ATOM 2431 N N . ASN A 1 306 ? 12.997 -1.994 -31.394 1.00 94.50 306 ASN A N 1
ATOM 2432 C CA . ASN A 1 306 ? 13.298 -1.273 -32.629 1.00 94.50 306 ASN A CA 1
ATOM 2433 C C . ASN A 1 306 ? 13.133 0.237 -32.386 1.00 94.50 306 ASN A C 1
ATOM 2435 O O . ASN A 1 306 ? 12.047 0.676 -32.015 1.00 94.50 306 ASN A O 1
ATOM 2439 N N . LEU A 1 307 ? 14.187 1.039 -32.571 1.00 92.50 307 LEU A N 1
ATOM 2440 C CA . LEU A 1 307 ? 14.156 2.493 -32.346 1.00 92.50 307 LEU A CA 1
ATOM 2441 C C . LEU A 1 307 ? 14.227 3.244 -33.682 1.00 92.50 307 LEU A C 1
ATOM 2443 O O . LEU A 1 307 ? 15.289 3.372 -34.293 1.00 92.50 307 LEU A O 1
ATOM 2447 N N . ARG A 1 308 ? 13.084 3.767 -34.130 1.00 90.81 308 ARG A N 1
ATOM 2448 C CA . ARG A 1 308 ? 12.909 4.388 -35.447 1.00 90.81 308 ARG A CA 1
ATOM 2449 C C . ARG A 1 308 ? 13.156 5.895 -35.363 1.00 90.81 308 ARG A C 1
ATOM 2451 O O . ARG A 1 308 ? 12.238 6.690 -35.167 1.00 90.81 308 ARG A O 1
ATOM 2458 N N . TYR A 1 309 ? 14.428 6.285 -35.503 1.00 86.94 309 TYR A N 1
ATOM 2459 C CA . TYR A 1 309 ? 14.886 7.679 -35.371 1.00 86.94 309 TYR A CA 1
ATOM 2460 C C . TYR A 1 309 ? 14.229 8.666 -36.350 1.00 86.94 309 TYR A C 1
ATOM 2462 O O . TYR A 1 309 ? 13.998 9.812 -35.970 1.00 86.94 309 TYR A O 1
ATOM 2470 N N . ALA A 1 310 ? 13.918 8.243 -37.581 1.00 87.25 310 ALA A N 1
ATOM 2471 C CA . ALA A 1 310 ? 13.223 9.084 -38.561 1.00 87.25 310 ALA A CA 1
ATOM 2472 C C . ALA A 1 310 ? 11.762 9.353 -38.149 1.00 87.25 310 ALA A C 1
ATOM 2474 O O . ALA A 1 310 ? 11.313 10.498 -38.150 1.00 87.25 310 ALA A O 1
ATOM 2475 N N . ASP A 1 311 ? 11.066 8.300 -37.716 1.00 89.44 311 ASP A N 1
ATOM 2476 C CA . ASP A 1 311 ? 9.641 8.320 -37.361 1.00 89.44 311 ASP A CA 1
ATOM 2477 C C . ASP A 1 311 ? 9.370 8.912 -35.969 1.00 89.44 311 ASP A C 1
ATOM 2479 O O . ASP A 1 311 ? 8.219 9.143 -35.606 1.00 89.44 311 ASP A O 1
ATOM 2483 N N . LYS A 1 312 ? 10.423 9.112 -35.164 1.00 91.94 312 LYS A N 1
ATOM 2484 C CA . LYS A 1 312 ? 10.349 9.443 -33.730 1.00 91.94 312 LYS A CA 1
ATOM 2485 C C . LYS A 1 312 ? 9.498 8.439 -32.942 1.00 91.94 312 LYS A C 1
ATOM 2487 O O . LYS A 1 312 ? 8.716 8.815 -32.070 1.00 91.94 312 LYS A O 1
ATOM 2492 N N . ALA A 1 313 ? 9.665 7.155 -33.247 1.00 92.56 313 ALA A N 1
ATOM 2493 C CA . ALA A 1 313 ? 8.891 6.060 -32.671 1.00 92.56 313 ALA A CA 1
ATOM 2494 C C . ALA A 1 313 ? 9.798 4.941 -32.143 1.00 92.56 313 ALA A C 1
ATOM 2496 O O . ALA A 1 313 ? 10.968 4.837 -32.522 1.00 92.56 313 ALA A O 1
ATOM 2497 N N . ALA A 1 314 ? 9.253 4.086 -31.281 1.00 94.00 314 ALA A N 1
ATOM 2498 C CA . ALA A 1 314 ? 9.910 2.853 -30.863 1.00 94.00 314 ALA A CA 1
ATOM 2499 C C . ALA A 1 314 ? 8.909 1.700 -30.754 1.00 94.00 314 ALA A C 1
ATOM 2501 O O . ALA A 1 314 ? 7.790 1.893 -30.286 1.00 94.00 314 ALA A O 1
ATOM 2502 N N . ASP A 1 315 ? 9.336 0.501 -31.138 1.00 94.62 315 ASP A N 1
ATOM 2503 C CA . ASP A 1 315 ? 8.576 -0.735 -30.969 1.00 94.62 315 ASP A CA 1
ATOM 2504 C C . ASP A 1 315 ? 9.305 -1.602 -29.934 1.00 94.62 315 ASP A C 1
ATOM 2506 O O . ASP A 1 315 ? 10.469 -1.957 -30.133 1.00 94.62 315 ASP A O 1
ATOM 2510 N N . LEU A 1 316 ? 8.654 -1.916 -28.816 1.00 96.25 316 LEU A N 1
ATOM 2511 C CA . LEU A 1 316 ? 9.193 -2.783 -27.766 1.00 96.25 316 LEU A CA 1
ATOM 2512 C C . LEU A 1 316 ? 8.519 -4.153 -27.859 1.00 96.25 316 LEU A C 1
ATOM 2514 O O . LEU A 1 316 ? 7.291 -4.240 -27.865 1.00 96.25 316 LEU A O 1
ATOM 2518 N N . TYR A 1 317 ? 9.318 -5.218 -27.900 1.00 96.25 317 TYR A N 1
ATOM 2519 C CA . TYR A 1 317 ? 8.851 -6.602 -27.923 1.00 96.25 317 TYR A CA 1
ATOM 2520 C C . TYR A 1 317 ? 9.012 -7.195 -26.523 1.00 96.25 317 TYR A C 1
ATOM 2522 O O . TYR A 1 317 ? 10.127 -7.452 -26.067 1.00 96.25 317 TYR A O 1
ATOM 2530 N N . LEU A 1 318 ? 7.890 -7.357 -25.829 1.00 96.75 318 LEU A N 1
ATOM 2531 C CA . LEU A 1 318 ? 7.790 -7.735 -24.421 1.00 96.75 318 LEU A CA 1
ATOM 2532 C C . LEU A 1 318 ? 7.228 -9.158 -24.268 1.00 96.75 318 LEU A C 1
ATOM 2534 O O . LEU A 1 318 ? 6.534 -9.661 -25.159 1.00 96.75 318 LEU A O 1
ATOM 2538 N N . GLU A 1 319 ? 7.480 -9.804 -23.129 1.00 96.00 319 GLU A N 1
ATOM 2539 C CA . GLU A 1 319 ? 6.812 -11.071 -22.793 1.00 96.00 319 GLU A CA 1
ATOM 2540 C C . GLU A 1 319 ? 5.281 -10.913 -22.673 1.00 96.00 319 GLU A C 1
ATOM 2542 O O . GLU A 1 319 ? 4.763 -9.866 -22.274 1.00 96.00 319 GLU A O 1
ATOM 2547 N N . PHE A 1 320 ? 4.533 -11.978 -22.977 1.00 95.81 320 PHE A N 1
ATOM 2548 C CA . PHE A 1 320 ? 3.080 -11.994 -22.796 1.00 95.81 320 PHE A CA 1
ATOM 2549 C C . PHE A 1 320 ? 2.673 -12.527 -21.413 1.00 95.81 320 PHE A C 1
ATOM 2551 O O . PHE A 1 320 ? 2.792 -13.723 -21.135 1.00 95.81 320 PHE A O 1
ATOM 2558 N N . CYS A 1 321 ? 2.121 -11.641 -20.579 1.00 96.44 321 CYS A N 1
ATOM 2559 C CA . CYS A 1 321 ? 1.510 -11.981 -19.293 1.00 96.44 321 CYS A CA 1
ATOM 2560 C C . CYS A 1 321 ? 0.057 -12.467 -19.491 1.00 96.44 321 CYS A C 1
ATOM 2562 O O . CYS A 1 321 ? -0.809 -11.667 -19.858 1.00 96.44 321 CYS A O 1
ATOM 2564 N N . PRO A 1 322 ? -0.246 -13.763 -19.277 1.00 94.06 322 PRO A N 1
ATOM 2565 C CA . PRO A 1 322 ? -1.458 -14.376 -19.820 1.00 94.06 322 PRO A CA 1
ATOM 2566 C C . PRO A 1 322 ? -2.759 -14.056 -19.076 1.00 94.06 322 PRO A C 1
ATOM 2568 O O . PRO A 1 322 ? -3.838 -14.292 -19.624 1.00 94.06 322 PRO A O 1
ATOM 2571 N N . PHE A 1 323 ? -2.687 -13.544 -17.845 1.00 93.94 323 PHE A N 1
ATOM 2572 C CA . PHE A 1 323 ? -3.864 -13.375 -16.985 1.00 93.94 323 PHE A CA 1
ATOM 2573 C C . PHE A 1 323 ? -4.360 -11.917 -16.890 1.00 93.94 323 PHE A C 1
ATOM 2575 O O . PHE A 1 323 ? -5.333 -11.649 -16.186 1.00 93.94 323 PHE A O 1
ATOM 2582 N N . GLY A 1 324 ? -3.748 -10.996 -17.646 1.00 93.44 324 GLY A N 1
ATOM 2583 C CA . GLY A 1 324 ? -4.084 -9.566 -17.671 1.00 93.44 324 GLY A CA 1
ATOM 2584 C C . GLY A 1 324 ? -3.277 -8.738 -16.669 1.00 93.44 324 GLY A C 1
ATOM 2585 O O . GLY A 1 324 ? -2.171 -9.119 -16.290 1.00 93.44 324 GLY A O 1
ATOM 2586 N N . ASP A 1 325 ? -3.828 -7.599 -16.261 1.00 94.81 325 ASP A N 1
ATOM 2587 C CA . ASP A 1 325 ? -3.257 -6.670 -15.282 1.00 94.81 325 ASP A CA 1
ATOM 2588 C C . ASP A 1 325 ? -3.996 -6.694 -13.929 1.00 94.81 325 ASP A C 1
ATOM 2590 O O . ASP A 1 325 ? -5.086 -7.260 -13.775 1.00 94.81 325 ASP A O 1
ATOM 2594 N N . ALA A 1 326 ? -3.387 -6.085 -12.911 1.00 95.12 326 ALA A N 1
ATOM 2595 C CA . ALA A 1 326 ? -3.901 -6.098 -11.547 1.00 95.12 326 ALA A CA 1
ATOM 2596 C C . ALA A 1 326 ? -5.144 -5.206 -11.347 1.00 95.12 326 ALA A C 1
ATOM 2598 O O . ALA A 1 326 ? -5.827 -5.333 -10.327 1.00 95.12 326 ALA A O 1
ATOM 2599 N N . TYR A 1 327 ? -5.480 -4.328 -12.300 1.00 92.25 327 TYR A N 1
ATOM 2600 C CA . TYR A 1 327 ? -6.710 -3.535 -12.261 1.00 92.25 327 TYR A CA 1
ATOM 2601 C C . TYR A 1 327 ? -7.889 -4.348 -12.800 1.00 92.25 327 TYR A C 1
ATOM 2603 O O . TYR A 1 327 ? -8.959 -4.353 -12.185 1.00 92.25 327 TYR A O 1
ATOM 2611 N N . GLU A 1 328 ? -7.681 -5.110 -13.874 1.00 91.19 328 GLU A N 1
ATOM 2612 C CA . GLU A 1 328 ? -8.629 -6.120 -14.340 1.00 91.19 328 GLU A CA 1
ATOM 2613 C C . GLU A 1 328 ? -8.814 -7.256 -13.326 1.00 91.19 328 GLU A C 1
ATOM 2615 O O . GLU A 1 328 ? -9.943 -7.721 -13.164 1.00 91.19 328 GLU A O 1
ATOM 2620 N N . LEU A 1 329 ? -7.784 -7.660 -12.565 1.00 92.81 329 LEU A N 1
ATOM 2621 C CA . LEU A 1 329 ? -7.980 -8.551 -11.407 1.00 92.81 329 LEU A CA 1
ATOM 2622 C C . LEU A 1 329 ? -8.968 -7.939 -10.402 1.00 92.81 329 LEU A C 1
ATOM 2624 O O . LEU A 1 329 ? -9.938 -8.591 -10.021 1.00 92.81 329 LEU A O 1
ATOM 2628 N N . LEU A 1 330 ? -8.755 -6.686 -9.985 1.00 90.56 330 LEU A N 1
ATOM 2629 C CA . LEU A 1 330 ? -9.613 -6.023 -8.995 1.00 90.56 330 LEU A CA 1
ATOM 2630 C C . LEU A 1 330 ? -11.078 -5.944 -9.468 1.00 90.56 330 LEU A C 1
ATOM 2632 O O . LEU A 1 330 ? -12.007 -6.168 -8.689 1.00 90.56 330 LEU A O 1
ATOM 2636 N N . LYS A 1 331 ? -11.285 -5.684 -10.766 1.00 88.00 331 LYS A N 1
ATOM 2637 C CA . LYS A 1 331 ? -12.601 -5.667 -11.427 1.00 88.00 331 LYS A CA 1
ATOM 2638 C C . LYS A 1 331 ? -13.300 -7.032 -11.460 1.00 88.00 331 LYS A C 1
ATOM 2640 O O . LYS A 1 331 ? -14.528 -7.055 -11.489 1.00 88.00 331 LYS A O 1
ATOM 2645 N N . GLN A 1 332 ? -12.581 -8.159 -11.400 1.00 84.56 332 GLN A N 1
ATOM 2646 C CA . GLN A 1 332 ? -13.134 -9.529 -11.462 1.00 84.56 332 GLN A CA 1
ATOM 2647 C C . GLN A 1 332 ? -13.848 -9.984 -10.163 1.00 84.56 332 GLN A C 1
ATOM 2649 O O . GLN A 1 332 ? -13.860 -11.167 -9.811 1.00 84.56 332 GLN A O 1
ATOM 2654 N N . GLY A 1 333 ? -14.505 -9.046 -9.474 1.00 81.69 333 GLY A N 1
ATOM 2655 C CA . GLY A 1 333 ? -15.392 -9.290 -8.334 1.00 81.69 333 GLY A CA 1
ATOM 2656 C C . GLY A 1 333 ? -14.864 -8.850 -6.968 1.00 81.69 333 GLY A C 1
ATOM 2657 O O . GLY A 1 333 ? -15.561 -9.097 -5.991 1.00 81.69 333 GLY A O 1
ATOM 2658 N N . TYR A 1 334 ? -13.693 -8.207 -6.893 1.00 89.12 334 TYR A N 1
ATOM 2659 C CA . TYR A 1 334 ? -13.066 -7.729 -5.646 1.00 89.12 334 TYR A CA 1
ATOM 2660 C C . TYR A 1 334 ? -13.231 -6.211 -5.411 1.00 89.12 334 TYR A C 1
ATOM 2662 O O . TYR A 1 334 ? -12.701 -5.657 -4.449 1.00 89.12 334 TYR A O 1
ATOM 2670 N N . HIS A 1 335 ? -13.922 -5.510 -6.315 1.00 85.50 335 HIS A N 1
ATOM 2671 C CA . HIS A 1 335 ? -14.023 -4.052 -6.301 1.00 85.50 335 HIS A CA 1
ATOM 2672 C C . HIS A 1 335 ? -15.147 -3.552 -5.370 1.00 85.50 335 HIS A C 1
ATOM 2674 O O . HIS A 1 335 ? -16.300 -3.938 -5.555 1.00 85.50 335 HIS A O 1
ATOM 2680 N N . SER A 1 336 ? -14.861 -2.614 -4.457 1.00 78.75 336 SER A N 1
ATOM 2681 C CA . SER A 1 336 ? -15.744 -2.185 -3.348 1.00 78.75 336 SER A CA 1
ATOM 2682 C C . SER A 1 336 ? -17.146 -1.736 -3.775 1.00 78.75 336 SER A C 1
ATOM 2684 O O . SER A 1 336 ? -18.133 -2.138 -3.168 1.00 78.75 336 SER A O 1
ATOM 2686 N N . LYS A 1 337 ? -17.258 -0.992 -4.886 1.00 76.81 337 LYS A N 1
ATOM 2687 C CA . LYS A 1 337 ? -18.543 -0.573 -5.493 1.00 76.81 337 LYS A CA 1
ATOM 2688 C C . LYS A 1 337 ? -19.470 -1.743 -5.884 1.00 76.81 337 LYS A C 1
ATOM 2690 O O . LYS A 1 337 ? -20.639 -1.512 -6.170 1.00 76.81 337 LYS A O 1
ATOM 2695 N N . SER A 1 338 ? -18.961 -2.976 -5.910 1.00 77.00 338 SER A N 1
ATOM 2696 C CA . SER A 1 338 ? -19.721 -4.215 -6.148 1.00 77.00 338 SER A CA 1
ATOM 2697 C C . SER A 1 338 ? -20.276 -4.831 -4.853 1.00 77.00 338 SER A C 1
ATOM 2699 O O . SER A 1 338 ? -20.908 -5.883 -4.905 1.00 77.00 338 SER A O 1
ATOM 2701 N N . HIS A 1 339 ? -20.010 -4.216 -3.695 1.00 79.38 339 HIS A N 1
ATOM 2702 C CA . HIS A 1 339 ? -20.278 -4.739 -2.350 1.00 79.38 339 HIS A CA 1
ATOM 2703 C C . HIS A 1 339 ? -21.186 -3.799 -1.530 1.00 79.38 339 HIS A C 1
ATOM 2705 O O . HIS A 1 339 ? -20.974 -3.577 -0.339 1.00 79.38 339 HIS A O 1
ATOM 2711 N N . GLY A 1 340 ? -22.197 -3.224 -2.190 1.00 77.19 340 GLY A N 1
ATOM 2712 C CA . GLY A 1 340 ? -23.317 -2.546 -1.534 1.00 77.19 340 GLY A CA 1
ATOM 2713 C C . GLY A 1 340 ? -22.922 -1.388 -0.610 1.00 77.19 340 GLY A C 1
ATOM 2714 O O . GLY A 1 340 ? -22.261 -0.438 -1.027 1.00 77.19 340 GLY A O 1
ATOM 2715 N N . ASP A 1 341 ? -23.371 -1.455 0.645 1.00 78.19 341 ASP A N 1
ATOM 2716 C CA . ASP A 1 341 ? -23.243 -0.376 1.634 1.00 78.19 341 ASP A CA 1
ATOM 2717 C C . ASP A 1 341 ? -21.853 -0.318 2.326 1.00 78.19 341 ASP A C 1
ATOM 2719 O O . ASP A 1 341 ? -21.618 0.581 3.139 1.00 78.19 341 ASP A O 1
ATOM 2723 N N . ARG A 1 342 ? -20.885 -1.188 1.980 1.00 83.88 342 ARG A N 1
ATOM 2724 C CA . ARG A 1 342 ? -19.527 -1.193 2.577 1.00 83.88 342 ARG A CA 1
ATOM 2725 C C . ARG A 1 342 ? -18.764 0.130 2.430 1.00 83.88 342 ARG A C 1
ATOM 2727 O O . ARG A 1 342 ? -18.015 0.510 3.326 1.00 83.88 342 ARG A O 1
ATOM 2734 N N . ASP A 1 343 ? -18.951 0.853 1.326 1.00 76.12 343 ASP A N 1
ATOM 2735 C CA . ASP A 1 343 ? -18.315 2.166 1.102 1.00 76.12 343 ASP A CA 1
ATOM 2736 C C . ASP A 1 343 ? -18.986 3.319 1.887 1.00 76.12 343 ASP A C 1
ATOM 2738 O O . ASP A 1 343 ? -18.542 4.465 1.810 1.00 76.12 343 ASP A O 1
ATOM 2742 N N . LYS A 1 344 ? -20.048 3.028 2.649 1.00 78.25 344 LYS A N 1
ATOM 2743 C CA . LYS A 1 344 ? -20.909 3.997 3.352 1.00 78.25 344 LYS A CA 1
ATOM 2744 C C . LYS A 1 344 ? -21.004 3.722 4.858 1.00 78.25 344 LYS A C 1
ATOM 2746 O O . LYS A 1 344 ? -21.131 4.671 5.630 1.00 78.25 344 LYS A O 1
ATOM 2751 N N . TYR A 1 345 ? -20.913 2.458 5.272 1.00 84.00 345 TYR A N 1
ATOM 2752 C CA . TYR A 1 345 ? -20.799 2.031 6.670 1.00 84.00 345 TYR A CA 1
ATOM 2753 C C . TYR A 1 345 ? -19.489 1.254 6.859 1.00 84.00 345 TYR A C 1
ATOM 2755 O O . TYR A 1 345 ? -19.477 0.037 7.034 1.00 84.00 345 TYR A O 1
ATOM 2763 N N . ASP A 1 346 ? -18.365 1.971 6.790 1.00 84.94 346 ASP A N 1
ATOM 2764 C CA . ASP A 1 346 ? -17.011 1.402 6.848 1.00 84.94 346 ASP A CA 1
ATOM 2765 C C . ASP A 1 346 ? -16.610 0.894 8.249 1.00 84.94 346 ASP A C 1
ATOM 2767 O O . ASP A 1 346 ? -15.552 0.288 8.408 1.00 84.94 346 ASP A O 1
ATOM 2771 N N . PHE A 1 347 ? -17.459 1.120 9.254 1.00 87.56 347 PHE A N 1
ATOM 2772 C CA . PHE A 1 347 ? -17.387 0.587 10.620 1.00 87.56 347 PHE A CA 1
ATOM 2773 C C . PHE A 1 347 ? -18.176 -0.727 10.816 1.00 87.56 347 PHE A C 1
ATOM 2775 O O . PHE A 1 347 ? -18.242 -1.228 11.935 1.00 87.56 347 PHE A O 1
ATOM 2782 N N . GLU A 1 348 ? -18.801 -1.275 9.768 1.00 86.25 348 GLU A N 1
ATOM 2783 C CA . GLU A 1 348 ? -19.562 -2.534 9.821 1.00 86.25 348 GLU A CA 1
ATOM 2784 C C . GLU A 1 348 ? -18.818 -3.688 9.115 1.00 86.25 348 GLU A C 1
ATOM 2786 O O . GLU A 1 348 ? -18.000 -3.487 8.209 1.00 86.25 348 GLU A O 1
ATOM 2791 N N . ASP A 1 349 ? -19.093 -4.922 9.550 1.00 89.31 349 ASP A N 1
ATOM 2792 C CA . ASP A 1 349 ? -18.531 -6.140 8.963 1.00 89.31 349 ASP A CA 1
ATOM 2793 C C . ASP A 1 349 ? -19.423 -6.677 7.833 1.00 89.31 349 ASP A C 1
ATOM 2795 O O . ASP A 1 349 ? -20.434 -7.335 8.067 1.00 89.31 349 ASP A O 1
ATOM 2799 N N . HIS A 1 350 ? -19.008 -6.412 6.596 1.00 89.12 350 HIS A N 1
ATOM 2800 C CA . HIS A 1 350 ? -19.645 -6.853 5.356 1.00 89.12 350 HIS A CA 1
ATOM 2801 C C . HIS A 1 350 ? -18.921 -8.063 4.736 1.00 89.12 350 HIS A C 1
ATOM 2803 O O . HIS A 1 350 ? -19.080 -8.322 3.541 1.00 89.12 350 HIS A O 1
ATOM 2809 N N . ARG A 1 351 ? -18.089 -8.815 5.485 1.00 90.19 351 ARG A N 1
ATOM 2810 C CA . ARG A 1 351 ? -17.317 -9.956 4.932 1.00 90.19 351 ARG A CA 1
ATOM 2811 C C . ARG A 1 351 ? -18.184 -11.057 4.314 1.00 90.19 351 ARG A C 1
ATOM 2813 O O . ARG A 1 351 ? -17.707 -11.745 3.419 1.00 90.19 351 ARG A O 1
ATOM 2820 N N . SER A 1 352 ? -19.446 -11.192 4.723 1.00 88.12 352 SER A N 1
ATOM 2821 C CA . SER A 1 352 ? -20.432 -12.093 4.099 1.00 88.12 352 SER A CA 1
ATOM 2822 C C . SER A 1 352 ? -20.973 -11.609 2.745 1.00 88.12 352 SER A C 1
ATOM 2824 O O . SER A 1 352 ? -21.532 -12.407 1.999 1.00 88.12 352 SER A O 1
ATOM 2826 N N . GLU A 1 353 ? -20.829 -10.320 2.427 1.00 86.69 353 GLU A N 1
ATOM 2827 C CA . GLU A 1 353 ? -21.341 -9.679 1.202 1.00 86.69 353 GLU A CA 1
ATOM 2828 C C . GLU A 1 353 ? -20.217 -9.328 0.204 1.00 86.69 353 GLU A C 1
ATOM 2830 O O . GLU A 1 353 ? -20.458 -9.085 -0.981 1.00 86.69 353 GLU A O 1
ATOM 2835 N N . CYS A 1 354 ? -18.971 -9.311 0.680 1.00 87.25 354 CYS A N 1
ATOM 2836 C CA . CYS A 1 354 ? -17.780 -8.971 -0.091 1.00 87.25 354 CYS A CA 1
ATOM 2837 C C . CYS A 1 354 ? -17.067 -10.199 -0.666 1.00 87.25 354 CYS A C 1
ATOM 2839 O O . CYS A 1 354 ? -17.186 -11.315 -0.163 1.00 87.25 354 CYS A O 1
ATOM 2841 N N . LYS A 1 355 ? -16.198 -9.964 -1.654 1.00 89.50 355 LYS A N 1
ATOM 2842 C CA . LYS A 1 355 ? -15.067 -10.857 -1.930 1.00 89.50 355 LYS A CA 1
ATOM 2843 C C . LYS A 1 355 ? -13.780 -10.109 -1.628 1.00 89.50 355 LYS A C 1
ATOM 2845 O O . LYS A 1 355 ? -13.609 -8.969 -2.048 1.00 89.50 355 LYS A O 1
ATOM 2850 N N . PHE A 1 356 ? -12.868 -10.770 -0.933 1.00 92.38 356 PHE A N 1
ATOM 2851 C CA . PHE A 1 356 ? -11.539 -10.248 -0.643 1.00 92.38 356 PHE A CA 1
ATOM 2852 C C . PHE A 1 356 ? -10.489 -11.037 -1.411 1.00 92.38 356 PHE A C 1
ATOM 2854 O O . PHE A 1 356 ? -10.657 -12.230 -1.675 1.00 92.38 356 PHE A O 1
ATOM 2861 N N . ILE A 1 357 ? -9.413 -10.354 -1.786 1.00 94.94 357 ILE A N 1
ATOM 2862 C CA . ILE A 1 357 ? -8.267 -10.995 -2.415 1.00 94.94 357 ILE A CA 1
ATOM 2863 C C . ILE A 1 357 ? -7.585 -11.868 -1.340 1.00 94.94 357 ILE A C 1
ATOM 2865 O O . ILE A 1 357 ? -7.388 -11.389 -0.226 1.00 94.94 357 ILE A O 1
ATOM 2869 N N . PRO A 1 358 ? -7.252 -13.143 -1.611 1.00 95.38 358 PRO A N 1
ATOM 2870 C CA . PRO A 1 358 ? -6.628 -14.028 -0.627 1.00 95.38 358 PRO A CA 1
ATOM 2871 C C . PRO A 1 358 ? -5.366 -13.415 -0.003 1.00 95.38 358 PRO A C 1
ATOM 2873 O O . PRO A 1 358 ? -4.451 -13.026 -0.730 1.00 95.38 358 PRO A O 1
ATOM 2876 N N . GLU A 1 359 ? -5.269 -13.375 1.331 1.00 96.31 359 GLU A N 1
ATOM 2877 C CA . GLU A 1 359 ? -4.092 -12.807 2.008 1.00 96.31 359 GLU A CA 1
ATOM 2878 C C . GLU A 1 359 ? -2.760 -13.436 1.539 1.00 96.31 359 GLU A C 1
ATOM 2880 O O . GLU A 1 359 ? -1.830 -12.683 1.228 1.00 96.31 359 GLU A O 1
ATOM 2885 N N . PRO A 1 360 ? -2.640 -14.768 1.354 1.00 96.12 360 PRO A N 1
ATOM 2886 C CA . PRO A 1 360 ? -1.407 -15.354 0.833 1.00 96.12 360 PRO A CA 1
ATOM 2887 C C . PRO A 1 360 ? -1.043 -14.885 -0.589 1.00 96.12 360 PRO A C 1
ATOM 2889 O O . PRO A 1 360 ? 0.135 -14.887 -0.946 1.00 96.12 360 PRO A O 1
ATOM 2892 N N . PHE A 1 361 ? -2.017 -14.457 -1.406 1.00 96.88 361 PHE A N 1
ATOM 2893 C CA . PHE A 1 361 ? -1.728 -13.805 -2.687 1.00 96.88 361 PHE A CA 1
ATOM 2894 C C . PHE A 1 361 ? -1.242 -12.370 -2.485 1.00 96.88 361 PHE A C 1
ATOM 2896 O O . PHE A 1 361 ? -0.279 -11.973 -3.134 1.00 96.88 361 PHE A O 1
ATOM 2903 N N . CYS A 1 362 ? -1.837 -11.610 -1.562 1.00 98.06 362 CYS A N 1
ATOM 2904 C CA . CYS A 1 362 ? -1.357 -10.271 -1.216 1.00 98.06 362 CYS A CA 1
ATOM 2905 C C . CYS A 1 362 ? 0.110 -10.292 -0.752 1.00 98.06 362 CYS A C 1
ATOM 2907 O O . CYS A 1 362 ? 0.878 -9.416 -1.142 1.00 98.06 362 CYS A O 1
ATOM 2909 N N . TRP A 1 363 ? 0.540 -11.326 -0.021 1.00 98.00 363 TRP A N 1
ATOM 2910 C CA . TRP A 1 363 ? 1.955 -11.522 0.319 1.00 98.00 363 TRP A CA 1
ATOM 2911 C C . TRP A 1 363 ? 2.838 -11.905 -0.883 1.00 98.00 363 TRP A C 1
ATOM 2913 O O . TRP A 1 363 ? 3.943 -11.377 -1.008 1.00 98.00 363 TRP A O 1
ATOM 2923 N N . SER A 1 364 ? 2.361 -12.754 -1.802 1.00 97.50 364 SER A N 1
ATOM 2924 C CA . SER A 1 364 ? 3.063 -13.061 -3.066 1.00 97.50 364 SER A CA 1
ATOM 2925 C C . SER A 1 364 ? 3.242 -11.814 -3.948 1.00 97.50 364 SER A C 1
ATOM 2927 O O . SER A 1 364 ? 4.322 -11.553 -4.495 1.00 97.50 364 SER A O 1
ATOM 2929 N N . ALA A 1 365 ? 2.191 -10.994 -4.027 1.00 98.19 365 ALA A N 1
ATOM 2930 C CA . ALA A 1 365 ? 2.181 -9.695 -4.682 1.00 98.19 365 ALA A CA 1
ATOM 2931 C C . ALA A 1 365 ? 3.197 -8.741 -4.038 1.00 98.19 365 ALA A C 1
ATOM 2933 O O . ALA A 1 365 ? 4.034 -8.180 -4.745 1.00 98.19 365 ALA A O 1
ATOM 2934 N N . PHE A 1 366 ? 3.190 -8.619 -2.705 1.00 98.50 366 PHE A N 1
ATOM 2935 C CA . PHE A 1 366 ? 4.144 -7.796 -1.956 1.00 98.50 366 PHE A CA 1
ATOM 2936 C C . PHE A 1 366 ? 5.590 -8.247 -2.214 1.00 98.50 366 PHE A C 1
ATOM 2938 O O . PHE A 1 366 ? 6.434 -7.419 -2.555 1.00 98.50 366 PHE A O 1
ATOM 2945 N N . GLN A 1 367 ? 5.870 -9.557 -2.154 1.00 97.62 367 GLN A N 1
ATOM 2946 C CA . GLN A 1 367 ? 7.209 -10.089 -2.424 1.00 97.62 367 GLN A CA 1
ATOM 2947 C C . GLN A 1 367 ? 7.677 -9.750 -3.847 1.00 97.62 367 GLN A C 1
ATOM 2949 O O . GLN A 1 367 ? 8.803 -9.293 -4.025 1.00 97.62 367 GLN A O 1
ATOM 2954 N N . SER A 1 368 ? 6.819 -9.933 -4.853 1.00 97.69 368 SER A N 1
ATOM 2955 C CA . SER A 1 368 ? 7.154 -9.657 -6.258 1.00 97.69 368 SER A CA 1
ATOM 2956 C C . SER A 1 368 ? 7.431 -8.166 -6.496 1.00 97.69 368 SER A C 1
ATOM 2958 O O . SER A 1 368 ? 8.443 -7.802 -7.093 1.00 97.69 368 SER A O 1
ATOM 2960 N N . LEU A 1 369 ? 6.576 -7.290 -5.961 1.00 98.56 369 LEU A N 1
ATOM 2961 C CA . LEU A 1 369 ? 6.724 -5.837 -6.078 1.00 98.56 369 LEU A CA 1
ATOM 2962 C C . LEU A 1 369 ? 7.990 -5.317 -5.379 1.00 98.56 369 LEU A C 1
ATOM 2964 O O . LEU A 1 369 ? 8.662 -4.435 -5.911 1.00 98.56 369 LEU A O 1
ATOM 2968 N N . VAL A 1 370 ? 8.352 -5.879 -4.221 1.00 98.00 370 VAL A N 1
ATOM 2969 C CA . VAL A 1 370 ? 9.582 -5.506 -3.502 1.00 98.00 370 VAL A CA 1
ATOM 2970 C C . VAL A 1 370 ? 10.833 -6.035 -4.207 1.00 98.00 370 VAL A C 1
ATOM 2972 O O . VAL A 1 370 ? 11.818 -5.307 -4.271 1.00 98.00 370 VAL A O 1
ATOM 2975 N N . LEU A 1 371 ? 10.806 -7.230 -4.810 1.00 96.94 371 LEU A N 1
ATOM 2976 C CA . LEU A 1 371 ? 11.919 -7.731 -5.636 1.00 96.94 371 LEU A CA 1
ATOM 2977 C C . LEU A 1 371 ? 12.158 -6.846 -6.872 1.00 96.94 371 LEU A C 1
ATOM 2979 O O . LEU A 1 371 ? 13.301 -6.497 -7.164 1.00 96.94 371 LEU A O 1
ATOM 2983 N N . ALA A 1 372 ? 11.092 -6.409 -7.552 1.00 98.00 372 ALA A N 1
ATOM 2984 C CA . ALA A 1 372 ? 11.197 -5.412 -8.620 1.00 98.00 372 ALA A CA 1
ATOM 2985 C C . ALA A 1 372 ? 11.728 -4.062 -8.096 1.00 98.00 372 ALA A C 1
ATOM 2987 O O . ALA A 1 372 ? 12.559 -3.426 -8.744 1.00 98.00 372 ALA A O 1
ATOM 2988 N N . GLY A 1 373 ? 11.294 -3.647 -6.900 1.00 97.81 373 GLY A N 1
ATOM 2989 C CA . GLY A 1 373 ? 11.803 -2.469 -6.196 1.00 97.81 373 GLY A CA 1
ATOM 2990 C C . GLY A 1 373 ? 13.309 -2.529 -5.927 1.00 97.81 373 GLY A C 1
ATOM 2991 O O . GLY A 1 373 ? 14.008 -1.571 -6.248 1.00 97.81 373 GLY A O 1
ATOM 2992 N N . LEU A 1 374 ? 13.808 -3.650 -5.397 1.00 96.12 374 LEU A N 1
ATOM 2993 C CA . LEU A 1 374 ? 15.232 -3.887 -5.123 1.00 96.12 374 LEU A CA 1
ATOM 2994 C C . LEU A 1 374 ? 16.072 -3.833 -6.405 1.00 96.12 374 LEU A C 1
ATOM 2996 O O . LEU A 1 374 ? 17.082 -3.138 -6.436 1.00 96.12 374 LEU A O 1
ATOM 3000 N N . LEU A 1 375 ? 15.621 -4.469 -7.494 1.00 95.81 375 LEU A N 1
ATOM 3001 C CA . LEU A 1 375 ? 16.318 -4.377 -8.782 1.00 95.81 375 LEU A CA 1
ATOM 3002 C C . LEU A 1 375 ? 16.360 -2.954 -9.338 1.00 95.81 375 LEU A C 1
ATOM 3004 O O . LEU A 1 375 ? 17.386 -2.539 -9.868 1.00 95.81 375 LEU A O 1
ATOM 3008 N N . MET A 1 376 ? 15.268 -2.199 -9.211 1.00 97.12 376 MET A N 1
ATOM 3009 C CA . MET A 1 376 ? 15.242 -0.788 -9.594 1.00 97.12 376 MET A CA 1
ATOM 3010 C C . MET A 1 376 ? 16.184 0.065 -8.731 1.00 97.12 376 MET A C 1
ATOM 3012 O O . MET A 1 376 ? 16.832 0.972 -9.254 1.00 97.12 376 MET A O 1
ATOM 3016 N N . ALA A 1 377 ? 16.278 -0.223 -7.432 1.00 94.69 377 ALA A N 1
ATOM 3017 C CA . ALA A 1 377 ? 17.101 0.526 -6.490 1.00 94.69 377 ALA A CA 1
ATOM 3018 C C . ALA A 1 377 ? 18.601 0.224 -6.621 1.00 94.69 377 ALA A C 1
ATOM 3020 O O . ALA A 1 377 ? 19.382 1.156 -6.786 1.00 94.69 377 ALA A O 1
ATOM 3021 N N . ASN A 1 378 ? 18.973 -1.060 -6.614 1.00 91.62 378 ASN A N 1
ATOM 3022 C CA . ASN A 1 378 ? 20.337 -1.531 -6.339 1.00 91.62 378 ASN A CA 1
ATOM 3023 C C . ASN A 1 378 ? 20.933 -2.362 -7.497 1.00 91.62 378 ASN A C 1
ATOM 3025 O O . ASN A 1 378 ? 22.066 -2.829 -7.414 1.00 91.62 378 ASN A O 1
ATOM 3029 N N . GLY A 1 379 ? 20.154 -2.656 -8.546 1.00 92.38 379 GLY A N 1
ATOM 3030 C CA . GLY A 1 379 ? 20.571 -3.529 -9.651 1.00 92.38 379 GLY A CA 1
ATOM 3031 C C . GLY A 1 379 ? 20.677 -5.017 -9.295 1.00 92.38 379 GLY A C 1
ATOM 3032 O O . GLY A 1 379 ? 21.034 -5.824 -10.157 1.00 92.38 379 GLY A O 1
ATOM 3033 N N . THR A 1 380 ? 20.343 -5.396 -8.060 1.00 91.31 380 THR A N 1
ATOM 3034 C CA . THR A 1 380 ? 20.352 -6.765 -7.527 1.00 91.31 380 THR A CA 1
ATOM 3035 C C . THR A 1 380 ? 19.195 -6.959 -6.538 1.00 91.31 380 THR A C 1
ATOM 3037 O O . THR A 1 380 ? 18.693 -5.991 -5.970 1.00 91.31 380 THR A O 1
ATOM 3040 N N . THR A 1 381 ? 18.757 -8.204 -6.323 1.00 91.06 381 THR A N 1
ATOM 3041 C CA . THR A 1 381 ? 17.875 -8.575 -5.194 1.00 91.06 381 THR A CA 1
ATOM 3042 C C . THR A 1 381 ? 18.629 -9.203 -4.025 1.00 91.06 381 THR A C 1
ATOM 3044 O O . THR A 1 381 ? 18.000 -9.623 -3.050 1.00 91.06 381 THR A O 1
ATOM 3047 N N . ASP A 1 382 ? 19.951 -9.340 -4.132 1.00 85.44 382 ASP A N 1
ATOM 3048 C CA . ASP A 1 382 ? 20.780 -9.767 -3.012 1.00 85.44 382 ASP A CA 1
ATOM 3049 C C . ASP A 1 382 ? 20.955 -8.599 -2.034 1.00 85.44 382 ASP A C 1
ATOM 3051 O O . ASP A 1 382 ? 21.508 -7.559 -2.376 1.00 85.44 382 ASP A O 1
ATOM 3055 N N . THR A 1 383 ? 20.446 -8.783 -0.818 1.00 78.50 383 THR A N 1
ATOM 3056 C CA . THR A 1 383 ? 20.555 -7.837 0.302 1.00 78.50 383 THR A CA 1
ATOM 3057 C C . THR A 1 383 ? 21.532 -8.340 1.372 1.00 78.50 383 THR A C 1
ATOM 3059 O O . THR A 1 383 ? 21.477 -7.874 2.507 1.00 78.50 383 THR A O 1
ATOM 3062 N N . SER A 1 384 ? 22.338 -9.366 1.069 1.00 70.88 384 SER A N 1
ATOM 3063 C CA . SER A 1 384 ? 23.276 -10.008 2.004 1.00 70.88 384 SER A CA 1
ATOM 3064 C C . SER A 1 384 ? 24.747 -9.705 1.705 1.00 70.88 384 SER A C 1
ATOM 3066 O O . SER A 1 384 ? 25.569 -9.770 2.616 1.00 70.88 384 SER A O 1
ATOM 3068 N N . SER A 1 385 ? 25.066 -9.296 0.474 1.00 65.12 385 SER A N 1
ATOM 3069 C CA . SER A 1 385 ? 26.386 -8.799 0.084 1.00 65.12 385 SER A CA 1
ATOM 3070 C C . SER A 1 385 ? 26.309 -7.311 -0.292 1.00 65.12 385 SER A C 1
ATOM 3072 O O . SER A 1 385 ? 25.780 -6.989 -1.358 1.00 65.12 385 SER A O 1
ATOM 3074 N N . PRO A 1 386 ? 26.842 -6.384 0.532 1.00 52.47 386 PRO A N 1
ATOM 3075 C CA . PRO A 1 386 ? 26.891 -4.956 0.196 1.00 52.47 386 PRO A CA 1
ATOM 3076 C C . PRO A 1 386 ? 27.635 -4.668 -1.117 1.00 52.47 386 PRO A C 1
ATOM 3078 O O . PRO A 1 386 ? 27.268 -3.758 -1.854 1.00 52.47 386 PRO A O 1
ATOM 3081 N N . ASN A 1 387 ? 28.624 -5.503 -1.450 1.00 52.44 387 ASN A N 1
ATOM 3082 C CA . ASN A 1 387 ? 29.442 -5.384 -2.658 1.00 52.44 387 ASN A CA 1
ATOM 3083 C C . ASN A 1 387 ? 28.774 -6.005 -3.907 1.00 52.44 387 ASN A C 1
ATOM 3085 O O . ASN A 1 387 ? 29.379 -6.020 -4.975 1.00 52.44 387 ASN A O 1
ATOM 3089 N N . ALA A 1 388 ? 27.550 -6.545 -3.801 1.00 60.47 388 ALA A N 1
ATOM 3090 C CA . ALA A 1 388 ? 26.790 -7.058 -4.949 1.00 60.47 388 ALA A CA 1
ATOM 3091 C C . ALA A 1 388 ? 25.979 -5.973 -5.687 1.00 60.47 388 ALA A C 1
ATOM 3093 O O . ALA A 1 388 ? 25.409 -6.250 -6.748 1.00 60.47 388 ALA A O 1
ATOM 3094 N N . ALA A 1 389 ? 25.910 -4.756 -5.140 1.00 66.94 389 ALA A N 1
ATOM 3095 C CA . ALA A 1 389 ? 25.430 -3.582 -5.856 1.00 66.94 389 ALA A CA 1
ATOM 3096 C C . ALA A 1 389 ? 26.566 -2.992 -6.708 1.00 66.94 389 ALA A C 1
ATOM 3098 O O . ALA A 1 389 ? 27.686 -2.815 -6.236 1.00 66.94 389 ALA A O 1
ATOM 3099 N N . ASP A 1 390 ? 26.267 -2.675 -7.966 1.00 78.25 390 ASP A N 1
ATOM 3100 C CA . ASP A 1 390 ? 27.186 -1.957 -8.855 1.00 78.25 390 ASP A CA 1
ATOM 3101 C C . ASP A 1 390 ? 27.359 -0.510 -8.332 1.00 78.25 390 ASP A C 1
ATOM 3103 O O . ASP A 1 390 ? 26.353 0.190 -8.184 1.00 78.25 390 ASP A O 1
ATOM 3107 N N . PRO A 1 391 ? 28.586 -0.037 -8.027 1.00 77.88 391 PRO A N 1
ATOM 3108 C CA . PRO A 1 391 ? 28.802 1.295 -7.457 1.00 77.88 391 PRO A CA 1
ATOM 3109 C C . PRO A 1 391 ? 28.466 2.436 -8.429 1.00 77.88 391 PRO A C 1
ATOM 3111 O O . PRO A 1 391 ? 28.248 3.560 -7.985 1.00 77.88 391 PRO A O 1
ATOM 3114 N N . GLU A 1 392 ? 28.370 2.161 -9.734 1.00 85.19 392 GLU A N 1
ATOM 3115 C CA . GLU A 1 392 ? 27.890 3.101 -10.755 1.00 85.19 392 GLU A CA 1
ATOM 3116 C C . GLU A 1 392 ? 26.392 2.894 -11.078 1.00 85.19 392 GLU A C 1
ATOM 3118 O O . GLU A 1 392 ? 25.853 3.515 -12.006 1.00 85.19 392 GLU A O 1
ATOM 3123 N N . TRP A 1 393 ? 25.679 2.046 -10.317 1.00 90.94 393 TRP A N 1
ATOM 3124 C CA . TRP A 1 393 ? 24.261 1.778 -10.546 1.00 90.94 393 TRP A CA 1
ATOM 3125 C C . TRP A 1 393 ? 23.421 3.050 -10.431 1.00 90.94 393 TRP A C 1
ATOM 3127 O O . TRP A 1 393 ? 23.497 3.823 -9.475 1.00 90.94 393 TRP A O 1
ATOM 3137 N N . ARG A 1 394 ? 22.549 3.248 -11.420 1.00 92.06 394 ARG A N 1
ATOM 3138 C CA . ARG A 1 394 ? 21.655 4.402 -11.495 1.00 92.06 394 ARG A CA 1
ATOM 3139 C C . ARG A 1 394 ? 20.260 3.978 -11.053 1.00 92.06 394 ARG A C 1
ATOM 3141 O O . ARG A 1 394 ? 19.543 3.359 -11.839 1.00 92.06 394 ARG A O 1
ATOM 3148 N N . LEU A 1 395 ? 19.878 4.361 -9.832 1.00 93.56 395 LEU A N 1
ATOM 3149 C CA . LEU A 1 395 ? 18.545 4.164 -9.254 1.00 93.56 395 LEU A CA 1
ATOM 3150 C C . LEU A 1 395 ? 17.452 4.487 -10.282 1.00 93.56 395 LEU A C 1
ATOM 3152 O O . LEU A 1 395 ? 17.369 5.606 -10.798 1.00 93.56 395 LEU A O 1
ATOM 3156 N N . ILE A 1 396 ? 16.588 3.509 -10.540 1.00 95.56 396 ILE A N 1
ATOM 3157 C CA . ILE A 1 396 ? 15.442 3.629 -11.436 1.00 95.56 396 ILE A CA 1
ATOM 3158 C C . ILE A 1 396 ? 14.222 4.032 -10.605 1.00 95.56 396 ILE A C 1
ATOM 3160 O O . ILE A 1 396 ? 13.649 3.214 -9.885 1.00 95.56 396 ILE A O 1
ATOM 3164 N N . VAL A 1 397 ? 13.781 5.286 -10.710 1.00 94.31 397 VAL A N 1
ATOM 3165 C CA . VAL A 1 397 ? 12.490 5.702 -10.137 1.00 94.31 397 VAL A CA 1
ATOM 3166 C C . VAL A 1 397 ? 11.426 5.562 -11.219 1.00 94.31 397 VAL A C 1
ATOM 3168 O O . VAL A 1 397 ? 11.495 6.217 -12.258 1.00 94.31 397 VAL A O 1
ATOM 3171 N N . HIS A 1 398 ? 10.441 4.695 -10.987 1.00 95.19 398 HIS A N 1
ATOM 3172 C CA . HIS A 1 398 ? 9.444 4.313 -11.994 1.00 95.19 398 HIS A CA 1
ATOM 3173 C C . HIS A 1 398 ? 8.365 5.384 -12.204 1.00 95.19 398 HIS A C 1
ATOM 3175 O O . HIS A 1 398 ? 7.851 5.541 -13.311 1.00 95.19 398 HIS A O 1
ATOM 3181 N N . ARG A 1 399 ? 8.018 6.114 -11.134 1.00 91.06 399 ARG A N 1
ATOM 3182 C CA . ARG A 1 399 ? 7.082 7.259 -11.094 1.00 91.06 399 ARG A CA 1
ATOM 3183 C C . ARG A 1 399 ? 5.629 7.004 -11.528 1.00 91.06 399 ARG A C 1
ATOM 3185 O O . ARG A 1 399 ? 4.811 7.898 -11.379 1.00 91.06 399 ARG A O 1
ATOM 3192 N N . ASP A 1 400 ? 5.275 5.815 -12.011 1.00 91.19 400 ASP A N 1
ATOM 3193 C CA . ASP A 1 400 ? 3.911 5.491 -12.465 1.00 91.19 400 ASP A CA 1
ATOM 3194 C C . ASP A 1 400 ? 3.468 4.081 -12.021 1.00 91.19 400 ASP A C 1
ATOM 3196 O O . ASP A 1 400 ? 2.767 3.370 -12.735 1.00 91.19 400 ASP A O 1
ATOM 3200 N N . LEU A 1 401 ? 3.897 3.650 -10.829 1.00 93.81 401 LEU A N 1
ATOM 3201 C CA . LEU A 1 401 ? 3.481 2.375 -10.234 1.00 93.81 401 LEU A CA 1
ATOM 3202 C C . LEU A 1 401 ? 1.991 2.414 -9.860 1.00 93.81 401 LEU A C 1
ATOM 3204 O O . LEU A 1 401 ? 1.579 3.107 -8.928 1.00 93.81 401 LEU A O 1
ATOM 3208 N N . LYS A 1 402 ? 1.186 1.647 -10.595 1.00 91.75 402 LYS A N 1
ATOM 3209 C CA . LYS A 1 402 ? -0.269 1.516 -10.440 1.00 91.75 402 LYS A CA 1
ATOM 3210 C C . LYS A 1 402 ? -0.722 0.136 -10.915 1.00 91.75 402 LYS A C 1
ATOM 3212 O O . LYS A 1 402 ? 0.025 -0.541 -11.614 1.00 91.75 402 LYS A O 1
ATOM 3217 N N . LEU A 1 403 ? -1.941 -0.271 -10.558 1.00 93.12 403 LEU A N 1
ATOM 3218 C CA . LEU A 1 403 ? -2.474 -1.599 -10.901 1.00 93.12 403 LEU A CA 1
ATOM 3219 C C . LEU A 1 403 ? -2.457 -1.891 -12.412 1.00 93.12 403 LEU A C 1
ATOM 3221 O O . LEU A 1 403 ? -2.144 -3.002 -12.821 1.00 93.12 403 LEU A O 1
ATOM 3225 N N . ASP A 1 404 ? -2.747 -0.873 -13.215 1.00 92.25 404 ASP A N 1
ATOM 3226 C CA . ASP A 1 404 ? -2.789 -0.898 -14.679 1.00 92.25 404 ASP A CA 1
ATOM 3227 C C . ASP A 1 404 ? -1.403 -1.173 -15.312 1.00 92.25 404 ASP A C 1
ATOM 3229 O O . ASP A 1 404 ? -1.316 -1.657 -16.436 1.00 92.25 404 ASP A O 1
ATOM 3233 N N . ASN A 1 405 ? -0.319 -0.890 -14.574 1.00 95.69 405 ASN A N 1
ATOM 3234 C CA . ASN A 1 405 ? 1.078 -1.080 -14.987 1.00 95.69 405 ASN A CA 1
ATOM 3235 C C . ASN A 1 405 ? 1.722 -2.316 -14.315 1.00 95.69 405 ASN A C 1
ATOM 3237 O O . ASN A 1 405 ? 2.947 -2.459 -14.298 1.00 95.69 405 ASN A O 1
ATOM 3241 N N . VAL A 1 406 ? 0.915 -3.206 -13.724 1.00 97.56 406 VAL A N 1
ATOM 3242 C CA . VAL A 1 406 ? 1.386 -4.442 -13.083 1.00 97.56 406 VAL A CA 1
ATOM 3243 C C . VAL A 1 406 ? 0.609 -5.634 -13.626 1.00 97.56 406 VAL A C 1
ATOM 3245 O O . VAL A 1 406 ? -0.589 -5.780 -13.394 1.00 97.56 406 VAL A O 1
ATOM 3248 N N . PHE A 1 407 ? 1.316 -6.506 -14.334 1.00 97.69 407 PHE A N 1
ATOM 3249 C CA . PHE A 1 407 ? 0.751 -7.633 -15.065 1.00 97.69 407 PHE A CA 1
ATOM 3250 C C . PHE A 1 407 ? 0.842 -8.946 -14.287 1.00 97.69 407 PHE A C 1
ATOM 3252 O O . PHE A 1 407 ? 1.707 -9.124 -13.432 1.00 97.69 407 PHE A O 1
ATOM 3259 N N . LEU A 1 408 ? -0.061 -9.877 -14.591 1.00 97.38 408 LEU A N 1
ATOM 3260 C CA . LEU A 1 408 ? -0.131 -11.205 -13.990 1.00 97.38 408 LEU A CA 1
ATOM 3261 C C . LEU A 1 408 ? 0.508 -12.226 -14.942 1.00 97.38 408 LEU A C 1
ATOM 3263 O O . LEU A 1 408 ? -0.103 -12.688 -15.914 1.00 97.38 408 LEU A O 1
ATOM 3267 N N . GLY A 1 409 ? 1.766 -12.552 -14.656 1.00 95.56 409 GLY A N 1
ATOM 3268 C CA . GLY A 1 409 ? 2.559 -13.561 -15.348 1.00 95.56 409 GLY A CA 1
ATOM 3269 C C . GLY A 1 409 ? 2.250 -14.994 -14.907 1.00 95.56 409 GLY A C 1
ATOM 3270 O O . GLY A 1 409 ? 1.446 -15.247 -14.009 1.00 95.56 409 GLY A O 1
ATOM 3271 N N . ILE A 1 410 ? 2.941 -15.947 -15.533 1.00 93.31 410 ILE A N 1
ATOM 3272 C CA . ILE A 1 410 ? 2.976 -17.358 -15.111 1.00 93.31 410 ILE A CA 1
ATOM 3273 C C . ILE A 1 410 ? 3.469 -17.440 -13.643 1.00 93.31 410 ILE A C 1
ATOM 3275 O O . ILE A 1 410 ? 4.302 -16.617 -13.258 1.00 93.31 410 ILE A O 1
ATOM 3279 N N . PRO A 1 411 ? 2.978 -18.382 -12.810 1.00 92.94 411 PRO A N 1
ATOM 3280 C CA . PRO A 1 411 ? 3.464 -18.562 -11.441 1.00 92.94 411 PRO A CA 1
ATOM 3281 C C . PRO A 1 411 ? 4.985 -18.727 -11.323 1.00 92.94 411 PRO A C 1
ATOM 3283 O O . PRO A 1 411 ? 5.630 -19.347 -12.174 1.00 92.94 411 PRO A O 1
ATOM 3286 N N . ALA A 1 412 ? 5.550 -18.221 -10.225 1.00 90.56 412 ALA A N 1
ATOM 3287 C CA . ALA A 1 412 ? 6.958 -18.422 -9.901 1.00 90.56 412 ALA A CA 1
ATOM 3288 C C . ALA A 1 412 ? 7.234 -19.903 -9.569 1.00 90.56 412 ALA A C 1
ATOM 3290 O O . ALA A 1 412 ? 6.423 -20.588 -8.944 1.00 90.56 412 ALA A O 1
ATOM 3291 N N . ARG A 1 413 ? 8.390 -20.424 -10.002 1.00 88.19 413 ARG A N 1
ATOM 3292 C CA . ARG A 1 413 ? 8.710 -21.866 -9.918 1.00 88.19 413 ARG A CA 1
ATOM 3293 C C . ARG A 1 413 ? 9.129 -22.324 -8.521 1.00 88.19 413 ARG A C 1
ATOM 3295 O O . ARG A 1 413 ? 9.002 -23.503 -8.198 1.00 88.19 413 ARG A O 1
ATOM 3302 N N . ASP A 1 414 ? 9.656 -21.416 -7.713 1.00 89.38 414 ASP A N 1
ATOM 3303 C CA . ASP A 1 414 ? 10.223 -21.632 -6.379 1.00 89.38 414 ASP A CA 1
ATOM 3304 C C . ASP A 1 414 ? 9.214 -21.364 -5.252 1.00 89.38 414 ASP A C 1
ATOM 3306 O O . ASP A 1 414 ? 9.195 -22.093 -4.258 1.00 89.38 414 ASP A O 1
ATOM 3310 N N . ARG A 1 415 ? 8.362 -20.347 -5.435 1.00 92.31 415 ARG A N 1
ATOM 3311 C CA . ARG A 1 415 ? 7.506 -19.736 -4.408 1.00 92.31 415 ARG A CA 1
ATOM 3312 C C . ARG A 1 415 ? 6.088 -19.491 -4.925 1.00 92.31 415 ARG A C 1
ATOM 3314 O O . ARG A 1 415 ? 5.905 -19.144 -6.082 1.00 92.31 415 ARG A O 1
ATOM 3321 N N . PHE A 1 416 ? 5.092 -19.619 -4.052 1.00 93.75 416 PHE A N 1
ATOM 3322 C CA . PHE A 1 416 ? 3.681 -19.312 -4.321 1.00 93.75 416 PHE A CA 1
ATOM 3323 C C . PHE A 1 416 ? 3.127 -19.945 -5.616 1.00 93.75 416 PHE A C 1
ATOM 3325 O O . PHE A 1 416 ? 2.336 -19.327 -6.322 1.00 93.75 416 PHE A O 1
ATOM 3332 N N . ARG A 1 417 ? 3.521 -21.192 -5.913 1.00 93.62 417 ARG A N 1
ATOM 3333 C CA . ARG A 1 417 ? 3.330 -21.866 -7.214 1.00 93.62 417 ARG A CA 1
ATOM 3334 C C . ARG A 1 417 ? 1.885 -21.934 -7.740 1.00 93.62 417 ARG A C 1
ATOM 3336 O O . ARG A 1 417 ? 1.706 -22.096 -8.940 1.00 93.62 417 ARG A O 1
ATOM 3343 N N . GLY A 1 418 ? 0.864 -21.822 -6.888 1.00 91.50 418 GLY A N 1
ATOM 3344 C CA . GLY A 1 418 ? -0.549 -21.765 -7.304 1.00 91.50 418 GLY A CA 1
ATOM 3345 C C . GLY A 1 418 ? -1.087 -20.361 -7.626 1.00 91.50 418 GLY A C 1
ATOM 3346 O O . GLY A 1 418 ? -2.260 -20.221 -7.962 1.00 91.50 418 GLY A O 1
ATOM 3347 N N . TYR A 1 419 ? -0.262 -19.312 -7.531 1.00 95.25 419 TYR A N 1
ATOM 3348 C CA . TYR A 1 419 ? -0.637 -17.931 -7.846 1.00 95.25 419 TYR A CA 1
ATOM 3349 C C . TYR A 1 419 ? 0.166 -17.364 -9.022 1.00 95.25 419 TYR A C 1
ATOM 3351 O O . TYR A 1 419 ? 1.367 -17.617 -9.114 1.00 95.25 419 TYR A O 1
ATOM 3359 N N . PRO A 1 420 ? -0.441 -16.527 -9.884 1.00 95.31 420 PRO A N 1
ATOM 3360 C CA . PRO A 1 420 ? 0.304 -15.807 -10.910 1.00 95.31 420 PRO A CA 1
ATOM 3361 C C . PRO A 1 420 ? 1.290 -14.820 -10.279 1.00 95.31 420 PRO A C 1
ATOM 3363 O O . PRO A 1 420 ? 0.996 -14.197 -9.256 1.00 95.31 420 PRO A O 1
ATOM 3366 N N . GLN A 1 421 ? 2.453 -14.647 -10.904 1.00 95.56 421 GLN A N 1
ATOM 3367 C CA . GLN A 1 421 ? 3.446 -13.684 -10.437 1.00 95.56 421 GLN A CA 1
ATOM 3368 C C . GLN A 1 421 ? 3.104 -12.265 -10.910 1.00 95.56 421 GLN A C 1
ATOM 3370 O O . GLN A 1 421 ? 2.776 -12.063 -12.079 1.00 95.56 421 GLN A O 1
ATOM 3375 N N . LEU A 1 422 ? 3.226 -11.271 -10.025 1.00 97.62 422 LEU A N 1
ATOM 3376 C CA . LEU A 1 422 ? 3.120 -9.862 -10.414 1.00 97.62 422 LEU A CA 1
ATOM 3377 C C . LEU A 1 422 ? 4.404 -9.408 -11.118 1.00 97.62 422 LEU A C 1
ATOM 3379 O O . LEU A 1 422 ? 5.505 -9.605 -10.601 1.00 97.62 422 LEU A O 1
ATOM 3383 N N . LYS A 1 423 ? 4.239 -8.760 -12.272 1.00 98.25 423 LYS A N 1
ATOM 3384 C CA . LYS A 1 423 ? 5.305 -8.226 -13.121 1.00 98.25 423 LYS A CA 1
ATOM 3385 C C . LYS A 1 423 ? 5.117 -6.731 -13.357 1.00 98.25 423 LYS A C 1
ATOM 3387 O O . LYS A 1 423 ? 4.118 -6.314 -13.938 1.00 98.25 423 LYS A O 1
ATOM 3392 N N . VAL A 1 424 ? 6.079 -5.927 -12.914 1.00 98.25 424 VAL A N 1
ATOM 3393 C CA . VAL A 1 424 ? 6.097 -4.465 -13.114 1.00 98.25 424 VAL A CA 1
ATOM 3394 C C . VAL A 1 424 ? 6.400 -4.117 -14.580 1.00 98.25 424 VAL A C 1
ATOM 3396 O O . VAL A 1 424 ? 7.261 -4.753 -15.195 1.00 98.25 424 VAL A O 1
ATOM 3399 N N . ALA A 1 425 ? 5.702 -3.125 -15.142 1.00 95.81 425 ALA A N 1
ATOM 3400 C CA . ALA A 1 425 ? 5.786 -2.734 -16.551 1.00 95.81 425 ALA A CA 1
ATOM 3401 C C . ALA A 1 425 ? 5.564 -1.224 -16.781 1.00 95.81 425 ALA A C 1
ATOM 3403 O O . ALA A 1 425 ? 5.175 -0.488 -15.884 1.00 95.81 425 ALA A O 1
ATOM 3404 N N . ASP A 1 426 ? 5.752 -0.787 -18.030 1.00 93.94 426 ASP A N 1
ATOM 3405 C CA . ASP A 1 426 ? 5.651 0.610 -18.483 1.00 93.94 426 ASP A CA 1
ATOM 3406 C C . ASP A 1 426 ? 6.638 1.576 -17.805 1.00 93.94 426 ASP A C 1
ATOM 3408 O O . ASP A 1 426 ? 6.294 2.552 -17.133 1.00 93.94 426 ASP A O 1
ATOM 3412 N N . PHE A 1 427 ? 7.920 1.342 -18.079 1.00 94.44 427 PHE A N 1
ATOM 3413 C CA . PHE A 1 427 ? 8.999 2.259 -17.718 1.00 94.44 427 PHE A CA 1
ATOM 3414 C C . PHE A 1 427 ? 9.021 3.536 -18.588 1.00 94.44 427 PHE A C 1
ATOM 3416 O O . PHE A 1 427 ? 9.977 4.309 -18.503 1.00 94.44 427 PHE A O 1
ATOM 3423 N N . GLY A 1 428 ? 7.978 3.813 -19.387 1.00 89.88 428 GLY A N 1
ATOM 3424 C CA . GLY A 1 428 ? 7.801 5.085 -20.098 1.00 89.88 428 GLY A CA 1
ATOM 3425 C C . GLY A 1 428 ? 7.817 6.289 -19.153 1.00 89.88 428 GLY A C 1
ATOM 3426 O O . GLY A 1 428 ? 8.332 7.348 -19.507 1.00 89.88 428 GLY A O 1
ATOM 3427 N N . GLY A 1 429 ? 7.341 6.101 -17.916 1.00 87.62 429 GLY A N 1
ATOM 3428 C CA . GLY A 1 429 ? 7.390 7.092 -16.839 1.00 87.62 429 GLY A CA 1
ATOM 3429 C C . GLY A 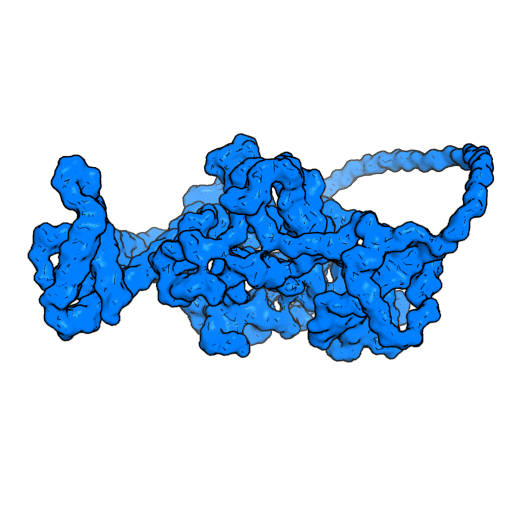1 429 ? 8.755 7.271 -16.151 1.00 87.62 429 GLY A C 1
ATOM 3430 O O . GLY A 1 429 ? 8.925 8.244 -15.411 1.00 87.62 429 GLY A O 1
ATOM 3431 N N . ALA A 1 430 ? 9.726 6.376 -16.358 1.00 92.12 430 ALA A N 1
ATOM 3432 C CA . ALA A 1 430 ? 10.875 6.224 -15.461 1.00 92.12 430 ALA A CA 1
ATOM 3433 C C . ALA A 1 430 ? 11.999 7.267 -15.645 1.00 92.12 430 ALA A C 1
ATOM 3435 O O . ALA A 1 430 ? 12.198 7.822 -16.730 1.00 92.12 430 ALA A O 1
ATOM 3436 N N . ILE A 1 431 ? 12.783 7.486 -14.582 1.00 89.75 431 ILE A N 1
ATOM 3437 C CA . ILE A 1 431 ? 14.050 8.243 -14.585 1.00 89.75 431 ILE A CA 1
ATOM 3438 C C . ILE A 1 431 ? 15.177 7.463 -13.908 1.00 89.75 431 ILE A C 1
ATOM 3440 O O . ILE A 1 431 ? 14.938 6.598 -13.070 1.00 89.75 431 ILE A O 1
ATOM 3444 N N . PHE A 1 432 ? 16.409 7.833 -14.258 1.00 90.50 432 PHE A N 1
ATOM 3445 C CA . PHE A 1 432 ? 17.649 7.303 -13.696 1.00 90.50 432 PHE A CA 1
ATOM 3446 C C . PHE A 1 432 ? 18.348 8.366 -12.854 1.00 90.50 432 PHE A C 1
ATOM 3448 O O . PHE A 1 432 ? 18.705 9.417 -13.399 1.00 90.50 432 PHE A O 1
ATOM 3455 N N . ILE A 1 433 ? 18.602 8.071 -11.582 1.00 88.69 433 ILE A N 1
ATOM 3456 C CA . ILE A 1 433 ? 19.330 8.921 -10.632 1.00 88.69 433 ILE A CA 1
ATOM 3457 C C . ILE A 1 433 ? 20.684 8.239 -10.342 1.00 88.69 433 ILE A C 1
ATOM 3459 O O . ILE A 1 433 ? 20.690 7.169 -9.738 1.00 88.69 433 ILE A O 1
ATOM 3463 N N . PRO A 1 434 ? 21.825 8.757 -10.839 1.00 88.06 434 PRO A N 1
ATOM 3464 C CA . PRO A 1 434 ? 23.147 8.239 -10.472 1.00 88.06 434 PRO A CA 1
ATOM 3465 C C . PRO A 1 434 ? 23.496 8.562 -9.003 1.00 88.06 434 PRO A C 1
ATOM 3467 O O . PRO A 1 434 ? 22.927 9.503 -8.451 1.00 88.06 434 PRO A O 1
ATOM 3470 N N . PRO A 1 435 ? 24.464 7.863 -8.378 1.00 82.44 435 PRO A N 1
ATOM 3471 C CA . PRO A 1 435 ? 24.813 8.078 -6.966 1.00 82.44 435 PRO A CA 1
ATOM 3472 C C . PRO A 1 435 ? 25.296 9.503 -6.658 1.00 82.44 435 PRO A C 1
ATOM 3474 O O . PRO A 1 435 ? 25.013 10.044 -5.595 1.00 82.44 435 PRO A O 1
ATOM 3477 N N . ASN A 1 436 ? 25.978 10.133 -7.621 1.00 81.62 436 ASN A N 1
ATOM 3478 C CA . ASN A 1 436 ? 26.461 11.514 -7.554 1.00 81.62 436 ASN A CA 1
ATOM 3479 C C . ASN A 1 436 ? 25.668 12.431 -8.509 1.00 81.62 436 ASN A C 1
ATOM 3481 O O . ASN A 1 436 ? 26.250 13.108 -9.359 1.00 81.62 436 ASN A O 1
ATOM 3485 N N . ASP A 1 437 ? 24.332 12.412 -8.436 1.00 80.25 437 ASP A N 1
ATOM 3486 C CA . ASP A 1 437 ? 23.486 13.250 -9.296 1.00 80.25 437 ASP A CA 1
ATOM 3487 C C . ASP A 1 437 ? 23.641 14.743 -8.975 1.00 80.25 437 ASP A C 1
ATOM 3489 O O . ASP A 1 437 ? 23.239 15.222 -7.918 1.00 80.25 437 ASP A O 1
ATOM 3493 N N . SER A 1 438 ? 24.227 15.485 -9.914 1.00 79.75 438 SER A N 1
ATOM 3494 C CA . SER A 1 438 ? 24.456 16.929 -9.812 1.00 79.75 438 SER A CA 1
ATOM 3495 C C . SER A 1 438 ? 23.322 17.777 -10.398 1.00 79.75 438 SER A C 1
ATOM 3497 O O . SER A 1 438 ? 23.422 19.006 -10.412 1.00 79.75 438 SER A O 1
ATOM 3499 N N . ARG A 1 439 ? 22.246 17.150 -10.894 1.00 79.31 439 ARG A N 1
ATOM 3500 C CA . ARG A 1 439 ? 21.056 17.865 -11.375 1.00 79.31 439 ARG A CA 1
ATOM 3501 C C . ARG A 1 439 ? 20.272 18.464 -10.200 1.00 79.31 439 ARG A C 1
ATOM 3503 O O . ARG A 1 439 ? 20.145 17.806 -9.166 1.00 79.31 439 ARG A O 1
ATOM 3510 N N . PRO A 1 440 ? 19.697 19.671 -10.346 1.00 75.44 440 PRO A N 1
ATOM 3511 C CA . PRO A 1 440 ? 18.764 20.191 -9.353 1.00 75.44 440 PRO A CA 1
ATOM 3512 C C . PRO A 1 440 ? 17.537 19.259 -9.265 1.00 75.44 440 PRO A C 1
ATOM 3514 O O . PRO A 1 440 ? 17.086 18.770 -10.307 1.00 75.44 440 PRO A O 1
ATOM 3517 N N . PRO A 1 441 ? 16.968 19.000 -8.069 1.00 72.31 441 PRO A N 1
ATOM 3518 C CA . PRO A 1 441 ? 15.776 18.158 -7.915 1.00 72.31 441 PRO A CA 1
ATOM 3519 C C . PRO A 1 441 ? 14.617 18.554 -8.842 1.00 72.31 441 PRO A C 1
ATOM 3521 O O . PRO A 1 441 ? 13.887 17.690 -9.325 1.00 72.31 441 PRO A O 1
ATOM 3524 N N . GLU A 1 442 ? 14.498 19.848 -9.145 1.00 72.62 442 GLU A N 1
ATOM 3525 C CA . GLU A 1 442 ? 13.575 20.449 -10.105 1.00 72.62 442 GLU A CA 1
ATOM 3526 C C . GLU A 1 442 ? 13.607 19.787 -11.495 1.00 72.62 442 GLU A C 1
ATOM 3528 O O . GLU A 1 442 ? 12.544 19.515 -12.053 1.00 72.62 442 GLU A O 1
ATOM 3533 N N . ASP A 1 443 ? 14.787 19.443 -12.023 1.00 70.44 443 ASP A N 1
ATOM 3534 C CA . ASP A 1 443 ? 14.942 18.806 -13.344 1.00 70.44 443 ASP A CA 1
ATOM 3535 C C . ASP A 1 443 ? 14.466 17.337 -13.363 1.00 70.44 443 ASP A C 1
ATOM 3537 O O . ASP A 1 443 ? 14.284 16.742 -14.431 1.00 70.44 443 ASP A O 1
ATOM 3541 N N . LEU A 1 444 ? 14.254 16.736 -12.186 1.00 68.81 444 LEU A N 1
ATOM 3542 C CA . LEU A 1 444 ? 13.736 15.373 -12.016 1.00 68.81 444 LEU A CA 1
ATOM 3543 C C . LEU A 1 444 ? 12.206 15.345 -11.842 1.00 68.81 444 LEU A C 1
ATOM 3545 O O . LEU A 1 444 ? 11.589 14.271 -11.892 1.00 68.81 444 LEU A O 1
ATOM 3549 N N . MET A 1 445 ? 11.571 16.505 -11.644 1.00 65.31 445 MET A N 1
ATOM 3550 C CA . MET A 1 445 ? 10.127 16.629 -11.444 1.00 65.31 445 MET A CA 1
ATOM 3551 C C . MET A 1 445 ? 9.389 16.659 -12.789 1.00 65.31 445 MET A C 1
ATOM 3553 O O . MET A 1 445 ? 9.525 17.592 -13.577 1.00 65.31 445 MET A O 1
ATOM 3557 N N . THR A 1 446 ? 8.556 15.650 -13.063 1.00 58.47 446 THR A N 1
ATOM 3558 C CA . THR A 1 446 ? 7.674 15.650 -14.245 1.00 58.47 446 THR A CA 1
ATOM 3559 C C . THR A 1 446 ? 6.311 15.047 -13.930 1.00 58.47 446 THR A C 1
ATOM 3561 O O . THR A 1 446 ? 6.202 14.146 -13.104 1.00 58.47 446 THR A O 1
ATOM 3564 N N . LEU A 1 447 ? 5.287 15.476 -14.667 1.00 56.47 447 LEU A N 1
ATOM 3565 C CA . LEU A 1 447 ? 3.923 14.954 -14.566 1.00 56.47 447 LEU A CA 1
ATOM 3566 C C . LEU A 1 447 ? 3.852 13.449 -14.898 1.00 56.47 447 LEU A C 1
ATOM 3568 O O . LEU A 1 447 ? 4.032 13.060 -16.050 1.00 56.47 447 LEU A O 1
ATOM 3572 N N . ALA A 1 448 ? 3.538 12.632 -13.891 1.00 60.16 448 ALA A N 1
ATOM 3573 C CA . ALA A 1 448 ? 3.059 11.252 -14.026 1.00 60.16 448 ALA A CA 1
ATOM 3574 C C . ALA A 1 448 ? 1.535 11.187 -13.767 1.00 60.16 448 ALA A C 1
ATOM 3576 O O . ALA A 1 448 ? 0.871 12.232 -13.731 1.00 60.16 448 ALA A O 1
ATOM 3577 N N . THR A 1 449 ? 0.956 9.996 -13.557 1.00 68.00 449 THR A N 1
ATOM 3578 C CA . THR A 1 449 ? -0.448 9.872 -13.122 1.00 68.00 449 THR A CA 1
ATOM 3579 C C . THR A 1 449 ? -0.614 10.469 -11.714 1.00 68.00 449 THR A C 1
ATOM 3581 O O . THR A 1 449 ? -0.393 9.781 -10.719 1.00 68.00 449 THR A O 1
ATOM 3584 N N . LYS A 1 450 ? -1.024 11.748 -11.622 1.00 69.62 450 LYS A N 1
ATOM 3585 C CA . LYS A 1 450 ? -1.152 12.511 -10.356 1.00 69.62 450 LYS A CA 1
ATOM 3586 C C . LYS A 1 450 ? -1.887 11.761 -9.246 1.00 69.62 450 LYS A C 1
ATOM 3588 O O . LYS A 1 450 ? -1.549 11.907 -8.078 1.00 69.62 450 LYS A O 1
ATOM 3593 N N . ASP A 1 451 ? -2.870 10.952 -9.622 1.00 71.19 451 ASP A N 1
ATOM 3594 C CA . ASP A 1 451 ? -3.711 10.186 -8.710 1.00 71.19 451 ASP A CA 1
ATOM 3595 C C . ASP A 1 451 ? -2.963 9.055 -7.974 1.00 71.19 451 ASP A C 1
ATOM 3597 O O . ASP A 1 451 ? -3.528 8.465 -7.054 1.00 71.19 451 ASP A O 1
ATOM 3601 N N . HIS A 1 452 ? -1.713 8.749 -8.348 1.00 80.88 452 HIS A N 1
ATOM 3602 C CA . HIS A 1 452 ? -0.864 7.721 -7.722 1.00 80.88 452 HIS A CA 1
ATOM 3603 C C . HIS A 1 452 ? 0.541 8.223 -7.335 1.00 80.88 452 HIS A C 1
ATOM 3605 O O . HIS A 1 452 ? 1.285 7.496 -6.675 1.00 80.88 452 HIS A O 1
ATOM 3611 N N . SER A 1 453 ? 0.899 9.457 -7.709 1.00 84.00 453 SER A N 1
ATOM 3612 C CA . SER A 1 453 ? 2.184 10.082 -7.380 1.00 84.00 453 SER A CA 1
ATOM 3613 C C . SER A 1 453 ? 2.473 10.096 -5.875 1.00 84.00 453 SER A C 1
ATOM 3615 O O . SER A 1 453 ? 1.582 10.352 -5.063 1.00 84.00 453 SER A O 1
ATOM 3617 N N . ALA A 1 454 ? 3.738 9.887 -5.512 1.00 87.56 454 ALA A N 1
ATOM 3618 C CA . ALA A 1 454 ? 4.227 10.165 -4.165 1.00 87.56 454 ALA A CA 1
ATOM 3619 C C . ALA A 1 454 ? 4.299 11.687 -3.917 1.00 87.56 454 ALA A C 1
ATOM 3621 O O . ALA A 1 454 ? 4.477 12.441 -4.880 1.00 87.56 454 ALA A O 1
ATOM 3622 N N . PRO A 1 455 ? 4.198 12.162 -2.660 1.00 84.44 455 PRO A N 1
ATOM 3623 C CA . PRO A 1 455 ? 4.274 13.589 -2.336 1.00 84.44 455 PRO A CA 1
ATOM 3624 C C . PRO A 1 455 ? 5.501 14.301 -2.929 1.00 84.44 455 PRO A C 1
ATOM 3626 O O . PRO A 1 455 ? 5.371 15.368 -3.517 1.00 84.44 455 PRO A O 1
ATOM 3629 N N . GLU A 1 456 ? 6.685 13.688 -2.867 1.00 82.88 456 GLU A N 1
ATOM 3630 C CA . GLU A 1 456 ? 7.944 14.235 -3.396 1.00 82.88 456 GLU A CA 1
ATOM 3631 C C . GLU A 1 456 ? 8.027 14.315 -4.937 1.00 82.88 456 GLU A C 1
ATOM 3633 O O . GLU A 1 456 ? 9.049 14.714 -5.488 1.00 82.88 456 GLU A O 1
ATOM 3638 N N . MET A 1 457 ? 6.962 13.941 -5.652 1.00 82.44 457 MET A N 1
ATOM 3639 C CA . MET A 1 457 ? 6.840 14.124 -7.102 1.00 82.44 457 MET A CA 1
ATOM 3640 C C . MET A 1 457 ? 6.023 15.370 -7.490 1.00 82.44 457 MET A C 1
ATOM 3642 O O . MET A 1 457 ? 5.960 15.704 -8.676 1.00 82.44 457 MET A O 1
ATOM 3646 N N . ASP A 1 458 ? 5.354 16.035 -6.541 1.00 74.62 458 ASP A N 1
ATOM 3647 C CA . ASP A 1 458 ? 4.557 17.238 -6.805 1.00 74.62 458 ASP A CA 1
ATOM 3648 C C . ASP A 1 458 ? 5.411 18.505 -6.648 1.00 74.62 458 ASP A C 1
ATOM 3650 O O . ASP A 1 458 ? 5.799 18.902 -5.549 1.00 74.62 458 ASP A O 1
ATOM 3654 N N . CYS A 1 459 ? 5.665 19.176 -7.772 1.00 53.84 459 CYS A N 1
ATOM 3655 C CA . CYS A 1 459 ? 6.518 20.360 -7.856 1.00 53.84 459 CYS A CA 1
ATOM 3656 C C . CYS A 1 459 ? 6.017 21.591 -7.083 1.00 53.84 459 CYS A C 1
ATOM 3658 O O . CYS A 1 459 ? 6.740 22.583 -7.001 1.00 53.84 459 CYS A O 1
ATOM 3660 N N . ALA A 1 460 ? 4.802 21.561 -6.527 1.00 53.06 460 ALA A N 1
ATOM 3661 C CA . ALA A 1 460 ? 4.307 22.607 -5.634 1.00 53.06 460 ALA A CA 1
ATOM 3662 C C . ALA A 1 460 ? 4.704 22.404 -4.153 1.00 53.06 460 ALA A C 1
ATOM 3664 O O . ALA A 1 460 ? 4.465 23.299 -3.340 1.00 53.06 460 ALA A O 1
ATOM 3665 N N . LEU A 1 461 ? 5.281 21.254 -3.775 1.00 55.62 461 LEU A N 1
ATOM 3666 C CA . LEU A 1 461 ? 5.472 20.867 -2.374 1.00 55.62 461 LEU A CA 1
ATOM 3667 C C . LEU A 1 461 ? 6.928 20.994 -1.900 1.00 55.62 461 LEU A C 1
ATOM 3669 O O . LEU A 1 461 ? 7.762 20.119 -2.128 1.00 55.62 461 LEU A O 1
ATOM 3673 N N . ARG A 1 462 ? 7.202 22.036 -1.109 1.00 57.56 462 ARG A N 1
ATOM 3674 C CA . ARG A 1 462 ? 8.297 21.999 -0.121 1.00 57.56 462 ARG A CA 1
ATOM 3675 C C . ARG A 1 462 ? 7.860 21.111 1.037 1.00 57.56 462 ARG A C 1
ATOM 3677 O O . ARG A 1 462 ? 6.731 21.269 1.513 1.00 57.56 462 ARG A O 1
ATOM 3684 N N . TYR A 1 463 ? 8.673 20.122 1.420 1.00 53.97 463 TYR A N 1
ATOM 3685 C CA . TYR A 1 463 ? 8.140 19.025 2.231 1.00 53.97 463 TYR A CA 1
ATOM 3686 C C . TYR A 1 463 ? 9.150 18.173 3.016 1.00 53.97 463 TYR A C 1
ATOM 3688 O O . TYR A 1 463 ? 10.330 18.478 3.136 1.00 53.97 463 TYR A O 1
ATOM 3696 N N . GLY A 1 464 ? 8.619 17.124 3.646 1.00 50.84 464 GLY A N 1
ATOM 3697 C CA . GLY A 1 464 ? 9.072 16.584 4.923 1.00 50.84 464 GLY A CA 1
ATOM 3698 C C . GLY A 1 464 ? 8.861 17.573 6.077 1.00 50.84 464 GLY A C 1
ATOM 3699 O O . GLY A 1 464 ? 8.329 18.668 5.902 1.00 50.84 464 GLY A O 1
ATOM 3700 N N . ARG A 1 465 ? 9.364 17.229 7.266 1.00 54.47 465 ARG A N 1
ATOM 3701 C CA . ARG A 1 465 ? 9.633 18.196 8.361 1.00 54.47 465 ARG A CA 1
ATOM 3702 C C . ARG A 1 465 ? 10.861 19.076 8.031 1.00 54.47 465 ARG A C 1
ATOM 3704 O O . ARG A 1 465 ? 11.838 19.077 8.778 1.00 54.47 465 ARG A O 1
ATOM 3711 N N . ARG A 1 466 ? 10.868 19.681 6.838 1.00 55.78 466 ARG A N 1
ATOM 3712 C CA . ARG A 1 466 ? 11.977 20.414 6.195 1.00 55.78 466 ARG A CA 1
ATOM 3713 C C . ARG A 1 466 ? 11.399 21.552 5.326 1.00 55.78 466 ARG A C 1
ATOM 3715 O O . ARG A 1 466 ? 11.687 21.614 4.136 1.00 55.78 466 ARG A O 1
ATOM 3722 N N . ASP A 1 467 ? 10.562 22.423 5.898 1.00 53.00 467 ASP A N 1
ATOM 3723 C CA . ASP A 1 467 ? 9.633 23.340 5.189 1.00 53.00 467 ASP A CA 1
ATOM 3724 C C . ASP A 1 467 ? 10.240 24.301 4.128 1.00 53.00 467 ASP A C 1
ATOM 3726 O O . ASP A 1 467 ? 9.511 24.983 3.405 1.00 53.00 467 ASP A O 1
ATOM 3730 N N . GLU A 1 468 ? 11.565 24.346 3.985 1.00 53.69 468 GLU A N 1
ATOM 3731 C CA . GLU A 1 468 ? 12.290 25.176 3.015 1.00 53.69 468 GLU A CA 1
ATOM 3732 C C . GLU A 1 468 ? 12.893 24.392 1.831 1.00 53.69 468 GLU A C 1
ATOM 3734 O O . GLU A 1 468 ? 13.275 25.012 0.838 1.00 53.69 468 GLU A O 1
ATOM 3739 N N . LEU A 1 469 ? 12.949 23.053 1.892 1.00 60.84 469 LEU A N 1
ATOM 3740 C CA . LEU A 1 469 ? 13.648 22.196 0.922 1.00 60.84 469 LEU A CA 1
ATOM 3741 C C . LEU A 1 469 ? 12.694 21.380 0.031 1.00 60.84 469 LEU A C 1
ATOM 3743 O O . LEU A 1 469 ? 11.621 20.941 0.453 1.00 60.84 469 LEU A O 1
ATOM 3747 N N . ILE A 1 470 ? 13.135 21.128 -1.204 1.00 67.81 470 ILE A N 1
ATOM 3748 C CA . ILE A 1 470 ? 12.550 20.115 -2.093 1.00 67.81 470 ILE A CA 1
ATOM 3749 C C . ILE A 1 470 ? 13.120 18.750 -1.690 1.00 67.81 470 ILE A C 1
ATOM 3751 O O . ILE A 1 470 ? 14.322 18.616 -1.457 1.00 67.81 470 ILE A O 1
ATOM 3755 N N . VAL A 1 471 ? 12.261 17.733 -1.600 1.00 73.88 471 VAL A N 1
ATOM 3756 C CA . VAL A 1 471 ? 12.680 16.350 -1.336 1.00 73.88 471 VAL A CA 1
ATOM 3757 C C . VAL A 1 471 ? 13.016 15.678 -2.673 1.00 73.88 471 VAL A C 1
ATOM 3759 O O . VAL A 1 471 ? 12.161 15.669 -3.557 1.00 73.88 471 VAL A O 1
ATOM 3762 N N . PRO A 1 472 ? 14.228 15.125 -2.866 1.00 79.62 472 PRO A N 1
ATOM 3763 C CA . PRO A 1 472 ? 14.548 14.379 -4.076 1.00 79.62 472 PRO A CA 1
ATOM 3764 C C . PRO A 1 472 ? 13.791 13.045 -4.104 1.00 79.62 472 PRO A C 1
ATOM 3766 O O . PRO A 1 472 ? 13.632 12.377 -3.081 1.00 79.62 472 PRO A O 1
ATOM 3769 N N . GLN A 1 473 ? 13.363 12.631 -5.296 1.00 87.44 473 GLN A N 1
ATOM 3770 C CA . GLN A 1 473 ? 12.798 11.299 -5.512 1.00 87.44 473 GLN A CA 1
ATOM 3771 C C . GLN A 1 473 ? 13.862 10.223 -5.251 1.00 87.44 473 GLN A C 1
ATOM 3773 O O . GLN A 1 473 ? 15.037 10.410 -5.563 1.00 87.44 473 GLN A O 1
ATOM 3778 N N . SER A 1 474 ? 13.455 9.090 -4.683 1.00 89.75 474 SER A N 1
ATOM 3779 C CA . SER A 1 474 ? 14.370 8.034 -4.230 1.00 89.75 474 SER A CA 1
ATOM 3780 C C . SER A 1 474 ? 13.742 6.639 -4.366 1.00 89.75 474 SER A C 1
ATOM 3782 O O . SER A 1 474 ? 12.632 6.485 -4.883 1.00 89.75 474 SER A O 1
ATOM 3784 N N . SER A 1 475 ? 14.396 5.591 -3.854 1.00 94.00 475 SER A N 1
ATOM 3785 C CA . SER A 1 475 ? 13.765 4.268 -3.707 1.00 94.00 475 SER A CA 1
ATOM 3786 C C . SER A 1 475 ? 12.472 4.326 -2.871 1.00 94.00 475 SER A C 1
ATOM 3788 O O . SER A 1 475 ? 11.540 3.558 -3.123 1.00 94.00 475 SER A O 1
ATOM 3790 N N . LYS A 1 476 ? 12.338 5.305 -1.959 1.00 94.25 476 LYS A N 1
ATOM 3791 C CA . LYS A 1 476 ? 11.117 5.575 -1.174 1.00 94.25 476 LYS A CA 1
ATOM 3792 C C . LYS A 1 476 ? 9.927 6.017 -2.035 1.00 94.25 476 LYS A C 1
ATOM 3794 O O . LYS A 1 476 ? 8.778 5.798 -1.641 1.00 94.25 476 LYS A O 1
ATOM 3799 N N . THR A 1 477 ? 10.182 6.584 -3.214 1.00 93.44 477 THR A N 1
ATOM 3800 C CA . THR A 1 477 ? 9.163 6.929 -4.219 1.00 93.44 477 THR A CA 1
ATOM 3801 C C . THR A 1 477 ? 8.593 5.668 -4.875 1.00 93.44 477 THR A C 1
ATOM 3803 O O . THR A 1 477 ? 7.383 5.565 -5.076 1.00 93.44 477 THR A O 1
ATOM 3806 N N . ASN A 1 478 ? 9.431 4.652 -5.120 1.00 97.19 478 ASN A N 1
ATOM 3807 C CA . ASN A 1 478 ? 8.956 3.335 -5.559 1.00 97.19 478 ASN A CA 1
ATOM 3808 C C . ASN A 1 478 ? 8.200 2.609 -4.424 1.00 97.19 478 ASN A C 1
ATOM 3810 O O . ASN A 1 478 ? 7.134 2.051 -4.676 1.00 97.19 478 ASN A O 1
ATOM 3814 N N . VAL A 1 479 ? 8.686 2.667 -3.172 1.00 97.75 479 VAL A N 1
ATOM 3815 C CA . VAL A 1 479 ? 8.000 2.092 -1.987 1.00 97.75 479 VAL A CA 1
ATOM 3816 C C . VAL A 1 479 ? 6.578 2.640 -1.826 1.00 97.75 479 VAL A C 1
ATOM 3818 O O . VAL A 1 479 ? 5.651 1.864 -1.593 1.00 97.75 479 VAL A O 1
ATOM 3821 N N . TRP A 1 480 ? 6.376 3.946 -2.024 1.00 95.06 480 TRP A N 1
ATOM 3822 C CA . TRP A 1 480 ? 5.038 4.545 -2.044 1.00 95.06 480 TRP A CA 1
ATOM 3823 C C . TRP A 1 480 ? 4.129 3.893 -3.095 1.00 95.06 480 TRP A C 1
ATOM 3825 O O . TRP A 1 480 ? 3.015 3.481 -2.778 1.00 95.06 480 TRP A O 1
ATOM 3835 N N . GLY A 1 481 ? 4.619 3.723 -4.328 1.00 94.88 481 GLY A N 1
ATOM 3836 C CA . GLY A 1 481 ? 3.882 3.058 -5.407 1.00 94.88 481 GLY A CA 1
ATOM 3837 C C . GLY A 1 481 ? 3.493 1.608 -5.089 1.00 94.88 481 GLY A C 1
ATOM 3838 O O . GLY A 1 481 ? 2.360 1.202 -5.351 1.00 94.88 481 GLY A O 1
ATOM 3839 N N . ILE A 1 482 ? 4.389 0.848 -4.447 1.00 98.00 482 ILE A N 1
ATOM 3840 C CA . ILE A 1 482 ? 4.097 -0.501 -3.925 1.00 98.00 482 ILE A CA 1
ATOM 3841 C C . ILE A 1 482 ? 2.956 -0.436 -2.892 1.00 98.00 482 ILE A C 1
ATOM 3843 O O . ILE A 1 482 ? 2.009 -1.222 -2.963 1.00 98.00 482 ILE A O 1
ATOM 3847 N N . GLY A 1 483 ? 2.995 0.550 -1.989 1.00 96.38 483 GLY A N 1
ATOM 3848 C CA . GLY A 1 483 ? 1.920 0.836 -1.038 1.00 96.38 483 GLY A CA 1
ATOM 3849 C C . GLY A 1 483 ? 0.578 1.153 -1.709 1.00 96.38 483 GLY A C 1
ATOM 3850 O O . GLY A 1 483 ? -0.444 0.602 -1.302 1.00 96.38 483 GLY A O 1
ATOM 3851 N N . ILE A 1 484 ? 0.564 1.975 -2.767 1.00 93.25 484 ILE A N 1
ATOM 3852 C CA . ILE A 1 484 ? -0.654 2.320 -3.528 1.00 93.25 484 ILE A CA 1
ATOM 3853 C C . ILE A 1 484 ? -1.268 1.067 -4.162 1.00 93.25 484 ILE A C 1
ATOM 3855 O O . ILE A 1 484 ? -2.479 0.858 -4.062 1.00 93.25 484 ILE A O 1
ATOM 3859 N N . ILE A 1 485 ? -0.444 0.222 -4.788 1.00 95.56 485 ILE A N 1
ATOM 3860 C CA . ILE A 1 485 ? -0.877 -1.041 -5.400 1.00 95.56 485 ILE A CA 1
ATOM 3861 C C . ILE A 1 485 ? -1.522 -1.954 -4.350 1.00 95.56 485 ILE A C 1
ATOM 3863 O O . ILE A 1 485 ? -2.667 -2.375 -4.521 1.00 95.56 485 ILE A O 1
ATOM 3867 N N . LEU A 1 486 ? -0.831 -2.216 -3.238 1.00 97.44 486 LEU A N 1
ATOM 3868 C CA . LEU A 1 486 ? -1.322 -3.131 -2.205 1.00 97.44 486 LEU A CA 1
ATOM 3869 C C . LEU A 1 486 ? -2.556 -2.575 -1.483 1.00 97.44 486 LEU A C 1
ATOM 3871 O O . LEU A 1 486 ? -3.529 -3.303 -1.307 1.00 97.44 486 LEU A O 1
ATOM 3875 N N . TYR A 1 487 ? -2.592 -1.280 -1.150 1.00 94.81 487 TYR A N 1
ATOM 3876 C CA . TYR A 1 487 ? -3.771 -0.656 -0.537 1.00 94.81 487 TYR A CA 1
ATOM 3877 C C . TYR A 1 487 ? -5.012 -0.798 -1.431 1.00 94.81 487 TYR A C 1
ATOM 3879 O O . TYR A 1 487 ? -6.103 -1.072 -0.926 1.00 94.81 487 TYR A O 1
ATOM 3887 N N . ARG A 1 488 ? -4.870 -0.663 -2.760 1.00 91.75 488 ARG A N 1
ATOM 3888 C CA . ARG A 1 488 ? -5.970 -0.878 -3.720 1.00 91.75 488 ARG A CA 1
ATOM 3889 C C . ARG A 1 488 ? -6.455 -2.329 -3.737 1.00 91.75 488 ARG A C 1
ATOM 3891 O O . ARG A 1 488 ? -7.663 -2.544 -3.678 1.00 91.75 488 ARG A O 1
ATOM 3898 N N . LEU A 1 489 ? -5.539 -3.301 -3.757 1.00 94.62 489 LEU A N 1
ATOM 3899 C CA . LEU A 1 489 ? -5.873 -4.733 -3.708 1.00 94.62 489 LEU A CA 1
ATOM 3900 C C . LEU A 1 489 ? -6.615 -5.109 -2.411 1.00 94.62 489 LEU A C 1
ATOM 3902 O O . LEU A 1 489 ? -7.618 -5.816 -2.459 1.00 94.62 489 LEU A O 1
ATOM 3906 N N . LEU A 1 490 ? -6.165 -4.594 -1.264 1.00 94.94 490 LEU A N 1
ATOM 3907 C CA . LEU A 1 490 ? -6.746 -4.902 0.048 1.00 94.94 490 LEU A CA 1
ATOM 3908 C C . LEU A 1 490 ? -8.113 -4.233 0.261 1.00 94.94 490 LEU A C 1
ATOM 3910 O O . LEU A 1 490 ? -9.064 -4.880 0.700 1.00 94.94 490 LEU A O 1
ATOM 3914 N N . SER A 1 491 ? -8.229 -2.945 -0.080 1.00 90.25 491 SER A N 1
ATOM 3915 C CA . SER A 1 491 ? -9.456 -2.155 0.118 1.00 90.25 491 SER A CA 1
ATOM 3916 C C . SER A 1 491 ? -10.533 -2.373 -0.951 1.00 90.25 491 SER A C 1
ATOM 3918 O O . SER A 1 491 ? -11.663 -1.928 -0.765 1.00 90.25 491 SER A O 1
ATOM 3920 N N . GLY A 1 492 ? -10.208 -3.000 -2.086 1.00 88.06 492 GLY A N 1
ATOM 3921 C CA . GLY A 1 492 ? -11.125 -3.118 -3.224 1.00 88.06 492 GLY A CA 1
ATOM 3922 C C . GLY A 1 492 ? -11.359 -1.804 -3.988 1.00 88.06 492 GLY A C 1
ATOM 3923 O O . GLY A 1 492 ? -12.201 -1.758 -4.881 1.00 88.06 492 GLY A O 1
ATOM 3924 N N . ARG A 1 493 ? -10.674 -0.708 -3.638 1.00 79.00 493 ARG A N 1
ATOM 3925 C CA . ARG A 1 493 ? -10.961 0.649 -4.144 1.00 79.00 493 ARG A CA 1
ATOM 3926 C C . ARG A 1 493 ? -9.969 1.073 -5.235 1.00 79.00 493 ARG A C 1
ATOM 3928 O O . ARG A 1 493 ? -8.883 0.518 -5.377 1.00 79.00 493 ARG A O 1
ATOM 3935 N N . HIS A 1 494 ? -10.282 2.162 -5.946 1.00 64.75 494 HIS A N 1
ATOM 3936 C CA . HIS A 1 494 ? -9.309 2.858 -6.813 1.00 64.75 494 HIS A CA 1
ATOM 3937 C C . HIS A 1 494 ? -8.132 3.487 -6.029 1.00 64.75 494 HIS A C 1
ATOM 3939 O O . HIS A 1 494 ? -7.186 3.983 -6.638 1.00 64.75 494 HIS A O 1
ATOM 3945 N N . GLY A 1 495 ? -8.162 3.414 -4.693 1.00 59.81 495 GLY A N 1
ATOM 3946 C CA . GLY A 1 495 ? -7.088 3.831 -3.798 1.00 59.81 495 GLY A CA 1
ATOM 3947 C C . GLY A 1 495 ? -7.211 5.282 -3.345 1.00 59.81 495 GLY A C 1
ATOM 3948 O O . GLY A 1 495 ? -8.180 5.966 -3.694 1.00 59.81 495 GLY A O 1
ATOM 3949 N N . PRO A 1 496 ? -6.239 5.761 -2.555 1.00 58.69 496 PRO A N 1
ATOM 3950 C CA . PRO A 1 496 ? -6.180 7.148 -2.138 1.00 58.69 496 PRO A CA 1
ATOM 3951 C C . PRO A 1 496 ? -5.749 8.028 -3.324 1.00 58.69 496 PRO A C 1
ATOM 3953 O O . PRO A 1 496 ? -4.574 8.312 -3.512 1.00 58.69 496 PRO A O 1
ATOM 3956 N N . VAL A 1 497 ? -6.704 8.414 -4.170 1.00 54.97 497 VAL A N 1
ATOM 3957 C CA . VAL A 1 497 ? -6.441 9.240 -5.361 1.00 54.97 497 VAL A CA 1
ATOM 3958 C C . VAL A 1 497 ? -6.336 10.734 -5.037 1.00 54.97 497 VAL A C 1
ATOM 3960 O O . VAL A 1 497 ? -6.932 11.224 -4.075 1.00 54.97 497 VAL A O 1
ATOM 3963 N N . HIS A 1 498 ? -5.606 11.471 -5.873 1.00 46.28 498 HIS A N 1
ATOM 3964 C CA . HIS A 1 498 ? -5.616 12.936 -5.921 1.00 46.28 498 HIS A CA 1
ATOM 3965 C C . HIS A 1 498 ? -6.998 13.442 -6.417 1.00 46.28 498 HIS A C 1
ATOM 3967 O O . HIS A 1 498 ? -7.650 12.755 -7.204 1.00 46.28 498 HIS A O 1
ATOM 3973 N N . PRO A 1 499 ? -7.496 14.624 -5.992 1.00 45.62 499 PRO A N 1
ATOM 3974 C CA . PRO A 1 499 ? -8.854 15.112 -6.304 1.00 45.62 499 PRO A CA 1
ATOM 3975 C C . PRO A 1 499 ? -9.151 15.460 -7.777 1.00 45.62 499 PRO A C 1
ATOM 3977 O O . PRO A 1 499 ? -10.170 16.089 -8.055 1.00 45.62 499 PRO A O 1
ATOM 3980 N N . SER A 1 500 ? -8.313 15.032 -8.724 1.00 45.38 500 SER A N 1
ATOM 3981 C CA . SER A 1 500 ? -8.530 15.155 -10.175 1.00 45.38 500 SER A CA 1
ATOM 3982 C C . SER A 1 500 ? -9.832 14.481 -10.634 1.00 45.38 500 SER A C 1
ATOM 3984 O O . SER A 1 500 ? -10.485 14.944 -11.566 1.00 45.38 500 SER A O 1
ATOM 3986 N N . SER A 1 501 ? -10.196 13.380 -9.971 1.00 44.09 501 SER A N 1
ATOM 3987 C CA . SER A 1 501 ? -11.114 12.359 -10.487 1.00 44.09 501 SER A CA 1
ATOM 3988 C C . SER A 1 501 ? -12.459 12.319 -9.746 1.00 44.09 501 SER A C 1
ATOM 3990 O O . SER A 1 501 ? -12.925 11.253 -9.346 1.00 44.09 501 SER A O 1
ATOM 3992 N N . PHE A 1 502 ? -13.100 13.490 -9.603 1.00 38.88 502 PHE A N 1
ATOM 3993 C CA . PHE A 1 502 ? -14.380 13.720 -8.896 1.00 38.88 502 PHE A CA 1
ATOM 3994 C C . PHE A 1 502 ? -14.330 13.497 -7.361 1.00 38.88 502 PHE A C 1
ATOM 3996 O O . PHE A 1 502 ? -13.408 12.892 -6.820 1.00 38.88 502 PHE A O 1
ATOM 4003 N N . PRO A 1 503 ? -15.265 14.102 -6.603 1.00 41.72 503 PRO A N 1
ATOM 4004 C CA . PRO A 1 503 ? -15.035 15.290 -5.768 1.00 41.72 503 PRO A CA 1
ATOM 4005 C C . PRO A 1 503 ? -14.237 15.060 -4.469 1.00 41.72 503 PRO A C 1
ATOM 4007 O O . PRO A 1 503 ? -14.077 15.986 -3.675 1.00 41.72 503 PRO A O 1
ATOM 4010 N N . ALA A 1 504 ? -13.779 13.836 -4.213 1.00 49.62 504 ALA A N 1
ATOM 4011 C CA . ALA A 1 504 ? -13.253 13.393 -2.927 1.00 49.62 504 ALA A CA 1
ATOM 4012 C C . ALA A 1 504 ? -11.949 12.594 -3.080 1.00 49.62 504 ALA A C 1
ATOM 4014 O O . ALA A 1 504 ? -11.825 11.482 -2.571 1.00 49.62 504 ALA A O 1
ATOM 4015 N N . GLY A 1 505 ? -10.955 13.180 -3.754 1.00 55.31 505 GLY A N 1
ATOM 4016 C CA . GLY A 1 505 ? -9.584 12.682 -3.659 1.00 55.31 505 GLY A CA 1
ATOM 4017 C C . GLY A 1 505 ? -9.111 12.685 -2.206 1.00 55.31 505 GLY A C 1
ATOM 4018 O O . GLY A 1 505 ? -9.218 13.705 -1.518 1.00 55.31 505 GLY A O 1
ATOM 4019 N N . TYR A 1 506 ? -8.626 11.533 -1.745 1.00 59.41 506 TYR A N 1
ATOM 4020 C CA . TYR A 1 506 ? -8.215 11.313 -0.361 1.00 59.41 506 TYR A CA 1
ATOM 4021 C C . TYR A 1 506 ? -6.993 12.158 0.007 1.00 59.41 506 TYR A C 1
ATOM 4023 O O . TYR A 1 506 ? -6.941 12.695 1.113 1.00 59.41 506 TYR A O 1
ATOM 4031 N N . PHE A 1 507 ? -6.042 12.305 -0.922 1.00 70.69 507 PHE A N 1
ATOM 4032 C CA . PHE A 1 507 ? -4.839 13.099 -0.702 1.00 70.69 507 PHE A CA 1
ATOM 4033 C C . PHE A 1 507 ? -5.048 14.572 -1.042 1.00 70.69 507 PHE A C 1
ATOM 4035 O O . PHE A 1 507 ? -5.401 14.932 -2.165 1.00 70.69 507 PHE A O 1
ATOM 4042 N N . GLN A 1 508 ? -4.784 15.435 -0.063 1.00 74.06 508 GLN A N 1
ATOM 4043 C CA . GLN A 1 508 ? -4.729 16.886 -0.209 1.00 74.06 508 GLN A CA 1
ATOM 4044 C C . GLN A 1 508 ? -3.555 17.393 0.629 1.00 74.06 508 GLN A C 1
ATOM 4046 O O . GLN A 1 508 ? -3.692 17.679 1.815 1.00 74.06 508 GLN A O 1
ATOM 4051 N N . TRP A 1 509 ? -2.384 17.497 -0.000 1.00 75.69 509 TRP A N 1
ATOM 4052 C CA . TRP A 1 509 ? -1.092 17.757 0.647 1.00 75.69 509 TRP A CA 1
ATOM 4053 C C . TRP A 1 509 ? -1.029 19.065 1.457 1.00 75.69 509 TRP A C 1
ATOM 4055 O O . TRP A 1 509 ? -0.301 19.159 2.447 1.00 75.69 509 TRP A O 1
ATOM 4065 N N . ALA A 1 510 ? -1.852 20.054 1.104 1.00 73.19 510 ALA A N 1
ATOM 4066 C CA . ALA A 1 510 ? -2.014 21.294 1.864 1.00 73.19 510 ALA A CA 1
ATOM 4067 C C . ALA A 1 510 ? -2.736 21.114 3.221 1.00 73.19 510 ALA A C 1
ATOM 4069 O O . ALA A 1 510 ? -2.624 21.978 4.086 1.00 73.19 510 ALA A O 1
ATOM 4070 N N . LEU A 1 511 ? -3.462 20.010 3.437 1.00 76.06 511 LEU A N 1
ATOM 4071 C CA . LEU A 1 511 ? -4.260 19.766 4.643 1.00 76.06 511 LEU A CA 1
ATOM 4072 C C . LEU A 1 511 ? -3.619 18.684 5.535 1.00 76.06 511 LEU A C 1
ATOM 4074 O O . LEU A 1 511 ? -3.602 17.519 5.134 1.00 76.06 511 LEU A O 1
ATOM 4078 N N . PRO A 1 512 ? -3.172 19.014 6.769 1.00 78.31 512 PRO A N 1
ATOM 4079 C CA . PRO A 1 512 ? -2.644 18.070 7.765 1.00 78.31 512 PRO A CA 1
ATOM 4080 C C . PRO A 1 512 ? -3.387 16.726 7.863 1.00 78.31 512 PRO A C 1
ATOM 4082 O O . PRO A 1 512 ? -2.758 15.675 7.890 1.00 78.31 512 PRO A O 1
ATOM 4085 N N . SER A 1 513 ? -4.721 16.746 7.841 1.00 74.75 513 SER A N 1
ATOM 4086 C CA . SER A 1 513 ? -5.585 15.565 7.984 1.00 74.75 513 SER A CA 1
ATOM 4087 C C . SER A 1 513 ? -5.768 14.708 6.719 1.00 74.75 513 SER A C 1
ATOM 4089 O O . SER A 1 513 ? -6.430 13.675 6.799 1.00 74.75 513 SER A O 1
ATOM 4091 N N . ARG A 1 514 ? -5.209 15.109 5.566 1.00 77.69 514 ARG A N 1
ATOM 4092 C CA . ARG A 1 514 ? -5.349 14.434 4.255 1.00 77.69 514 ARG A CA 1
ATOM 4093 C C . ARG A 1 514 ? -4.001 14.166 3.567 1.00 77.69 514 ARG A C 1
ATOM 4095 O O . ARG A 1 514 ? -3.891 14.198 2.344 1.00 77.69 514 ARG A O 1
ATOM 4102 N N . ARG A 1 515 ? -2.955 13.928 4.358 1.00 81.69 515 ARG A N 1
ATOM 4103 C CA . ARG A 1 515 ? -1.588 13.614 3.888 1.00 81.69 515 ARG A CA 1
ATOM 4104 C C . ARG A 1 515 ? -1.217 12.135 3.965 1.00 81.69 515 ARG A C 1
ATOM 4106 O O . ARG A 1 515 ? -0.229 11.723 3.374 1.00 81.69 515 ARG A O 1
ATOM 4113 N N . GLU A 1 516 ? -2.028 11.353 4.661 1.00 83.75 516 GLU A N 1
ATOM 4114 C CA . GLU A 1 516 ? -1.982 9.894 4.695 1.00 83.75 516 GLU A CA 1
ATOM 4115 C C . GLU A 1 516 ? -3.332 9.346 4.217 1.00 83.75 516 GLU A C 1
ATOM 4117 O O . GLU A 1 516 ? -4.340 10.060 4.316 1.00 83.75 516 GLU A O 1
ATOM 4122 N N . PRO A 1 517 ? -3.387 8.099 3.715 1.00 83.12 517 PRO A N 1
ATOM 4123 C CA . PRO A 1 517 ? -4.660 7.435 3.477 1.00 83.12 517 PRO A CA 1
ATOM 4124 C C . PRO A 1 517 ? -5.453 7.297 4.790 1.00 83.12 517 PRO A C 1
ATOM 4126 O O . PRO A 1 517 ? -4.860 7.236 5.874 1.00 83.12 517 PRO A O 1
ATOM 4129 N N . PRO A 1 518 ? -6.792 7.203 4.729 1.00 82.31 518 PRO A N 1
ATOM 4130 C CA . PRO A 1 518 ? -7.552 6.701 5.862 1.00 82.31 518 PRO A CA 1
ATOM 4131 C C . PRO A 1 518 ? -7.189 5.234 6.118 1.00 82.31 518 PRO A C 1
ATOM 4133 O O . PRO A 1 518 ? -6.750 4.512 5.214 1.00 82.31 518 PRO A O 1
ATOM 4136 N N . ASP A 1 519 ? -7.414 4.794 7.352 1.00 89.50 519 ASP A N 1
ATOM 4137 C CA . ASP A 1 519 ? -7.311 3.382 7.699 1.00 89.50 519 ASP A CA 1
ATOM 4138 C C . ASP A 1 519 ? -8.357 2.554 6.932 1.00 89.50 519 ASP A C 1
ATOM 4140 O O . ASP A 1 519 ? -9.302 3.081 6.332 1.00 89.50 519 ASP A O 1
ATOM 4144 N N . PHE A 1 520 ? -8.175 1.242 6.938 1.00 91.75 520 PHE A N 1
ATOM 4145 C CA . PHE A 1 520 ? -9.059 0.317 6.252 1.00 91.75 520 PHE A CA 1
ATOM 4146 C C . PHE A 1 520 ? -10.452 0.243 6.913 1.00 91.75 520 PHE A C 1
ATOM 4148 O O . PHE A 1 520 ? -10.664 0.675 8.050 1.00 91.75 520 PHE A O 1
ATOM 4155 N N . ASP A 1 521 ? -11.433 -0.281 6.175 1.00 91.38 521 ASP A N 1
ATOM 4156 C CA . ASP A 1 521 ? -12.770 -0.551 6.718 1.00 91.38 521 ASP A CA 1
ATOM 4157 C C . ASP A 1 521 ? -12.764 -1.778 7.653 1.00 91.38 521 ASP A C 1
ATOM 4159 O O . ASP A 1 521 ? -11.869 -2.622 7.578 1.00 91.38 521 ASP A O 1
ATOM 4163 N N . GLU A 1 522 ? -13.752 -1.881 8.547 1.00 90.81 522 GLU A N 1
ATOM 4164 C CA . GLU A 1 522 ? -13.849 -2.957 9.548 1.00 90.81 522 GLU A CA 1
ATOM 4165 C C . GLU A 1 522 ? -13.854 -4.340 8.876 1.00 90.81 522 GLU A C 1
ATOM 4167 O O . GLU A 1 522 ? -13.173 -5.253 9.331 1.00 90.81 522 GLU A O 1
ATOM 4172 N N . SER A 1 523 ? -14.518 -4.467 7.721 1.00 92.50 523 SER A N 1
ATOM 4173 C CA . SER A 1 523 ? -14.556 -5.706 6.930 1.00 92.50 523 SER A CA 1
ATOM 4174 C C . SER A 1 523 ? -13.159 -6.144 6.459 1.00 92.50 523 SER A C 1
ATOM 4176 O O . SER A 1 523 ? -12.825 -7.324 6.500 1.00 92.50 523 SER A O 1
ATOM 4178 N N . THR A 1 524 ? -12.326 -5.188 6.038 1.00 93.94 524 THR A N 1
ATOM 4179 C CA . THR A 1 524 ? -10.923 -5.393 5.641 1.00 93.94 524 THR A CA 1
ATOM 4180 C C . THR A 1 524 ? -10.052 -5.721 6.854 1.00 93.94 524 THR A C 1
ATOM 4182 O O . THR A 1 524 ? -9.271 -6.670 6.809 1.00 93.94 524 THR A O 1
ATOM 4185 N N . ARG A 1 525 ? -10.211 -4.973 7.956 1.00 93.69 525 ARG A N 1
ATOM 4186 C CA . ARG A 1 525 ? -9.469 -5.184 9.213 1.00 93.69 525 ARG A CA 1
ATOM 4187 C C . ARG A 1 525 ? -9.796 -6.519 9.893 1.00 93.69 525 ARG A C 1
ATOM 4189 O O . ARG A 1 525 ? -8.974 -7.024 10.644 1.00 93.69 525 ARG A O 1
ATOM 4196 N N . LEU A 1 526 ? -10.964 -7.095 9.615 1.00 93.56 526 LEU A N 1
ATOM 4197 C CA . LEU A 1 526 ? -11.362 -8.431 10.065 1.00 93.56 526 LEU A CA 1
ATOM 4198 C C . LEU A 1 526 ? -11.045 -9.543 9.042 1.00 93.56 526 LEU A C 1
ATOM 4200 O O . LEU A 1 526 ? -11.349 -10.707 9.311 1.00 93.56 526 LEU A O 1
ATOM 4204 N N . PHE A 1 527 ? -10.488 -9.226 7.867 1.00 94.88 527 PHE A N 1
ATOM 4205 C CA . PHE A 1 527 ? -10.115 -10.222 6.851 1.00 94.88 527 PHE A CA 1
ATOM 4206 C C . PHE A 1 527 ? -8.599 -10.443 6.748 1.00 94.88 527 PHE A C 1
ATOM 4208 O O . PHE A 1 527 ? -8.179 -11.587 6.593 1.00 94.88 527 PHE A O 1
ATOM 4215 N N . TYR A 1 528 ? -7.793 -9.380 6.839 1.00 96.44 528 TYR A N 1
ATOM 4216 C CA . TYR A 1 528 ? -6.331 -9.448 6.698 1.00 96.44 528 TYR A CA 1
ATOM 4217 C C . TYR A 1 528 ? -5.600 -9.249 8.031 1.00 96.44 528 TYR A C 1
ATOM 4219 O O . TYR A 1 528 ? -6.078 -8.523 8.903 1.00 96.44 528 TYR A O 1
ATOM 4227 N N . SER A 1 529 ? -4.402 -9.821 8.164 1.00 95.69 529 SER A N 1
ATOM 4228 C CA . SER A 1 529 ? -3.546 -9.644 9.341 1.00 95.69 529 SER A CA 1
ATOM 4229 C C . SER A 1 529 ? -3.058 -8.201 9.539 1.00 95.69 529 SER A C 1
ATOM 4231 O O . SER A 1 529 ? -2.742 -7.477 8.590 1.00 95.69 529 SER A O 1
ATOM 4233 N N . ASP A 1 530 ? -2.909 -7.794 10.804 1.00 94.12 530 ASP A N 1
ATOM 4234 C CA . ASP A 1 530 ? -2.316 -6.501 11.161 1.00 94.12 530 ASP A CA 1
ATOM 4235 C C . ASP A 1 530 ? -0.860 -6.364 10.672 1.00 94.12 530 ASP A C 1
ATOM 4237 O O . ASP A 1 530 ? -0.434 -5.249 10.370 1.00 94.12 530 ASP A O 1
ATOM 4241 N N . ASP A 1 531 ? -0.102 -7.463 10.535 1.00 94.69 531 ASP A N 1
ATOM 4242 C CA . ASP A 1 531 ? 1.227 -7.447 9.903 1.00 94.69 531 ASP A CA 1
ATOM 4243 C C . ASP A 1 531 ? 1.143 -6.856 8.481 1.00 94.69 531 ASP A C 1
ATOM 4245 O O . ASP A 1 531 ? 1.870 -5.919 8.144 1.00 94.69 531 ASP A O 1
ATOM 4249 N N . LEU A 1 532 ? 0.213 -7.352 7.654 1.00 97.75 532 LEU A N 1
ATOM 4250 C CA . LEU A 1 532 ? 0.042 -6.895 6.274 1.00 97.75 532 LEU A CA 1
ATOM 4251 C C . LEU A 1 532 ? -0.485 -5.456 6.205 1.00 97.75 532 LEU A C 1
ATOM 4253 O O . LEU A 1 532 ? 0.066 -4.619 5.484 1.00 97.75 532 LEU A O 1
ATOM 4257 N N . LEU A 1 533 ? -1.542 -5.156 6.966 1.00 96.88 533 LEU A N 1
ATOM 4258 C CA . LEU A 1 533 ? -2.201 -3.848 6.932 1.00 96.88 533 LEU A CA 1
ATOM 4259 C C . LEU A 1 533 ? -1.256 -2.723 7.383 1.00 96.88 533 LEU A C 1
ATOM 4261 O O . LEU A 1 533 ? -1.212 -1.666 6.749 1.00 96.88 533 LEU A O 1
ATOM 4265 N N . ASN A 1 534 ? -0.460 -2.947 8.435 1.00 95.25 534 ASN A N 1
ATOM 4266 C CA . ASN A 1 534 ? 0.455 -1.924 8.942 1.00 95.25 534 ASN A CA 1
ATOM 4267 C C . ASN A 1 534 ? 1.699 -1.737 8.059 1.00 95.25 534 ASN A C 1
ATOM 4269 O O . ASN A 1 534 ? 2.147 -0.599 7.911 1.00 95.25 534 ASN A O 1
ATOM 4273 N N . LEU A 1 535 ? 2.219 -2.786 7.403 1.00 96.25 535 LEU A N 1
ATOM 4274 C CA . LEU A 1 535 ? 3.299 -2.636 6.415 1.00 96.25 535 LEU A CA 1
ATOM 4275 C C . LEU A 1 535 ? 2.848 -1.832 5.185 1.00 96.25 535 LEU A C 1
ATOM 4277 O O . LEU A 1 535 ? 3.582 -0.960 4.716 1.00 96.25 535 LEU A O 1
ATOM 4281 N N . VAL A 1 536 ? 1.627 -2.061 4.690 1.00 97.25 536 VAL A N 1
ATOM 4282 C CA . VAL A 1 536 ? 1.073 -1.300 3.555 1.00 97.25 536 VAL A CA 1
ATOM 4283 C C . VAL A 1 536 ? 0.832 0.167 3.927 1.00 97.25 536 VAL A C 1
ATOM 4285 O O . VAL A 1 536 ? 1.190 1.058 3.156 1.00 97.25 536 VAL A O 1
ATOM 4288 N N . LEU A 1 537 ? 0.320 0.449 5.131 1.00 95.19 537 LEU A N 1
ATOM 4289 C CA . LEU A 1 537 ? 0.191 1.824 5.636 1.00 95.19 537 LEU A CA 1
ATOM 4290 C C . LEU A 1 537 ? 1.554 2.482 5.927 1.00 95.19 537 LEU A C 1
ATOM 4292 O O . LEU A 1 537 ? 1.688 3.694 5.766 1.00 95.19 537 LEU A O 1
ATOM 4296 N N . ALA A 1 538 ? 2.586 1.714 6.292 1.00 95.75 538 ALA A N 1
ATOM 4297 C CA . ALA A 1 538 ? 3.956 2.216 6.431 1.00 95.75 538 ALA A CA 1
ATOM 4298 C C . ALA A 1 538 ? 4.590 2.591 5.076 1.00 95.75 538 ALA A C 1
ATOM 4300 O O . ALA A 1 538 ? 5.337 3.563 4.999 1.00 95.75 538 ALA A O 1
ATOM 4301 N N . CYS A 1 539 ? 4.249 1.894 3.988 1.00 96.81 539 CYS A N 1
ATOM 4302 C CA . CYS A 1 539 ? 4.656 2.297 2.636 1.00 96.81 539 CYS A CA 1
ATOM 4303 C C . CYS A 1 539 ? 4.030 3.641 2.207 1.00 96.81 539 CYS A C 1
ATOM 4305 O O . CYS A 1 539 ? 4.617 4.356 1.400 1.00 96.81 539 CYS A O 1
ATOM 4307 N N . LEU A 1 540 ? 2.871 4.002 2.773 1.00 93.56 540 LEU A N 1
ATOM 4308 C CA . LEU A 1 540 ? 2.087 5.203 2.448 1.00 93.56 540 LEU A CA 1
ATOM 4309 C C . LEU A 1 540 ? 2.242 6.358 3.458 1.00 93.56 540 LEU A C 1
ATOM 4311 O O . LEU A 1 540 ? 1.351 7.202 3.587 1.00 93.56 540 LEU A O 1
ATOM 4315 N N . ARG A 1 541 ? 3.371 6.431 4.178 1.00 92.12 541 ARG A N 1
ATOM 4316 C CA . ARG A 1 541 ? 3.699 7.601 5.015 1.00 92.12 541 ARG A CA 1
ATOM 4317 C C . ARG A 1 541 ? 4.074 8.809 4.163 1.00 92.12 541 ARG A C 1
ATOM 4319 O O . ARG A 1 541 ? 4.744 8.672 3.143 1.00 92.12 541 ARG A O 1
ATOM 4326 N N . TYR A 1 542 ? 3.666 9.997 4.613 1.00 88.19 542 TYR A N 1
ATOM 4327 C CA . TYR A 1 542 ? 3.946 11.258 3.922 1.00 88.19 542 TYR A CA 1
ATOM 4328 C C . TYR A 1 542 ? 5.453 11.508 3.767 1.00 88.19 542 TYR A C 1
ATOM 4330 O O . TYR A 1 542 ? 5.955 11.599 2.648 1.00 88.19 542 TYR A O 1
ATOM 4338 N N . ASP A 1 543 ? 6.161 11.601 4.895 1.00 86.81 543 ASP A N 1
ATOM 4339 C CA . ASP A 1 543 ? 7.599 11.869 4.949 1.00 86.81 543 ASP A CA 1
ATOM 4340 C C . ASP A 1 543 ? 8.336 10.607 4.470 1.00 86.81 543 ASP A C 1
ATOM 4342 O O . ASP A 1 543 ? 8.084 9.506 4.962 1.00 86.81 543 ASP A O 1
ATOM 4346 N N . ASP A 1 544 ? 9.210 10.739 3.475 1.00 87.81 544 ASP A N 1
ATOM 4347 C CA . ASP A 1 544 ? 9.872 9.614 2.802 1.00 87.81 544 ASP A CA 1
ATOM 4348 C C . ASP A 1 544 ? 10.781 8.815 3.753 1.00 87.81 544 ASP A C 1
ATOM 4350 O O . ASP A 1 544 ? 10.894 7.590 3.650 1.00 87.81 544 ASP A O 1
ATOM 4354 N N . ARG A 1 545 ? 11.347 9.498 4.755 1.00 85.69 545 ARG A N 1
ATOM 4355 C CA . ARG A 1 545 ? 12.140 8.916 5.852 1.00 85.69 545 ARG A CA 1
ATOM 4356 C C . ARG A 1 545 ? 11.303 8.034 6.783 1.00 85.69 545 ARG A C 1
ATOM 4358 O O . ARG A 1 545 ? 11.834 7.100 7.390 1.00 85.69 545 ARG A O 1
ATOM 4365 N N . ASP A 1 546 ? 10.004 8.320 6.871 1.00 90.81 546 ASP A N 1
ATOM 4366 C CA . ASP A 1 546 ? 9.021 7.552 7.634 1.00 90.81 546 ASP A CA 1
ATOM 4367 C C . ASP A 1 546 ? 8.428 6.384 6.813 1.00 90.81 546 ASP A C 1
ATOM 4369 O O . ASP A 1 546 ? 7.561 5.677 7.319 1.00 90.81 546 ASP A O 1
ATOM 4373 N N . ARG A 1 547 ? 8.910 6.118 5.586 1.00 93.81 547 ARG A N 1
ATOM 4374 C CA . ARG A 1 547 ? 8.610 4.890 4.819 1.00 93.81 547 ARG A CA 1
ATOM 4375 C C . ARG A 1 547 ? 9.724 3.841 4.997 1.00 93.81 547 ARG A C 1
ATOM 4377 O O . ARG A 1 547 ? 10.899 4.222 5.072 1.00 93.81 547 ARG A O 1
ATOM 4384 N N . PRO A 1 548 ? 9.412 2.530 4.998 1.00 94.62 548 PRO A N 1
ATOM 4385 C CA . PRO A 1 548 ? 10.403 1.462 5.150 1.00 94.62 548 PRO A CA 1
ATOM 4386 C C . PRO A 1 548 ? 11.435 1.393 4.014 1.00 94.62 548 PRO A C 1
ATOM 4388 O O . PRO A 1 548 ? 11.274 1.997 2.951 1.00 94.62 548 PRO A O 1
ATOM 4391 N N . THR A 1 549 ? 12.568 0.731 4.259 1.00 93.69 549 THR A N 1
ATOM 4392 C CA . THR A 1 549 ? 13.538 0.336 3.215 1.00 93.69 549 THR A CA 1
ATOM 4393 C C . THR A 1 549 ? 13.016 -0.891 2.457 1.00 93.69 549 THR A C 1
ATOM 4395 O O . THR A 1 549 ? 12.165 -1.623 2.967 1.00 93.69 549 THR A O 1
ATOM 4398 N N . LEU A 1 550 ? 13.475 -1.121 1.224 1.00 94.88 550 LEU A N 1
ATOM 4399 C CA . LEU A 1 550 ? 13.064 -2.299 0.442 1.00 94.88 550 LEU A CA 1
ATOM 4400 C C . LEU A 1 550 ? 13.633 -3.587 1.061 1.00 94.88 550 LEU A C 1
ATOM 4402 O O . LEU A 1 550 ? 13.010 -4.644 1.030 1.00 94.88 550 LEU A O 1
ATOM 4406 N N . GLU A 1 551 ? 14.782 -3.436 1.703 1.00 92.31 551 GLU A N 1
ATOM 4407 C CA . GLU A 1 551 ? 15.549 -4.382 2.495 1.00 92.31 551 GLU A CA 1
ATOM 4408 C C . GLU A 1 551 ? 14.765 -4.795 3.758 1.00 92.31 551 GLU A C 1
ATOM 4410 O O . GLU A 1 551 ? 14.566 -5.987 4.001 1.00 92.31 551 GLU A O 1
ATOM 4415 N N . TYR A 1 552 ? 14.207 -3.828 4.503 1.00 92.25 552 TYR A N 1
ATOM 4416 C CA . TYR A 1 552 ? 13.258 -4.098 5.595 1.00 92.25 552 TYR A CA 1
ATOM 4417 C C . TYR A 1 552 ? 11.992 -4.793 5.075 1.00 92.25 552 TYR A C 1
ATOM 4419 O O . TYR A 1 552 ? 11.551 -5.787 5.648 1.00 92.25 552 TYR A O 1
ATOM 4427 N N . LEU A 1 553 ? 11.417 -4.317 3.962 1.00 95.94 553 LEU A N 1
ATOM 4428 C CA . LEU A 1 553 ? 10.199 -4.903 3.397 1.00 95.94 553 LEU A CA 1
ATOM 4429 C C . LEU A 1 553 ? 10.394 -6.360 2.964 1.00 95.94 553 LEU A C 1
ATOM 4431 O O . LEU A 1 553 ? 9.554 -7.196 3.291 1.00 95.94 553 LEU A O 1
ATOM 4435 N N . ILE A 1 554 ? 11.491 -6.706 2.278 1.00 94.62 554 ILE A N 1
ATOM 4436 C CA . ILE A 1 554 ? 11.737 -8.102 1.885 1.00 94.62 554 ILE A CA 1
ATOM 4437 C C . ILE A 1 554 ? 12.022 -8.981 3.108 1.00 94.62 554 ILE A C 1
ATOM 4439 O O . ILE A 1 554 ? 11.649 -10.155 3.103 1.00 94.62 554 ILE A O 1
ATOM 4443 N N . ARG A 1 555 ? 12.621 -8.429 4.173 1.00 92.56 555 ARG A N 1
ATOM 4444 C CA . ARG A 1 555 ? 12.831 -9.126 5.451 1.00 92.56 555 ARG A CA 1
ATOM 4445 C C . ARG A 1 555 ? 11.509 -9.423 6.158 1.00 92.56 555 ARG A C 1
ATOM 4447 O O . ARG A 1 555 ? 11.261 -10.580 6.488 1.00 92.56 555 ARG A O 1
ATOM 4454 N N . GLU A 1 556 ? 10.634 -8.432 6.313 1.00 93.12 556 GLU A N 1
ATOM 4455 C CA . GLU A 1 556 ? 9.324 -8.622 6.949 1.00 93.12 556 GLU A CA 1
ATOM 4456 C C . GLU A 1 556 ? 8.400 -9.516 6.116 1.00 93.12 556 GLU A C 1
ATOM 4458 O O . GLU A 1 556 ? 7.781 -10.425 6.660 1.00 93.12 556 GLU A O 1
ATOM 4463 N N . VAL A 1 557 ? 8.381 -9.367 4.786 1.00 95.25 557 VAL A N 1
ATOM 4464 C CA . VAL A 1 557 ? 7.661 -10.299 3.901 1.00 95.25 557 VAL A CA 1
ATOM 4465 C C . VAL A 1 557 ? 8.217 -11.720 4.040 1.00 95.25 557 VAL A C 1
ATOM 4467 O O . VAL A 1 557 ? 7.436 -12.669 4.062 1.00 95.25 557 VAL A O 1
ATOM 4470 N N . ARG A 1 558 ? 9.539 -11.912 4.182 1.00 93.38 558 ARG A N 1
ATOM 4471 C CA . ARG A 1 558 ? 10.136 -13.234 4.459 1.00 93.38 558 ARG A CA 1
ATOM 4472 C C . ARG A 1 558 ? 9.732 -13.777 5.839 1.00 93.38 558 ARG A C 1
ATOM 4474 O O . ARG A 1 558 ? 9.422 -14.965 5.898 1.00 93.38 558 ARG A O 1
ATOM 4481 N N . ARG A 1 559 ? 9.683 -12.944 6.891 1.00 92.50 559 ARG A N 1
ATOM 4482 C CA . ARG A 1 559 ? 9.238 -13.308 8.257 1.00 92.50 559 ARG A CA 1
ATOM 4483 C C . ARG A 1 559 ? 7.772 -13.742 8.275 1.00 92.50 559 ARG A C 1
ATOM 4485 O O . ARG A 1 559 ? 7.485 -14.888 8.602 1.00 92.50 559 ARG A O 1
ATOM 4492 N N . CYS A 1 560 ? 6.866 -12.870 7.832 1.00 94.75 560 CYS A N 1
ATOM 4493 C CA . CYS A 1 560 ? 5.417 -13.108 7.792 1.00 94.75 560 CYS A CA 1
ATOM 4494 C C . CYS A 1 560 ? 4.997 -14.240 6.843 1.00 94.75 560 CYS A C 1
ATOM 4496 O O . CYS A 1 560 ? 3.819 -14.572 6.772 1.00 94.75 560 CYS A O 1
ATOM 4498 N N . THR A 1 561 ? 5.935 -14.814 6.085 1.00 94.50 561 THR A N 1
ATOM 4499 C CA . THR A 1 561 ? 5.698 -15.945 5.183 1.00 94.50 561 THR A CA 1
ATOM 4500 C C . THR A 1 561 ? 6.756 -17.042 5.358 1.00 94.50 561 THR A C 1
ATOM 4502 O O . THR A 1 561 ? 7.236 -17.635 4.385 1.00 94.50 561 THR A O 1
ATOM 4505 N N . ASN A 1 562 ? 7.196 -17.280 6.597 1.00 89.19 562 ASN A N 1
ATOM 4506 C CA . ASN A 1 562 ? 8.099 -18.376 6.937 1.00 89.19 562 ASN A CA 1
ATOM 4507 C C . ASN A 1 562 ? 7.298 -19.641 7.315 1.00 89.19 562 ASN A C 1
ATOM 4509 O O . ASN A 1 562 ? 6.808 -19.717 8.440 1.00 89.19 562 ASN A O 1
ATOM 4513 N N . PRO A 1 563 ? 7.225 -20.682 6.462 1.00 79.69 563 PRO A N 1
ATOM 4514 C CA . PRO A 1 563 ? 6.452 -21.890 6.767 1.00 79.69 563 PRO A CA 1
ATOM 4515 C C . PRO A 1 563 ? 7.047 -22.740 7.906 1.00 79.69 563 PRO A C 1
ATOM 4517 O O . PRO A 1 563 ? 6.417 -23.702 8.337 1.00 79.69 563 PRO A O 1
ATOM 4520 N N . HIS A 1 564 ? 8.244 -22.402 8.403 1.00 81.38 564 HIS A N 1
ATOM 4521 C CA . HIS A 1 564 ? 8.833 -23.007 9.604 1.00 81.38 564 HIS A CA 1
ATOM 4522 C C . HIS A 1 564 ? 8.354 -22.347 10.912 1.00 81.38 564 HIS A C 1
ATOM 4524 O O . HIS A 1 564 ? 8.623 -22.888 11.981 1.00 81.38 564 HIS A O 1
ATOM 4530 N N . SER A 1 565 ? 7.615 -21.232 10.829 1.00 81.25 565 SER A N 1
ATOM 4531 C CA . SER A 1 565 ? 6.931 -20.562 11.945 1.00 81.25 565 SER A CA 1
ATOM 4532 C C . SER A 1 565 ? 5.404 -20.562 11.712 1.00 81.25 565 SER A C 1
ATOM 4534 O O . SER A 1 565 ? 4.849 -19.514 11.382 1.00 81.25 565 SER A O 1
ATOM 4536 N N . PRO A 1 566 ? 4.670 -21.689 11.845 1.00 73.62 566 PRO A N 1
ATOM 4537 C CA . PRO A 1 566 ? 3.258 -21.758 11.435 1.00 73.62 566 PRO A CA 1
ATOM 4538 C C . PRO A 1 566 ? 2.308 -20.789 12.162 1.00 73.62 566 PRO A C 1
ATOM 4540 O O . PRO A 1 566 ? 1.260 -20.448 11.625 1.00 73.62 566 PRO A O 1
ATOM 4543 N N . GLU A 1 567 ? 2.671 -20.331 13.362 1.00 74.56 567 GLU A N 1
ATOM 4544 C CA . GLU A 1 567 ? 1.918 -19.337 14.149 1.00 74.56 567 GLU A CA 1
ATOM 4545 C C . GLU A 1 567 ? 2.140 -17.888 13.647 1.00 74.56 567 GLU A C 1
ATOM 4547 O O . GLU A 1 567 ? 1.319 -16.993 13.877 1.00 74.56 567 GLU A O 1
ATOM 4552 N N . GLU A 1 568 ? 3.227 -17.658 12.904 1.00 80.12 568 GLU A N 1
ATOM 4553 C CA . GLU A 1 568 ? 3.597 -16.376 12.289 1.00 80.12 568 GLU A CA 1
ATOM 4554 C C . GLU A 1 568 ? 3.294 -16.326 10.779 1.00 80.12 568 GLU A C 1
ATOM 4556 O O . GLU A 1 568 ? 3.221 -15.238 10.209 1.00 80.12 568 GLU A O 1
ATOM 4561 N N . ASP A 1 569 ? 3.102 -17.478 10.120 1.00 90.50 569 ASP A N 1
ATOM 4562 C CA . ASP A 1 569 ? 2.935 -17.583 8.665 1.00 90.50 569 ASP A CA 1
ATOM 4563 C C . ASP A 1 569 ? 1.563 -17.086 8.171 1.00 90.50 569 ASP A C 1
ATOM 4565 O O . ASP A 1 569 ? 0.590 -17.831 8.012 1.00 90.50 569 ASP A O 1
ATOM 4569 N N . ARG A 1 570 ? 1.516 -15.796 7.836 1.00 93.69 570 ARG A N 1
ATOM 4570 C CA . ARG A 1 570 ? 0.375 -15.108 7.220 1.00 93.69 570 ARG A CA 1
ATOM 4571 C C . ARG A 1 570 ? 0.108 -15.548 5.772 1.00 93.69 570 ARG A C 1
ATOM 4573 O O . ARG A 1 570 ? -0.940 -15.221 5.219 1.00 93.69 570 ARG A O 1
ATOM 4580 N N . ALA A 1 571 ? 0.997 -16.335 5.155 1.00 92.56 571 ALA A N 1
ATOM 4581 C CA . ALA A 1 571 ? 0.748 -17.003 3.876 1.00 92.56 571 ALA A CA 1
ATOM 4582 C C . ALA A 1 571 ? 0.108 -18.402 4.018 1.00 92.56 571 ALA A C 1
ATOM 4584 O O . ALA A 1 571 ? -0.003 -19.120 3.018 1.00 92.56 571 ALA A O 1
ATOM 4585 N N . ALA A 1 572 ? -0.344 -18.791 5.218 1.00 89.75 572 ALA A N 1
ATOM 4586 C CA . ALA A 1 572 ? -1.096 -20.024 5.483 1.00 89.75 572 ALA A CA 1
ATOM 4587 C C . ALA A 1 572 ? -0.398 -21.310 4.979 1.00 89.75 572 ALA A C 1
ATOM 4589 O O . ALA A 1 572 ? -1.042 -22.249 4.499 1.00 89.75 572 ALA A O 1
ATOM 4590 N N . GLY A 1 573 ? 0.936 -21.347 5.033 1.00 89.62 573 GLY A N 1
ATOM 4591 C CA . GLY A 1 573 ? 1.759 -22.452 4.551 1.00 89.62 573 GLY A CA 1
ATOM 4592 C C . GLY A 1 573 ? 1.836 -22.584 3.030 1.00 89.62 573 GLY A C 1
ATOM 4593 O O . GLY A 1 573 ? 2.468 -23.529 2.562 1.00 89.62 573 GLY A O 1
ATOM 4594 N N . LEU A 1 574 ? 1.204 -21.706 2.237 1.00 91.38 574 LEU A N 1
ATOM 4595 C CA . LEU A 1 574 ? 1.085 -21.885 0.782 1.00 91.38 574 LEU A CA 1
ATOM 4596 C C . LEU A 1 574 ? 2.393 -21.625 0.026 1.00 91.38 574 LEU A C 1
ATOM 4598 O O . LEU A 1 574 ? 2.633 -22.247 -1.005 1.00 91.38 574 LEU A O 1
ATOM 4602 N N . LYS A 1 575 ? 3.265 -20.749 0.538 1.00 92.25 575 LYS A N 1
ATOM 4603 C CA . LYS A 1 575 ? 4.476 -20.267 -0.154 1.00 92.25 575 LYS A CA 1
ATOM 4604 C C . LYS A 1 575 ? 5.340 -21.371 -0.770 1.00 92.25 575 LYS A C 1
ATOM 4606 O O . LYS A 1 575 ? 5.797 -21.207 -1.895 1.00 92.25 575 LYS A O 1
ATOM 4611 N N . ASN A 1 576 ? 5.534 -22.493 -0.077 1.00 89.50 576 ASN A N 1
ATOM 4612 C CA . ASN A 1 576 ? 6.390 -23.585 -0.555 1.00 89.50 576 ASN A CA 1
ATOM 4613 C C . ASN A 1 576 ? 5.610 -24.733 -1.231 1.00 89.50 576 ASN A C 1
ATOM 4615 O O . ASN A 1 576 ? 6.231 -25.694 -1.693 1.00 89.50 576 ASN A O 1
ATOM 4619 N N . ARG A 1 577 ? 4.274 -24.668 -1.316 1.00 88.19 577 ARG A N 1
ATOM 4620 C CA . ARG A 1 577 ? 3.433 -25.754 -1.855 1.00 88.19 577 ARG A CA 1
ATOM 4621 C C . ARG A 1 577 ? 3.544 -25.897 -3.373 1.00 88.19 577 ARG A C 1
ATOM 4623 O O . ARG A 1 577 ? 4.225 -25.121 -4.043 1.00 88.19 577 ARG A O 1
ATOM 4630 N N . ARG A 1 578 ? 2.922 -26.947 -3.913 1.00 86.94 578 ARG A N 1
ATOM 4631 C CA . ARG A 1 578 ? 2.813 -27.197 -5.359 1.00 86.94 578 ARG A CA 1
ATOM 4632 C C . ARG A 1 578 ? 1.644 -26.399 -5.944 1.00 86.94 578 ARG A C 1
ATOM 4634 O O . ARG A 1 578 ? 0.731 -26.031 -5.221 1.00 86.94 578 ARG A O 1
ATOM 4641 N N . GLU A 1 579 ? 1.681 -26.165 -7.251 1.00 82.00 579 GLU A N 1
ATOM 4642 C CA . GLU A 1 579 ? 0.642 -25.451 -8.015 1.00 82.00 579 GLU A CA 1
ATOM 4643 C C . GLU A 1 579 ? -0.770 -26.044 -7.849 1.00 82.00 579 GLU A C 1
ATOM 4645 O O . GLU A 1 579 ? -1.725 -25.299 -7.665 1.00 82.00 579 GLU A O 1
ATOM 4650 N N . ASN A 1 580 ? -0.886 -27.377 -7.834 1.00 81.25 580 ASN A N 1
ATOM 4651 C CA . ASN A 1 580 ? -2.152 -28.117 -7.754 1.00 81.25 580 ASN A CA 1
ATOM 4652 C C . ASN A 1 580 ? -2.475 -28.578 -6.314 1.00 81.25 580 ASN A C 1
ATOM 4654 O O . ASN A 1 580 ? -2.953 -29.691 -6.112 1.00 81.25 580 ASN A O 1
ATOM 4658 N N . ASP A 1 581 ? -2.115 -27.785 -5.303 1.00 84.69 581 ASP A N 1
ATOM 4659 C CA . ASP A 1 581 ? -2.432 -28.073 -3.897 1.00 84.69 581 ASP A CA 1
ATOM 4660 C C . ASP A 1 581 ? -3.823 -27.532 -3.526 1.00 84.69 581 ASP A C 1
ATOM 4662 O O . ASP A 1 581 ? -4.138 -26.386 -3.844 1.00 84.69 581 ASP A O 1
ATOM 4666 N N . GLU A 1 582 ? -4.624 -28.322 -2.800 1.00 79.12 582 GLU A N 1
ATOM 4667 C CA . GLU A 1 582 ? -5.986 -27.971 -2.342 1.00 79.12 582 GLU A CA 1
ATOM 4668 C C . GLU A 1 582 ? -6.057 -26.620 -1.597 1.00 79.12 582 GLU A C 1
ATOM 4670 O O . GLU A 1 582 ? -7.098 -25.963 -1.546 1.00 79.12 582 GLU A O 1
ATOM 4675 N N . GLY A 1 583 ? -4.941 -26.161 -1.017 1.00 75.38 583 GLY A N 1
ATOM 4676 C CA . GLY A 1 583 ? -4.823 -24.832 -0.422 1.00 75.38 583 GLY A CA 1
ATOM 4677 C C . GLY A 1 583 ? -5.135 -23.680 -1.387 1.00 75.38 583 GLY A C 1
ATOM 4678 O O . GLY A 1 583 ? -5.605 -22.639 -0.930 1.00 75.38 583 GLY A O 1
ATOM 4679 N N . TYR A 1 584 ? -4.926 -23.871 -2.694 1.00 79.44 584 TYR A N 1
ATOM 4680 C CA . TYR A 1 584 ? -5.189 -22.895 -3.757 1.00 79.44 584 TYR A CA 1
ATOM 4681 C C . TYR A 1 584 ? -6.596 -22.996 -4.373 1.00 79.44 584 TYR A C 1
ATOM 4683 O O . TYR A 1 584 ? -6.894 -22.280 -5.329 1.00 79.44 584 TYR A O 1
ATOM 4691 N N . GLU A 1 585 ? -7.486 -23.848 -3.856 1.00 76.38 585 GLU A N 1
ATOM 4692 C CA . GLU A 1 585 ? -8.834 -23.978 -4.417 1.00 76.38 585 GLU A CA 1
ATOM 4693 C C . GLU A 1 585 ? -9.749 -22.787 -4.084 1.00 76.38 585 GLU A C 1
ATOM 4695 O O . GLU A 1 585 ? -9.684 -22.159 -3.016 1.00 76.38 585 GLU A O 1
ATOM 4700 N N . VAL A 1 586 ? -10.620 -22.456 -5.043 1.00 60.38 586 VAL A N 1
ATOM 4701 C CA . VAL A 1 586 ? -11.557 -21.329 -4.958 1.00 60.38 586 VAL A CA 1
ATOM 4702 C C . VAL A 1 586 ? -12.598 -21.613 -3.877 1.00 60.38 586 VAL A C 1
ATOM 4704 O O . VAL A 1 586 ? -13.381 -22.550 -3.986 1.00 60.38 586 VAL A O 1
ATOM 4707 N N . GLY A 1 587 ? -12.612 -20.774 -2.841 1.00 60.62 587 GLY A N 1
ATOM 4708 C CA . GLY A 1 587 ? -13.417 -20.967 -1.630 1.00 60.62 587 GLY A CA 1
ATOM 4709 C C . GLY A 1 587 ? -12.576 -21.142 -0.362 1.00 60.62 587 GLY A C 1
ATOM 4710 O O . GLY A 1 587 ? -13.092 -20.901 0.725 1.00 60.62 587 GLY A O 1
ATOM 4711 N N . ARG A 1 588 ? -11.281 -21.474 -0.493 1.00 73.31 588 ARG A N 1
ATOM 4712 C CA . ARG A 1 588 ? -10.308 -21.439 0.611 1.00 73.31 588 ARG A CA 1
ATOM 4713 C C . ARG A 1 588 ? -9.352 -20.256 0.467 1.00 73.31 588 ARG A C 1
ATOM 4715 O O . ARG A 1 588 ? -9.535 -19.253 1.144 1.00 73.31 588 ARG A O 1
ATOM 4722 N N . TRP A 1 589 ? -8.392 -20.343 -0.456 1.00 86.19 589 TRP A N 1
ATOM 4723 C CA . TRP A 1 589 ? -7.502 -19.227 -0.814 1.00 86.19 589 TRP A CA 1
ATOM 4724 C C . TRP A 1 589 ? -7.317 -19.054 -2.332 1.00 86.19 589 TRP A C 1
ATOM 4726 O O . TRP A 1 589 ? -6.484 -18.262 -2.760 1.00 86.19 589 TRP A O 1
ATOM 4736 N N . GLY A 1 590 ? -8.084 -19.755 -3.171 1.00 86.44 590 GLY A N 1
ATOM 4737 C CA . GLY A 1 590 ? -7.993 -19.609 -4.624 1.00 86.44 590 GLY A CA 1
ATOM 4738 C C . GLY A 1 590 ? -8.338 -18.205 -5.124 1.00 86.44 590 GLY A C 1
ATOM 4739 O O . GLY A 1 590 ? -9.366 -17.627 -4.760 1.00 86.44 590 GLY A O 1
ATOM 4740 N N . LEU A 1 591 ? -7.478 -17.670 -5.992 1.00 91.12 591 LEU A N 1
ATOM 4741 C CA . LEU A 1 591 ? -7.640 -16.363 -6.625 1.00 91.12 591 LEU A CA 1
ATOM 4742 C C . LEU A 1 591 ? -8.480 -16.487 -7.906 1.00 91.12 591 LEU A C 1
ATOM 4744 O O . LEU A 1 591 ? -8.180 -17.305 -8.776 1.00 91.12 591 LEU A O 1
ATOM 4748 N N . ASN A 1 592 ? -9.507 -15.649 -8.059 1.00 87.62 592 ASN A N 1
ATOM 4749 C CA . ASN A 1 592 ? -10.310 -15.604 -9.280 1.00 87.62 592 ASN A CA 1
ATOM 4750 C C . ASN A 1 592 ? -9.563 -14.837 -10.382 1.00 87.62 592 ASN A C 1
ATOM 4752 O O . ASN A 1 592 ? -9.599 -13.607 -10.413 1.00 87.62 592 ASN A O 1
ATOM 4756 N N . VAL A 1 593 ? -8.889 -15.567 -11.272 1.00 86.69 593 VAL A N 1
ATOM 4757 C CA . VAL A 1 593 ? -8.141 -15.012 -12.411 1.00 86.69 593 VAL A CA 1
ATOM 4758 C C . VAL A 1 593 ? -8.729 -15.431 -13.752 1.00 86.69 593 VAL A C 1
ATOM 4760 O O . VAL A 1 593 ? -9.227 -16.547 -13.928 1.00 86.69 593 VAL A O 1
ATOM 4763 N N . ARG A 1 594 ? -8.592 -14.545 -14.741 1.00 86.06 594 ARG A N 1
ATOM 4764 C CA . ARG A 1 594 ? -8.804 -14.855 -16.155 1.00 86.06 594 ARG A CA 1
ATOM 4765 C C . ARG A 1 594 ? -7.957 -16.070 -16.554 1.00 86.06 594 ARG A C 1
ATOM 4767 O O . ARG A 1 594 ? -6.796 -16.171 -16.179 1.00 86.06 594 ARG A O 1
ATOM 4774 N N . ARG A 1 595 ? -8.519 -16.980 -17.354 1.00 86.81 595 ARG A N 1
ATOM 4775 C CA . ARG A 1 595 ? -7.778 -18.121 -17.925 1.00 86.81 595 ARG A CA 1
ATOM 4776 C C . ARG A 1 595 ? -6.841 -17.661 -19.046 1.00 86.81 595 ARG A C 1
ATOM 4778 O O . ARG A 1 595 ? -7.204 -16.770 -19.813 1.00 86.81 595 ARG A O 1
ATOM 4785 N N . ASP A 1 596 ? -5.699 -18.335 -19.196 1.00 90.25 596 ASP A N 1
ATOM 4786 C CA . ASP A 1 596 ? -4.794 -18.152 -20.340 1.00 90.25 596 ASP A CA 1
ATOM 4787 C C . ASP A 1 596 ? -5.468 -18.620 -21.643 1.00 90.25 596 ASP A C 1
ATOM 4789 O O . ASP A 1 596 ? -5.424 -19.796 -22.010 1.00 90.25 596 ASP A O 1
ATOM 4793 N N . GLY A 1 597 ? -6.128 -17.682 -22.324 1.00 87.12 597 GLY A N 1
ATOM 4794 C CA . GLY A 1 597 ? -6.809 -17.913 -23.600 1.00 87.12 597 GLY A CA 1
ATOM 4795 C C . GLY A 1 597 ? -5.866 -18.081 -24.793 1.00 87.12 597 GLY A C 1
ATOM 4796 O O . GLY A 1 597 ? -6.330 -18.433 -25.869 1.00 87.12 597 GLY A O 1
ATOM 4797 N N . TRP A 1 598 ? -4.561 -17.862 -24.610 1.00 89.06 598 TRP A N 1
ATOM 4798 C CA . TRP A 1 598 ? -3.541 -17.949 -25.660 1.00 89.06 598 TRP A CA 1
ATOM 4799 C C . TRP A 1 598 ? -2.407 -18.886 -25.231 1.00 89.06 598 TRP A C 1
ATOM 4801 O O . TRP A 1 598 ? -1.238 -18.654 -25.537 1.00 89.06 598 TRP A O 1
ATOM 4811 N N . ARG A 1 599 ? -2.730 -19.922 -24.451 1.00 90.75 599 ARG A N 1
ATOM 4812 C CA . ARG A 1 599 ? -1.760 -20.863 -23.882 1.00 90.75 599 ARG A CA 1
ATOM 4813 C C . ARG A 1 599 ? -0.976 -21.592 -24.976 1.00 90.75 599 ARG A C 1
ATOM 4815 O O . ARG A 1 599 ? -1.555 -22.113 -25.928 1.00 90.75 599 ARG A O 1
ATOM 4822 N N . VAL A 1 600 ? 0.342 -21.681 -24.794 1.00 90.81 600 VAL A N 1
ATOM 4823 C CA . VAL A 1 600 ? 1.244 -22.471 -25.651 1.00 90.81 600 VAL A CA 1
ATOM 4824 C C . VAL A 1 600 ? 0.714 -23.909 -25.783 1.00 90.81 600 VAL A C 1
ATOM 4826 O O . VAL A 1 600 ? 0.313 -24.526 -24.795 1.00 90.81 600 VAL A O 1
ATOM 4829 N N . GLY A 1 601 ? 0.670 -24.429 -27.011 1.00 89.50 601 GLY A N 1
ATOM 4830 C CA . GLY A 1 601 ? 0.139 -25.755 -27.351 1.00 89.50 601 GLY A CA 1
ATOM 4831 C C . GLY A 1 601 ? -1.352 -25.824 -27.730 1.00 89.50 601 GLY A C 1
ATOM 4832 O O . GLY A 1 601 ? -1.772 -26.869 -28.244 1.00 89.50 601 GLY A O 1
ATOM 4833 N N . LEU A 1 602 ? -2.134 -24.749 -27.530 1.00 87.94 602 LEU A N 1
ATOM 4834 C CA . LEU A 1 602 ? -3.475 -24.596 -28.126 1.00 87.94 602 LEU A CA 1
ATOM 4835 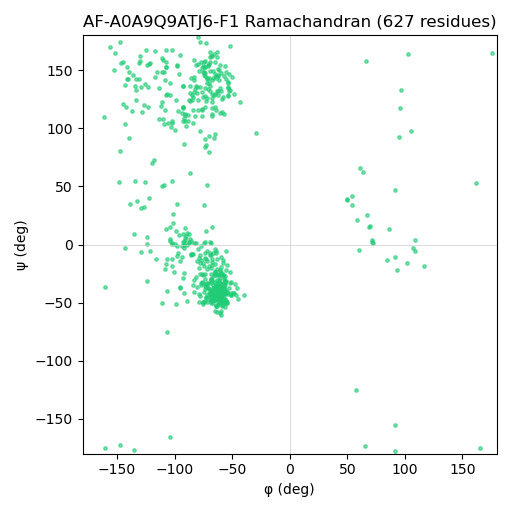C C . LEU A 1 602 ? -3.372 -24.398 -29.645 1.00 87.94 602 LEU A C 1
ATOM 4837 O O . LEU A 1 602 ? -2.397 -23.810 -30.119 1.00 87.94 602 LEU A O 1
ATOM 4841 N N . ALA A 1 603 ? -4.370 -24.854 -30.403 1.00 85.06 603 ALA A N 1
ATOM 4842 C CA . ALA A 1 603 ? -4.440 -24.606 -31.842 1.00 85.06 603 ALA A CA 1
ATOM 4843 C C . ALA A 1 603 ? -5.044 -23.222 -32.143 1.00 85.06 603 ALA A C 1
ATOM 4845 O O . ALA A 1 603 ? -6.007 -22.796 -31.506 1.00 85.06 603 ALA A O 1
ATOM 4846 N N . LEU A 1 604 ? -4.521 -22.528 -33.159 1.00 79.69 604 LEU A N 1
ATOM 4847 C CA . LEU A 1 604 ? -4.944 -21.164 -33.512 1.00 79.69 604 LEU A CA 1
ATOM 4848 C C . LEU A 1 604 ? -6.437 -21.068 -33.904 1.00 79.69 604 LEU A C 1
ATOM 4850 O O . LEU A 1 604 ? -7.065 -20.029 -33.708 1.00 79.69 604 LEU A O 1
ATOM 4854 N N . GLY A 1 605 ? -7.028 -22.162 -34.397 1.00 70.06 605 GLY A N 1
ATOM 4855 C CA . GLY A 1 605 ? -8.466 -22.251 -34.675 1.00 70.06 605 GLY A CA 1
ATOM 4856 C C . GLY A 1 605 ? -9.356 -22.363 -33.426 1.00 70.06 605 GLY A C 1
ATOM 4857 O O . GLY A 1 605 ? -10.508 -21.944 -33.467 1.00 70.06 605 GLY A O 1
ATOM 4858 N N . GLU A 1 606 ? -8.839 -22.879 -32.305 1.00 68.38 606 GLU A N 1
ATOM 4859 C CA . GLU A 1 606 ? -9.598 -23.043 -31.049 1.00 68.38 606 GLU A CA 1
ATOM 4860 C C . GLU A 1 606 ? -9.772 -21.713 -30.299 1.00 68.38 606 GLU A C 1
ATOM 4862 O O . GLU A 1 606 ? -10.724 -21.535 -29.543 1.00 68.38 606 GLU A O 1
ATOM 4867 N N . VAL A 1 607 ? -8.859 -20.764 -30.522 1.00 66.56 607 VAL A N 1
ATOM 4868 C CA . VAL A 1 607 ? -8.788 -19.471 -29.818 1.00 66.56 607 VAL A CA 1
ATOM 4869 C C . VAL A 1 607 ? -9.574 -18.348 -30.515 1.00 66.56 607 VAL A C 1
ATOM 4871 O O . VAL A 1 607 ? -9.411 -17.174 -30.192 1.00 66.56 607 VAL A O 1
ATOM 4874 N N . GLY A 1 608 ? -10.451 -18.692 -31.467 1.00 54.75 608 GLY A N 1
ATOM 4875 C CA . GLY A 1 608 ? -11.393 -17.752 -32.092 1.00 54.75 608 GLY A CA 1
ATOM 4876 C C . GLY A 1 608 ? -10.742 -16.668 -32.958 1.00 54.75 608 GLY A C 1
ATOM 4877 O O . GLY A 1 608 ? -11.312 -15.588 -33.117 1.00 54.75 608 GLY A O 1
ATOM 4878 N N . PHE A 1 609 ? -9.547 -16.926 -33.496 1.00 51.72 609 PHE A N 1
ATOM 4879 C CA . PHE A 1 609 ? -8.760 -15.944 -34.241 1.00 51.72 609 PHE A CA 1
ATOM 4880 C C . PHE A 1 609 ? -9.357 -15.652 -35.633 1.00 51.72 609 PHE A C 1
ATOM 4882 O O . PHE A 1 609 ? -8.965 -16.239 -36.641 1.00 51.72 609 PHE A O 1
ATOM 4889 N N . VAL A 1 610 ? -10.314 -14.723 -35.699 1.00 43.69 610 VAL A N 1
ATOM 4890 C CA . VAL A 1 610 ? -10.817 -14.181 -36.971 1.00 43.69 610 VAL A CA 1
ATOM 4891 C C . VAL A 1 610 ? -9.788 -13.201 -37.533 1.00 43.69 610 VAL A C 1
ATOM 4893 O O . VAL A 1 610 ? -9.528 -12.149 -36.948 1.00 43.69 610 VAL A O 1
ATOM 4896 N N . SER A 1 611 ? -9.215 -13.528 -38.690 1.00 40.06 611 SER A N 1
ATOM 4897 C CA . SER A 1 611 ? -8.277 -12.664 -39.403 1.00 40.06 611 SER A CA 1
ATOM 4898 C C . SER A 1 611 ? -8.986 -11.441 -39.998 1.00 40.06 611 SER A C 1
ATOM 4900 O O . SER A 1 611 ? -9.493 -11.461 -41.119 1.00 40.06 611 SER A O 1
ATOM 4902 N N . GLY A 1 612 ? -8.987 -10.336 -39.251 1.00 33.34 612 GLY A N 1
ATOM 4903 C CA . GLY A 1 612 ? -9.308 -9.022 -39.804 1.00 33.34 612 GLY A CA 1
ATOM 4904 C C . GLY A 1 612 ? -8.332 -8.676 -40.931 1.00 33.34 612 GLY A C 1
ATOM 4905 O O . GLY A 1 612 ? -7.134 -8.531 -40.693 1.00 33.34 612 GLY A O 1
ATOM 4906 N N . GLY A 1 613 ? -8.834 -8.582 -42.163 1.00 31.48 613 GLY A N 1
ATOM 4907 C CA . GLY A 1 613 ? -8.050 -8.119 -43.307 1.00 31.48 613 GLY A CA 1
ATOM 4908 C C . GLY A 1 613 ? -7.716 -6.619 -43.214 1.00 31.48 613 GLY A C 1
ATOM 4909 O O . GLY A 1 613 ? -8.321 -5.894 -42.431 1.00 31.48 613 GLY A O 1
ATOM 4910 N N . THR A 1 614 ? -6.778 -6.088 -43.997 1.00 31.88 614 THR A N 1
ATOM 4911 C CA . THR A 1 614 ? -6.057 -6.691 -45.134 1.00 31.88 614 THR A CA 1
ATOM 4912 C C . THR A 1 614 ? -4.677 -6.052 -45.313 1.00 31.88 614 THR A C 1
ATOM 4914 O O . THR A 1 614 ? -4.556 -4.844 -45.150 1.00 31.88 614 THR A O 1
ATOM 4917 N N . GLY A 1 615 ? -3.704 -6.814 -45.827 1.00 31.98 615 GLY A N 1
ATOM 4918 C CA . GLY A 1 615 ? -2.696 -6.234 -46.724 1.00 31.98 615 GLY A CA 1
ATOM 4919 C C . GLY A 1 615 ? -1.394 -5.694 -46.126 1.00 31.98 615 GLY A C 1
ATOM 4920 O O . GLY A 1 615 ? -0.950 -4.645 -46.565 1.00 31.98 615 GLY A O 1
ATOM 4921 N N . GLU A 1 616 ? -0.728 -6.431 -45.233 1.00 32.69 616 GLU A N 1
ATOM 4922 C CA . GLU A 1 616 ? 0.717 -6.242 -44.996 1.00 32.69 616 GLU A CA 1
ATOM 4923 C C . GLU A 1 616 ? 1.379 -7.585 -44.621 1.00 32.69 616 GLU A C 1
ATOM 4925 O O . GLU A 1 616 ? 1.551 -7.938 -43.455 1.00 32.69 616 GLU A O 1
ATOM 4930 N N . LYS A 1 617 ? 1.682 -8.406 -45.640 1.00 38.25 617 LYS A N 1
ATOM 4931 C CA . LYS A 1 617 ? 2.472 -9.639 -45.487 1.00 38.25 617 LYS A CA 1
ATOM 4932 C C . LYS A 1 617 ? 3.948 -9.331 -45.753 1.00 38.25 617 LYS A C 1
ATOM 4934 O O . LYS A 1 617 ? 4.291 -9.023 -46.887 1.00 38.25 617 LYS A O 1
ATOM 4939 N N . GLY A 1 618 ? 4.796 -9.539 -44.744 1.00 36.94 618 GLY A N 1
ATOM 4940 C CA . GLY A 1 618 ? 6.252 -9.630 -44.900 1.00 36.94 618 GLY A CA 1
ATOM 4941 C C . GLY A 1 618 ? 7.028 -8.330 -44.671 1.00 36.94 618 GLY A C 1
ATOM 4942 O O . GLY A 1 618 ? 7.281 -7.594 -45.612 1.00 36.94 618 GLY A O 1
ATOM 4943 N N . ASP A 1 619 ? 7.475 -8.122 -43.427 1.00 38.22 619 ASP A N 1
ATOM 4944 C CA . ASP A 1 619 ? 8.670 -7.314 -43.093 1.00 38.22 619 ASP A CA 1
ATOM 4945 C C . ASP A 1 619 ? 9.197 -7.659 -41.679 1.00 38.22 619 ASP A C 1
ATOM 4947 O O . ASP A 1 619 ? 10.397 -7.806 -41.461 1.00 38.22 619 ASP A O 1
ATOM 4951 N N . VAL A 1 620 ? 8.295 -7.931 -40.720 1.00 42.88 620 VAL A N 1
ATOM 4952 C CA . VAL A 1 620 ? 8.658 -8.353 -39.344 1.00 42.88 620 VAL A CA 1
ATOM 4953 C C . VAL A 1 620 ? 9.518 -9.628 -39.326 1.00 42.88 620 VAL A C 1
ATOM 4955 O O . VAL A 1 620 ? 10.428 -9.744 -38.510 1.00 42.88 620 VAL A O 1
ATOM 4958 N N . ALA A 1 621 ? 9.270 -10.568 -40.246 1.00 36.12 621 ALA A N 1
ATOM 4959 C CA . ALA A 1 621 ? 10.031 -11.814 -40.342 1.00 36.12 621 ALA A CA 1
ATOM 4960 C C . ALA A 1 621 ? 11.515 -11.580 -40.685 1.00 36.12 621 ALA A C 1
ATOM 4962 O O . ALA A 1 621 ? 12.376 -12.195 -40.062 1.00 36.12 621 ALA A O 1
ATOM 4963 N N . ALA A 1 622 ? 11.819 -10.656 -41.606 1.00 34.56 622 ALA A N 1
ATOM 4964 C CA . ALA A 1 622 ? 13.196 -10.341 -41.993 1.00 34.56 622 ALA A CA 1
ATOM 4965 C C . ALA A 1 622 ? 13.993 -9.778 -40.805 1.00 34.56 622 ALA A C 1
ATOM 4967 O O . ALA A 1 622 ? 15.075 -10.265 -40.490 1.00 34.56 622 ALA A O 1
ATOM 4968 N N . LYS A 1 623 ? 13.398 -8.831 -40.069 1.00 38.97 623 LYS A N 1
ATOM 4969 C CA . LYS A 1 623 ? 14.023 -8.175 -38.906 1.00 38.97 623 LYS A CA 1
ATOM 4970 C C . LYS A 1 623 ? 14.216 -9.085 -37.692 1.00 38.97 623 LYS A C 1
ATOM 4972 O O . LYS A 1 623 ? 15.036 -8.770 -36.840 1.00 38.97 623 LYS A O 1
ATOM 4977 N N . LEU A 1 624 ? 13.491 -10.202 -37.596 1.00 38.62 624 LEU A N 1
ATOM 4978 C CA . LEU A 1 624 ? 13.772 -11.230 -36.588 1.00 38.62 624 LEU A CA 1
ATOM 4979 C C . LEU A 1 624 ? 14.880 -12.191 -37.047 1.00 38.62 624 LEU A C 1
ATOM 4981 O O . LEU A 1 624 ? 15.689 -12.601 -36.220 1.00 38.62 624 LEU A O 1
ATOM 4985 N N . PHE A 1 625 ? 14.965 -12.498 -38.346 1.00 35.16 625 PHE A N 1
ATOM 4986 C CA . PHE A 1 625 ? 15.991 -13.391 -38.900 1.00 35.16 625 PHE A CA 1
ATOM 4987 C C . PHE A 1 625 ? 17.385 -12.740 -38.963 1.00 35.16 625 PHE A C 1
ATOM 4989 O O . PHE A 1 625 ? 18.377 -13.387 -38.639 1.00 35.16 625 PHE A O 1
ATOM 4996 N N . GLU A 1 626 ? 17.478 -11.448 -39.302 1.00 34.53 626 GLU A N 1
ATOM 4997 C CA . GLU A 1 626 ? 18.751 -10.699 -39.317 1.00 34.53 626 GLU A CA 1
ATOM 4998 C C . GLU A 1 626 ? 19.365 -10.484 -37.917 1.00 34.53 626 GLU A C 1
ATOM 5000 O O . GLU A 1 626 ? 20.534 -10.118 -37.813 1.00 34.53 626 GLU A O 1
ATOM 5005 N N . MET A 1 627 ? 18.600 -10.692 -36.836 1.00 37.31 627 MET A N 1
ATOM 5006 C CA . MET A 1 627 ? 19.023 -10.379 -35.461 1.00 37.31 627 MET A CA 1
ATOM 5007 C C . MET A 1 627 ? 19.462 -11.590 -34.618 1.00 37.31 627 MET A C 1
ATOM 5009 O O . MET A 1 627 ? 19.859 -11.389 -33.472 1.00 37.31 627 MET A O 1
ATOM 5013 N N . GLY A 1 628 ? 19.438 -12.813 -35.164 1.00 30.06 628 GLY A N 1
ATOM 5014 C CA . GLY A 1 628 ? 20.024 -14.001 -34.524 1.00 30.06 628 GLY A CA 1
ATOM 5015 C C . GLY A 1 628 ? 19.377 -14.406 -33.191 1.00 30.06 628 GLY A C 1
ATOM 5016 O O . GLY A 1 628 ? 20.048 -14.399 -32.157 1.00 30.06 628 GLY A O 1
ATOM 5017 N N . LEU A 1 629 ? 18.085 -14.756 -33.230 1.00 35.31 629 LEU A N 1
ATOM 5018 C CA . LEU A 1 629 ? 17.324 -15.377 -32.132 1.00 35.31 629 LEU A CA 1
ATOM 5019 C C . LEU A 1 629 ? 17.043 -16.859 -32.411 1.00 35.31 629 LEU A C 1
ATOM 5021 O O . LEU A 1 629 ? 16.624 -17.153 -33.551 1.00 35.31 629 LEU A O 1
#

Mean predicted aligned error: 10.86 Å